Protein AF-A0A016VL57-F1 (afdb_monomer_lite)

pLDDT: mean 85.36, std 10.3, range [38.59, 98.12]

Radius of gyration: 39.43 Å; chains: 1; bounding box: 84×79×109 Å

InterPro domains:
  IPR001206 Diacylglycerol kinase, catalytic domain [PF00781] (276-377)
  IPR001206 Diacylglycerol kinase, catalytic domain [PS50146] (272-415)
  IPR012337 Ribonuclease H-like superfamily [SSF53098] (55-209)
  IPR013520 Ribonuclease H-like domain [SM00479] (54-213)
  IPR016064 NAD kinase/diacylglycerol kinase-like domain superfamily [SSF111331] (273-471)
  IPR017438 Inorganic polyphosphate/ATP-NAD kinase, N-terminal [G3DSA:3.40.50.10330] (258-406)
  IPR034922 RNA exonuclease 1-like, exonuclease domain [cd06145] (56-205)
  IPR036397 Ribonuclease H superfamily [G3DSA:3.30.420.10] (51-222)
  IPR047021 RNA exonuclease REXO1/REXO3/REXO4-like [PTHR12801] (33-219)

Secondary structure (DSSP, 8-state):
----PBPTTT--BTTSPPS---SS---S---TTGGGGPEEPPPPSSTT-GGGG-EEEEEEEEEEETTEEEEEEEEEE-TT--EEEEEE---SSPEEE--HHHH---HHHHHT----HHHHHHHHHHH--TTSEEEESSTHHHHHHTTEE-S-EEEHHHHS--TT-TT----HHHHIIIII-------TT---HHHHHHHHHHHHHHHHHHHHTTHHHHHHHHHHTHHHHHHHHHHHHHHHHHHHHHHHHHHHHHHHHHHHHHHHTS---TTPPPPEEEEEEE-STTTHHHHHHHHHHTHHHHHHTT-EEEEEEESSHHHHHHHHHH--TTT-SEEEEEE-HHHHHHHHHHHHHH-SS-SS-EEEEE-SSS-HHHHHH-HHHHTT--STHHHHHHHHHHHTT-EEEEEEEEEEEES-SS----EEESSEEEEEHHHHHHHHGGG-GGGGGGHHHHHHHHHHHH-----EEEEEEEEEP-S--TTTS------PPPPPTTHHHH-S--PPPPP-PPP-TT---TTTT-EEEEEEEESEEEEEEEEETTEEEEEEEEE-TT-HHHHHHHHHHHHHHTT--S--S-GGGEEEEEEEEEEEEEEEE--TT----EETTEEPSS--TT-EEEEEEEEEEEEEE---S----GGG-

Foldseek 3Di:
DPDQDADPPPRHTPVDDDPDDAPDDADQAADPVLLVVADEQAAAPDPPRPLLEWEKEKDFQWFTFPGHTATQWMWIAGLVLHTDDIFGAAEPGDTRGSPQQARLDDPCSNVPGPHHLVNVSVSVSVNHGLNYEYWAAPCVSVSSNSSYDHDRYDHPQVVVADPVGPPDTDDLQVLCCPQVVDGADPDSSHHDRSVRRSSRSVSVVSVVVVVVVCVVVVVVVCVVPVVVNVVVVVVVVVVVVVVVQVVLQVVVQVVLLVVLLVLLPDDDDPPDDAAEEEEEAECEPVQVVLVVLCVVQQVSSCVSNRHHYHYDYDPDLQVLLCVLLPDDPVRGQAYEYRAALSSQQSSQQSNVLNDLARRHFYFYQHRDDARQLQCVVAVQQPVVDPGSLSRSLSNVLVSVVVKDKAFWKWKAKPPFPDRDRIGIGRWKKKFFDQLLLVVCLVVQPVVPLCSQLVSLVVDLVVDKQDKWKKKKKFQAFDLAACVVDPPDPDDDDDDDPCCVVVPDPDDDDPDDDPDRDPPDDPSHPPIDIDMAIARIWMWGFDDDPRDTWIKIWGFHHPCISVNSSVQSVVCSVSVHGRDGPDPNGTPDTHIGQKMKMQIPDDPPSRQWMDDSSHTDPTGRHGMIMIMGGDPHIHIYSHRHHRDDDSVRD

Organism: NCBI:txid53326

Sequence (649 aa):
MRGESYFACCGADRTTPGCCVAEAHVSDTLNAEALREFTPTPASRGEDDPRNYKVYAMDCEMVYGVWGPELARVSVVDMDNKLVLDLIVKPHNTVIDYNTRFSGLTANQVETSDVDLFEAQSRLFELVNERSILIGHSLESDLKAMRLRHERVVDTAVVFEHRQGFPFKRALRNLASEYLQKIIQEDDSGHDSQEDSATCMSLMLLKMKNVLAKVPNIGKTLWEHKKKTAFAGFLICLGGNYAATWHRNSKIRTAYARQAQKFGEEPISAEDKPRRVLVLANVSSNERHSYDEFTKNALPLMHLAGLQVDILKADSESQMEALAAAVDTQEADAVYVVGGDGTLGRVVTGIFRNRENAVLPIGVFPGGYDNLSLKRLAPSVFESSADVRRMCESAMALIEEQRRDVTAFELTVEGAESDIKPIYSVGDVGAGWFRHIEERRRKLWYFGALKRRWAYIWEMLKHSPTDMEAKMLYEEACTGCRTCRPPVVFEPPAWRWWHILTGPPRYKEPEVKKDYSGVVNENCGRIHEVDLKGTDLIIENNLQEDLACLRVRMGGTEAGRSGVLADGWKRCSAKRVGTSDSDEFYTTDLLAKAVSLTFVKIPEFIHRLYVSSDHLGEKLDGKKIHIRSTDRKVEMYLPNAIRFDIDSL

Structure (mmCIF, N/CA/C/O backbone):
data_AF-A0A016VL57-F1
#
_entry.id   AF-A0A016VL57-F1
#
loop_
_atom_site.group_PDB
_atom_site.id
_atom_site.type_symbol
_atom_site.label_atom_id
_atom_site.label_alt_id
_atom_site.label_comp_id
_atom_site.label_asym_id
_atom_site.label_entity_id
_atom_site.label_seq_id
_atom_site.pdbx_PDB_ins_code
_atom_site.Cartn_x
_atom_site.Cartn_y
_atom_site.Cartn_z
_atom_site.occupancy
_atom_site.B_iso_or_equiv
_atom_site.auth_seq_id
_atom_site.auth_comp_id
_atom_site.auth_asym_id
_atom_site.auth_atom_id
_atom_site.pdbx_PDB_model_num
ATOM 1 N N . MET A 1 1 ? -8.375 25.402 -49.758 1.00 38.59 1 MET A N 1
ATOM 2 C CA . MET A 1 1 ? -7.097 25.448 -50.498 1.00 38.59 1 MET A CA 1
ATOM 3 C C . MET A 1 1 ? -7.109 24.270 -51.454 1.00 38.59 1 MET A C 1
ATOM 5 O O . MET A 1 1 ? -7.345 23.159 -50.996 1.00 38.59 1 MET A O 1
ATOM 9 N N . ARG A 1 2 ? -7.035 24.517 -52.769 1.00 38.84 2 ARG A N 1
ATOM 10 C CA . ARG A 1 2 ? -6.945 23.446 -53.773 1.00 38.84 2 ARG A CA 1
ATOM 11 C C . ARG A 1 2 ? -5.608 22.738 -53.555 1.00 38.84 2 ARG A C 1
ATOM 13 O O . ARG A 1 2 ? -4.607 23.417 -53.376 1.00 38.84 2 ARG A O 1
ATOM 20 N N . GLY A 1 3 ? -5.649 21.412 -53.461 1.00 51.09 3 GLY A N 1
ATOM 21 C CA . GLY A 1 3 ? -4.495 20.581 -53.146 1.00 51.09 3 GLY A CA 1
ATOM 22 C C . GLY A 1 3 ? -3.447 20.669 -54.244 1.00 51.09 3 GLY A C 1
ATOM 23 O O . GLY A 1 3 ? -3.640 20.117 -55.323 1.00 51.09 3 GLY A O 1
ATOM 24 N N . GLU A 1 4 ? -2.356 21.362 -53.951 1.00 53.00 4 GLU A N 1
ATOM 25 C CA . GLU A 1 4 ? -1.112 21.214 -54.692 1.00 53.00 4 GLU A CA 1
ATOM 26 C C . GLU A 1 4 ? -0.513 19.867 -54.284 1.00 53.00 4 GLU A C 1
ATOM 28 O O . GLU A 1 4 ? -0.256 19.593 -53.110 1.00 53.00 4 GLU A O 1
ATOM 33 N N . SER A 1 5 ? -0.417 18.965 -55.253 1.00 65.69 5 SER A N 1
ATOM 34 C CA . SER A 1 5 ? 0.135 17.631 -55.070 1.00 65.69 5 SER A CA 1
ATOM 35 C C . SER A 1 5 ? 1.574 17.637 -55.572 1.00 65.69 5 SER A C 1
ATOM 37 O O . SER A 1 5 ? 1.791 17.828 -56.766 1.00 65.69 5 SER A O 1
ATOM 39 N N . TYR A 1 6 ? 2.530 17.411 -54.677 1.00 75.56 6 TYR A N 1
ATOM 40 C CA . TYR A 1 6 ? 3.964 17.398 -54.976 1.00 75.56 6 TYR A CA 1
ATOM 41 C C . TYR A 1 6 ? 4.488 15.963 -55.135 1.00 75.56 6 TYR A C 1
ATOM 43 O O . TYR A 1 6 ? 3.881 15.010 -54.631 1.00 75.56 6 TYR A O 1
ATOM 51 N N . PHE A 1 7 ? 5.617 15.791 -55.824 1.00 65.88 7 PHE A N 1
ATOM 52 C CA . PHE A 1 7 ? 6.375 14.540 -55.811 1.00 65.88 7 PHE A CA 1
ATOM 53 C C . PHE A 1 7 ? 7.053 14.352 -54.448 1.00 65.88 7 PHE A C 1
ATOM 55 O O . PHE A 1 7 ? 7.786 15.226 -53.995 1.00 65.88 7 PHE A O 1
ATOM 62 N N . ALA A 1 8 ? 6.854 13.198 -53.804 1.00 60.94 8 ALA A N 1
ATOM 63 C CA . ALA A 1 8 ? 7.430 12.917 -52.484 1.00 60.94 8 ALA A CA 1
ATOM 64 C C . ALA A 1 8 ? 8.971 12.842 -52.485 1.00 60.94 8 ALA A C 1
ATOM 66 O O . ALA A 1 8 ? 9.588 13.083 -51.454 1.00 60.94 8 ALA A O 1
ATOM 67 N N . CYS A 1 9 ? 9.591 12.539 -53.630 1.00 60.88 9 CYS A N 1
ATOM 68 C CA . CYS A 1 9 ? 11.042 12.386 -53.751 1.00 60.88 9 CYS A CA 1
ATOM 69 C C . CYS A 1 9 ? 11.807 13.720 -53.804 1.00 60.88 9 CYS A C 1
ATOM 71 O O . CYS A 1 9 ? 12.884 13.824 -53.230 1.00 60.88 9 CYS A O 1
ATOM 73 N N . CYS A 1 10 ? 11.274 14.738 -54.487 1.00 66.00 10 CYS A N 1
ATOM 74 C CA . CYS A 1 10 ? 11.974 16.008 -54.724 1.00 66.00 10 CYS A CA 1
ATOM 75 C C . CYS A 1 10 ? 11.178 17.248 -54.296 1.00 66.00 10 CYS A C 1
ATOM 77 O O . CYS A 1 10 ? 11.668 18.366 -54.434 1.00 66.00 10 CYS A O 1
ATOM 79 N N . GLY A 1 11 ? 9.944 17.073 -53.813 1.00 67.25 11 GLY A N 1
ATOM 80 C CA . GLY A 1 11 ? 9.058 18.170 -53.421 1.00 67.25 11 GLY A CA 1
ATOM 81 C C . GLY A 1 11 ? 8.603 19.059 -54.582 1.00 67.25 11 GLY A C 1
ATOM 82 O O . GLY A 1 11 ? 7.932 20.059 -54.346 1.00 67.25 11 GLY A O 1
ATOM 83 N N . ALA A 1 12 ? 8.953 18.718 -55.827 1.00 74.50 12 ALA A N 1
ATOM 84 C CA . ALA A 1 12 ? 8.553 19.476 -57.002 1.00 74.50 12 ALA A CA 1
ATOM 85 C C . ALA A 1 12 ? 7.063 19.279 -57.306 1.00 74.50 12 ALA A C 1
ATOM 87 O O . ALA A 1 12 ? 6.477 18.235 -57.001 1.00 74.50 12 ALA A O 1
ATOM 88 N N . ASP A 1 13 ? 6.449 20.284 -57.928 1.00 79.12 13 ASP A N 1
ATOM 89 C CA . ASP A 1 13 ? 5.072 20.192 -58.407 1.00 79.12 13 ASP A CA 1
ATOM 90 C C . ASP A 1 13 ? 4.940 19.048 -59.429 1.00 79.12 13 ASP A C 1
ATOM 92 O O . ASP A 1 13 ? 5.823 18.842 -60.268 1.00 79.12 13 ASP A O 1
ATOM 96 N N . ARG A 1 14 ? 3.824 18.312 -59.388 1.00 72.31 14 ARG A N 1
ATOM 97 C CA . ARG A 1 14 ? 3.504 17.244 -60.349 1.00 72.31 14 ARG A CA 1
ATOM 98 C C . ARG A 1 14 ? 3.407 17.705 -61.805 1.00 72.31 14 ARG A C 1
ATOM 100 O O . ARG A 1 14 ? 3.382 16.853 -62.688 1.00 72.31 14 ARG A O 1
ATOM 107 N N . THR A 1 15 ? 3.367 19.008 -62.078 1.00 79.00 15 THR A N 1
ATOM 108 C CA . THR A 1 15 ? 3.478 19.556 -63.437 1.00 79.00 15 THR A CA 1
ATOM 109 C C . THR A 1 15 ? 4.901 19.519 -63.996 1.00 79.00 15 THR A C 1
ATOM 111 O O . THR A 1 15 ? 5.083 19.725 -65.195 1.00 79.00 15 THR A O 1
ATOM 114 N N . THR A 1 16 ? 5.920 19.300 -63.160 1.00 75.94 16 THR A N 1
ATOM 115 C CA . THR A 1 16 ? 7.306 19.163 -63.626 1.00 75.94 16 THR A CA 1
ATOM 116 C C . THR A 1 16 ? 7.558 17.755 -64.178 1.00 75.94 16 THR A C 1
ATOM 118 O O . THR A 1 16 ? 7.033 16.782 -63.630 1.00 75.94 16 THR A O 1
ATOM 121 N N . PRO A 1 17 ? 8.341 17.598 -65.263 1.00 68.25 17 PRO A N 1
ATOM 122 C CA . PRO A 1 17 ? 8.862 16.284 -65.619 1.00 68.25 17 PRO A CA 1
ATOM 123 C C . PRO A 1 17 ? 9.685 15.766 -64.430 1.00 68.25 17 PRO A C 1
ATOM 125 O O . PRO A 1 17 ? 10.482 16.516 -63.866 1.00 68.25 17 PRO A O 1
ATOM 128 N N . GLY A 1 18 ? 9.425 14.526 -64.001 1.00 67.25 18 GLY A N 1
ATOM 129 C CA . GLY A 1 18 ? 10.019 13.949 -62.791 1.00 67.25 18 GLY A CA 1
ATOM 130 C C . GLY A 1 18 ? 11.543 14.107 -62.748 1.00 67.25 18 GLY A C 1
ATOM 131 O O . GLY A 1 18 ? 12.208 14.078 -63.780 1.00 67.25 18 GLY A O 1
ATOM 132 N N . CYS A 1 19 ? 12.103 14.275 -61.547 1.00 71.31 19 CYS A N 1
ATOM 133 C CA . CYS A 1 19 ? 13.533 14.556 -61.358 1.00 71.31 19 CYS A CA 1
ATOM 134 C C . CYS A 1 19 ? 14.466 13.423 -61.822 1.00 71.31 19 CYS A C 1
ATOM 136 O O . CYS A 1 19 ? 15.659 13.651 -62.001 1.00 71.31 19 CYS A O 1
ATOM 138 N N . CYS A 1 20 ? 13.939 12.211 -61.998 1.00 70.38 20 CYS A N 1
ATOM 139 C CA . CYS A 1 20 ? 14.631 11.068 -62.580 1.00 70.38 20 CYS A CA 1
ATOM 140 C C . CYS A 1 20 ? 13.626 10.117 -63.249 1.00 70.38 20 CYS A C 1
ATOM 142 O O . CYS A 1 20 ? 12.436 10.122 -62.926 1.00 70.38 20 CYS A O 1
ATOM 144 N N . VAL A 1 21 ? 14.120 9.294 -64.176 1.00 71.19 21 VAL A N 1
ATOM 145 C CA . VAL A 1 21 ? 13.382 8.184 -64.793 1.00 71.19 21 VAL A CA 1
ATOM 146 C C . VAL A 1 21 ? 14.182 6.913 -64.530 1.00 71.19 21 VAL A C 1
ATOM 148 O O . VAL A 1 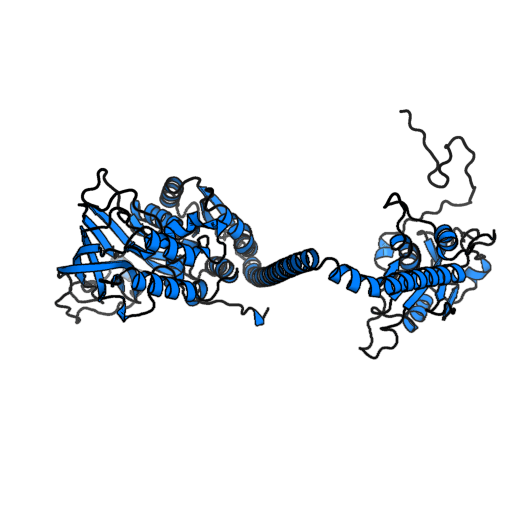21 ? 15.387 6.899 -64.768 1.00 71.19 21 VAL A O 1
ATOM 151 N N . ALA A 1 22 ? 13.523 5.875 -64.025 1.00 73.69 22 ALA A N 1
ATOM 152 C CA . ALA A 1 22 ? 14.106 4.561 -63.770 1.00 73.69 22 ALA A CA 1
ATOM 153 C C . ALA A 1 22 ? 13.197 3.475 -64.362 1.00 73.69 22 ALA A C 1
ATOM 155 O O . ALA A 1 22 ? 12.000 3.705 -64.547 1.00 73.69 22 ALA A O 1
ATOM 156 N N . GLU A 1 23 ? 13.758 2.302 -64.661 1.00 77.75 23 GLU A N 1
ATOM 157 C CA . GLU A 1 23 ? 13.003 1.178 -65.239 1.00 77.75 23 GLU A CA 1
ATOM 158 C C . GLU A 1 23 ? 11.976 0.587 -64.259 1.00 77.75 23 GLU A C 1
ATOM 160 O O . GLU A 1 23 ? 10.946 0.062 -64.682 1.00 77.75 23 GLU A O 1
ATOM 165 N N . ALA A 1 24 ? 12.218 0.720 -62.951 1.00 80.81 24 ALA A N 1
ATOM 166 C CA . ALA A 1 24 ? 11.339 0.244 -61.891 1.00 80.81 24 ALA A CA 1
ATOM 167 C C . ALA A 1 24 ? 11.232 1.262 -60.744 1.00 80.81 24 ALA A C 1
ATOM 169 O O . ALA A 1 24 ? 12.119 2.086 -60.528 1.00 80.81 24 ALA A O 1
ATOM 170 N N . HIS A 1 25 ? 10.126 1.201 -59.997 1.00 81.06 25 HIS A N 1
ATOM 171 C CA . HIS A 1 25 ? 9.939 1.984 -58.776 1.00 81.06 25 HIS A CA 1
ATOM 172 C C . HIS A 1 25 ? 10.489 1.219 -57.570 1.00 81.06 25 HIS A C 1
ATOM 174 O O . HIS A 1 25 ? 10.129 0.061 -57.359 1.00 81.06 25 HIS A O 1
ATOM 180 N N . VAL A 1 26 ? 11.304 1.886 -56.756 1.00 84.06 26 VAL A N 1
ATOM 181 C CA . VAL A 1 26 ? 11.877 1.339 -55.519 1.00 84.06 26 VAL A CA 1
ATOM 182 C C . VAL A 1 26 ? 11.174 1.927 -54.290 1.00 84.06 26 VAL A C 1
ATOM 184 O O . VAL A 1 26 ? 10.580 3.002 -54.362 1.00 84.06 26 VAL A O 1
ATOM 187 N N . SER A 1 27 ? 11.182 1.216 -53.160 1.00 82.31 27 SER A N 1
ATOM 188 C CA . SER A 1 27 ? 10.540 1.654 -51.911 1.00 82.31 27 SER A CA 1
ATOM 189 C C . SER A 1 27 ? 11.481 1.489 -50.725 1.00 82.31 27 SER A C 1
ATOM 191 O O . SER A 1 27 ? 12.204 0.505 -50.658 1.00 82.31 27 SER A O 1
ATOM 193 N N . ASP A 1 28 ? 11.398 2.392 -49.747 1.00 77.38 28 ASP A N 1
ATOM 194 C CA . ASP A 1 28 ? 12.113 2.280 -48.465 1.00 77.38 28 ASP A CA 1
ATOM 195 C C . ASP A 1 28 ? 11.381 1.384 -47.441 1.00 77.38 28 ASP A C 1
ATOM 197 O O . ASP A 1 28 ? 11.795 1.263 -46.285 1.00 77.38 28 ASP A O 1
ATOM 201 N N . THR A 1 29 ? 10.251 0.778 -47.826 1.00 76.19 29 THR A N 1
ATOM 202 C CA . THR A 1 29 ? 9.417 -0.019 -46.915 1.00 76.19 29 THR A CA 1
ATOM 203 C C . THR A 1 29 ? 9.866 -1.475 -46.910 1.00 76.19 29 THR A C 1
ATOM 205 O O . THR A 1 29 ? 9.680 -2.183 -47.895 1.00 76.19 29 THR A O 1
ATOM 208 N N . LEU A 1 30 ? 10.391 -1.938 -45.775 1.00 71.94 30 LEU A N 1
ATOM 209 C CA . LEU A 1 30 ? 10.686 -3.355 -45.552 1.00 71.94 30 LEU A CA 1
ATOM 210 C C . LEU A 1 30 ? 9.396 -4.178 -45.429 1.00 71.94 30 LEU A C 1
ATOM 212 O O . LEU A 1 30 ? 8.428 -3.752 -44.793 1.00 71.94 30 LEU A O 1
ATOM 216 N N . ASN A 1 31 ? 9.405 -5.394 -45.979 1.00 75.19 31 ASN A N 1
ATOM 217 C CA . ASN A 1 31 ? 8.335 -6.372 -45.771 1.00 75.19 31 ASN A CA 1
ATOM 218 C C . ASN A 1 31 ? 8.218 -6.737 -44.271 1.00 75.19 31 ASN A C 1
ATOM 220 O O . ASN A 1 31 ? 9.220 -6.929 -43.583 1.00 75.19 31 ASN A O 1
ATOM 224 N N . ALA A 1 32 ? 6.990 -6.877 -43.761 1.00 72.44 32 ALA A N 1
ATOM 225 C CA . ALA A 1 32 ? 6.713 -7.260 -42.377 1.00 72.44 32 ALA A CA 1
ATOM 226 C C . ALA A 1 32 ? 7.326 -8.617 -41.980 1.00 72.44 32 ALA A C 1
ATOM 228 O O . ALA A 1 32 ? 7.658 -8.819 -40.813 1.00 72.44 32 ALA A O 1
ATOM 229 N N . GLU A 1 33 ? 7.505 -9.540 -42.928 1.00 72.31 33 GLU A N 1
ATOM 230 C CA . GLU A 1 33 ? 8.174 -10.825 -42.680 1.00 72.31 33 GLU A CA 1
ATOM 231 C C . GLU A 1 33 ? 9.677 -10.661 -42.417 1.00 72.31 33 GLU A C 1
ATOM 233 O O . GLU A 1 33 ? 10.206 -11.318 -41.520 1.00 72.31 33 GLU A O 1
ATOM 238 N N . ALA A 1 34 ? 10.334 -9.701 -43.080 1.00 69.06 34 ALA A N 1
ATOM 239 C CA . ALA A 1 34 ? 11.754 -9.399 -42.878 1.00 69.06 34 ALA A CA 1
ATOM 240 C C . ALA A 1 34 ? 12.049 -8.858 -41.464 1.00 69.06 34 ALA A C 1
ATOM 242 O O . ALA A 1 34 ? 13.163 -8.986 -40.961 1.00 69.06 34 ALA A O 1
ATOM 243 N N . LEU A 1 35 ? 11.041 -8.318 -40.762 1.00 66.81 35 LEU A N 1
ATOM 244 C CA . LEU A 1 35 ? 11.174 -7.898 -39.360 1.00 66.81 35 LEU A CA 1
ATOM 245 C C . LEU A 1 35 ? 11.409 -9.078 -38.400 1.00 66.81 35 LEU A C 1
ATOM 247 O O . LEU A 1 35 ? 11.910 -8.870 -37.296 1.00 66.81 35 LEU A O 1
ATOM 251 N N . ARG A 1 36 ? 11.063 -10.313 -38.796 1.00 72.44 36 ARG A N 1
ATOM 252 C CA . ARG A 1 36 ? 11.316 -11.528 -37.996 1.00 72.44 36 ARG A CA 1
ATOM 253 C C . ARG A 1 36 ? 12.750 -12.042 -38.128 1.00 72.44 36 ARG A C 1
ATOM 255 O O . ARG A 1 36 ? 13.156 -12.882 -37.334 1.00 72.44 36 ARG A O 1
ATOM 262 N N . GLU A 1 37 ? 13.505 -11.531 -39.097 1.00 79.12 37 GLU A N 1
ATOM 263 C CA . GLU A 1 37 ? 14.846 -12.003 -39.463 1.00 79.12 37 GLU A CA 1
ATOM 264 C C . GLU A 1 37 ? 15.965 -11.200 -38.778 1.00 79.12 37 GLU A C 1
ATOM 266 O O . GLU A 1 37 ? 17.132 -11.315 -39.146 1.00 79.12 37 GLU A O 1
ATOM 271 N N . PHE A 1 38 ? 15.623 -10.372 -37.783 1.00 90.19 38 PHE A N 1
ATOM 272 C CA . PHE A 1 38 ? 16.593 -9.572 -37.042 1.00 90.19 38 PHE A CA 1
ATOM 273 C C . PHE A 1 38 ? 17.330 -10.415 -36.001 1.00 90.19 38 PHE A C 1
ATOM 275 O O . PHE A 1 38 ? 16.726 -10.956 -35.070 1.00 90.19 38 PHE A O 1
ATOM 282 N N . THR A 1 39 ? 18.654 -10.447 -36.107 1.00 91.31 39 THR A N 1
ATOM 283 C CA . THR A 1 39 ? 19.529 -11.184 -35.194 1.00 91.31 39 THR A CA 1
ATOM 284 C C . THR A 1 39 ? 20.044 -10.244 -34.100 1.00 91.31 39 THR A C 1
ATOM 286 O O . THR A 1 39 ? 20.520 -9.150 -34.406 1.00 91.31 39 THR A O 1
ATOM 289 N N . PRO A 1 40 ? 19.962 -10.598 -32.805 1.00 94.81 40 PRO A N 1
ATOM 290 C CA . PRO A 1 40 ? 20.637 -9.825 -31.769 1.00 94.81 40 PRO A CA 1
ATOM 291 C C . PRO A 1 40 ? 22.156 -9.990 -31.852 1.00 94.81 40 PRO A C 1
ATOM 293 O O . PRO A 1 40 ? 22.646 -11.079 -32.147 1.00 94.81 40 PRO A O 1
ATOM 296 N N . THR A 1 41 ? 22.910 -8.942 -31.511 1.00 96.00 41 THR A N 1
ATOM 297 C CA . THR A 1 41 ? 24.358 -9.086 -31.276 1.00 96.00 41 THR A CA 1
ATOM 298 C C . THR A 1 41 ? 24.631 -10.161 -30.216 1.00 96.00 41 THR A C 1
ATOM 300 O O . THR A 1 41 ? 23.853 -10.268 -29.263 1.00 96.00 41 THR A O 1
ATOM 303 N N . PRO A 1 42 ? 25.725 -10.935 -30.329 1.00 96.56 42 PRO A N 1
ATOM 304 C CA . PRO A 1 42 ? 25.997 -12.047 -29.424 1.00 96.56 42 PRO A CA 1
ATOM 305 C C . PRO A 1 42 ? 26.169 -11.571 -27.980 1.00 96.56 42 PRO A C 1
ATOM 307 O O . PRO A 1 42 ? 26.700 -10.486 -27.730 1.00 96.56 42 PRO A O 1
ATOM 310 N N . ALA A 1 43 ? 25.772 -12.415 -27.028 1.00 96.19 43 ALA A N 1
ATOM 311 C CA . ALA A 1 43 ? 25.994 -12.151 -25.613 1.00 96.19 43 ALA A CA 1
ATOM 312 C C . ALA A 1 43 ? 27.495 -12.053 -25.286 1.00 96.19 43 ALA A C 1
ATOM 314 O O . ALA A 1 43 ? 28.349 -12.649 -25.959 1.00 96.19 43 ALA A O 1
ATOM 315 N N . SER A 1 44 ? 27.817 -11.305 -24.233 1.00 94.50 44 SER A N 1
ATOM 316 C CA . SER A 1 44 ? 29.183 -11.237 -23.712 1.00 94.50 44 SER A CA 1
ATOM 317 C C . SER A 1 44 ? 29.652 -12.609 -23.211 1.00 94.50 44 SER A C 1
ATOM 319 O O . SER A 1 44 ? 28.899 -13.328 -22.554 1.00 94.50 44 SER A O 1
ATOM 321 N N . ARG A 1 45 ? 30.915 -12.977 -23.476 1.00 93.00 45 ARG A N 1
ATOM 322 C CA . ARG A 1 45 ? 31.507 -14.248 -22.999 1.00 93.00 45 ARG A CA 1
ATOM 323 C C . ARG A 1 45 ? 31.937 -14.220 -21.520 1.00 93.00 45 ARG A C 1
ATOM 325 O O . ARG A 1 45 ? 32.557 -15.171 -21.055 1.00 93.00 45 ARG A O 1
ATOM 332 N N . GLY A 1 46 ? 31.627 -13.149 -20.791 1.00 91.62 46 GLY A N 1
ATOM 333 C CA . GLY A 1 46 ? 32.056 -12.902 -19.413 1.00 91.62 46 GLY A CA 1
ATOM 334 C C . GLY A 1 46 ? 32.656 -11.504 -19.267 1.00 91.62 46 GLY A C 1
ATOM 335 O O . GLY A 1 46 ? 32.781 -10.777 -20.250 1.00 91.62 46 GLY A O 1
ATOM 336 N N . GLU A 1 47 ? 33.039 -11.106 -18.051 1.00 89.25 47 GLU A N 1
ATOM 337 C CA . GLU A 1 47 ? 33.600 -9.764 -17.808 1.00 89.25 47 GLU A CA 1
ATOM 338 C C . GLU A 1 47 ? 34.913 -9.522 -18.578 1.00 89.25 47 GLU A C 1
ATOM 340 O O . GLU A 1 47 ? 35.119 -8.425 -19.095 1.00 89.25 47 GLU A O 1
ATOM 345 N N . ASP A 1 48 ? 35.724 -10.567 -18.771 1.00 91.62 48 ASP A N 1
ATOM 346 C CA . ASP A 1 48 ? 37.012 -10.505 -19.478 1.00 91.62 48 ASP A CA 1
ATOM 347 C C . ASP A 1 48 ? 36.900 -10.528 -21.016 1.00 91.62 48 ASP A C 1
ATOM 349 O O . ASP A 1 48 ? 37.917 -10.536 -21.712 1.00 91.62 48 ASP A O 1
ATOM 353 N N . ASP A 1 49 ? 35.687 -10.555 -21.585 1.00 94.00 49 ASP A N 1
ATOM 354 C CA . ASP A 1 49 ? 35.508 -10.482 -23.040 1.00 94.00 49 ASP A CA 1
ATOM 355 C C . ASP A 1 49 ? 36.024 -9.122 -23.560 1.00 94.00 49 ASP A C 1
ATOM 357 O O . ASP A 1 49 ? 35.445 -8.078 -23.232 1.00 94.00 49 ASP A O 1
ATOM 361 N N . PRO A 1 50 ? 37.077 -9.088 -24.403 1.00 92.31 50 PRO A N 1
ATOM 362 C CA . PRO A 1 50 ? 37.717 -7.840 -24.819 1.00 92.31 50 PRO A CA 1
ATOM 363 C C . PRO A 1 50 ? 36.790 -6.917 -25.618 1.00 92.31 50 PRO A C 1
ATOM 365 O O . PRO A 1 50 ? 37.080 -5.725 -25.734 1.00 92.31 50 PRO A O 1
ATOM 368 N N . ARG A 1 51 ? 35.678 -7.440 -26.155 1.00 95.31 51 ARG A N 1
ATOM 369 C CA . ARG A 1 51 ? 34.664 -6.685 -26.910 1.00 95.31 51 ARG A CA 1
ATOM 370 C C . ARG A 1 51 ? 33.764 -5.833 -26.009 1.00 95.31 51 ARG A C 1
ATOM 372 O O . ARG A 1 51 ? 33.190 -4.854 -26.483 1.00 95.31 51 ARG A O 1
ATOM 379 N N . ASN A 1 52 ? 33.687 -6.142 -24.708 1.00 94.44 52 ASN A N 1
ATOM 380 C CA . ASN A 1 52 ? 32.801 -5.473 -23.742 1.00 94.44 52 ASN A CA 1
ATOM 381 C C . ASN A 1 52 ? 33.007 -3.958 -23.642 1.00 94.44 52 ASN A C 1
ATOM 383 O O . ASN A 1 52 ? 32.073 -3.234 -23.307 1.00 94.44 52 ASN A O 1
ATOM 387 N N . TYR A 1 53 ? 34.230 -3.498 -23.899 1.00 93.19 53 TYR A N 1
ATOM 388 C CA . TYR A 1 53 ? 34.635 -2.098 -23.758 1.00 93.19 53 TYR A CA 1
ATOM 389 C C . TYR A 1 53 ? 34.990 -1.459 -25.103 1.00 93.19 53 TYR A C 1
ATOM 391 O O . TYR A 1 53 ? 35.592 -0.386 -25.140 1.00 93.19 53 TYR A O 1
ATOM 399 N N . LYS A 1 54 ? 34.670 -2.131 -26.215 1.00 96.12 54 LYS A N 1
ATOM 400 C CA . LYS A 1 54 ? 34.949 -1.617 -27.553 1.00 96.12 54 LYS A CA 1
ATOM 401 C C . LYS A 1 54 ? 33.863 -0.654 -28.003 1.00 96.12 54 LYS A C 1
ATOM 403 O O . LYS A 1 54 ? 32.677 -0.856 -27.746 1.00 96.12 54 LYS A O 1
ATOM 408 N N . VAL A 1 55 ? 34.315 0.383 -28.696 1.00 97.56 55 VAL A N 1
ATOM 409 C CA . VAL A 1 55 ? 33.484 1.408 -29.312 1.00 97.56 55 VAL A CA 1
ATOM 410 C C . VAL A 1 55 ? 33.873 1.464 -30.778 1.00 97.56 55 VAL A C 1
ATOM 412 O O . VAL A 1 55 ? 35.055 1.624 -31.091 1.00 97.56 55 VAL A O 1
ATOM 415 N N . TYR A 1 56 ? 32.884 1.322 -31.648 1.00 98.12 56 TYR A N 1
ATOM 416 C CA . TYR A 1 56 ? 33.067 1.344 -33.091 1.00 98.12 56 TYR A CA 1
ATOM 417 C C . TYR A 1 56 ? 32.062 2.296 -33.721 1.00 98.12 56 TYR A C 1
ATOM 419 O O . TYR A 1 56 ? 30.930 2.395 -33.246 1.00 98.12 56 TYR A O 1
ATOM 427 N N . ALA A 1 57 ? 32.469 2.989 -34.780 1.00 97.94 57 ALA A N 1
ATOM 428 C CA . ALA A 1 57 ? 31.532 3.675 -35.657 1.00 97.94 57 ALA A CA 1
ATOM 429 C C . ALA A 1 57 ? 31.337 2.858 -36.928 1.00 97.94 57 ALA A C 1
ATOM 431 O O . ALA A 1 57 ? 32.302 2.285 -37.431 1.00 97.94 57 ALA A O 1
ATOM 432 N N . MET A 1 58 ? 30.102 2.788 -37.406 1.00 96.94 58 MET A N 1
ATOM 433 C CA . MET A 1 58 ? 29.751 2.045 -38.606 1.00 96.94 58 MET A CA 1
ATOM 434 C C . MET A 1 58 ? 28.801 2.839 -39.487 1.00 96.94 58 MET A C 1
ATOM 436 O O . MET A 1 58 ? 28.028 3.660 -38.990 1.00 96.94 58 MET A O 1
ATOM 440 N N . ASP A 1 59 ? 28.857 2.517 -40.767 1.00 96.81 59 ASP A N 1
ATOM 441 C CA . ASP A 1 59 ? 28.014 3.070 -41.811 1.00 96.81 59 ASP A CA 1
ATOM 442 C C . ASP A 1 59 ? 27.862 2.018 -42.916 1.00 96.81 59 ASP A C 1
ATOM 444 O O . ASP A 1 59 ? 28.774 1.209 -43.161 1.00 96.81 59 ASP A O 1
ATOM 448 N N . CYS A 1 60 ? 26.677 1.971 -43.511 1.00 95.44 60 CYS A N 1
ATOM 449 C CA . CYS A 1 60 ? 26.313 1.017 -44.540 1.00 95.44 60 CYS A CA 1
ATOM 450 C C . CYS A 1 60 ? 25.927 1.733 -45.830 1.00 95.44 60 CYS A C 1
ATOM 452 O O . CYS A 1 60 ? 25.151 2.683 -45.820 1.00 95.44 60 CYS A O 1
ATOM 454 N N . GLU A 1 61 ? 26.346 1.157 -46.955 1.00 94.75 61 GLU A N 1
ATOM 455 C CA . GLU A 1 61 ? 25.774 1.497 -48.252 1.00 94.75 61 GLU A CA 1
ATOM 456 C C . GLU A 1 61 ? 24.713 0.472 -48.637 1.00 94.75 61 GLU A C 1
ATOM 458 O O . GLU A 1 61 ? 24.920 -0.748 -48.538 1.00 94.75 61 GLU A O 1
ATOM 463 N N . MET A 1 62 ? 23.570 0.976 -49.101 1.00 92.94 62 MET A N 1
ATOM 464 C CA . MET A 1 62 ? 22.404 0.169 -49.447 1.00 92.94 62 MET A CA 1
ATOM 465 C C . MET A 1 62 ? 22.085 0.223 -50.939 1.00 92.94 62 MET A C 1
ATOM 467 O O . MET A 1 62 ? 22.157 1.272 -51.585 1.00 92.94 62 MET A O 1
ATOM 471 N N . VAL A 1 63 ? 21.640 -0.919 -51.456 1.00 93.69 63 VAL A N 1
ATOM 472 C CA . VAL A 1 63 ? 21.018 -1.067 -52.778 1.00 93.69 63 VAL A CA 1
ATOM 473 C C . VAL A 1 63 ? 19.538 -1.389 -52.605 1.00 93.69 63 VAL A C 1
ATOM 475 O O . VAL A 1 63 ? 19.117 -1.855 -51.550 1.00 93.69 63 VAL A O 1
ATOM 478 N N . TYR A 1 64 ? 18.727 -1.172 -53.631 1.00 91.62 64 TYR A N 1
ATOM 479 C CA . TYR A 1 64 ? 17.313 -1.527 -53.602 1.00 91.62 64 TYR A CA 1
ATOM 480 C C . TYR A 1 64 ? 17.088 -2.896 -54.234 1.00 91.62 64 TYR A C 1
ATOM 482 O O . TYR A 1 64 ? 17.287 -3.075 -55.436 1.00 91.62 64 TYR A O 1
ATOM 490 N N . GLY A 1 65 ? 16.644 -3.853 -53.424 1.00 89.06 65 GLY A N 1
ATOM 491 C CA . GLY A 1 65 ? 16.125 -5.141 -53.871 1.00 89.06 65 GLY A CA 1
ATOM 492 C C . GLY A 1 65 ? 14.605 -5.129 -54.045 1.00 89.06 65 GLY A C 1
ATOM 493 O O . GLY A 1 65 ? 13.935 -4.105 -53.890 1.00 89.06 65 GLY A O 1
ATOM 494 N N . VAL A 1 66 ? 14.038 -6.305 -54.320 1.00 86.06 66 VAL A N 1
ATOM 495 C CA . VAL A 1 66 ? 12.582 -6.506 -54.490 1.00 86.06 66 VAL A CA 1
ATOM 496 C C . VAL A 1 66 ? 11.769 -6.075 -53.262 1.00 86.06 66 VAL A C 1
ATOM 498 O O . VAL A 1 66 ? 10.621 -5.654 -53.398 1.00 86.06 66 VAL A O 1
ATOM 501 N N . TRP A 1 67 ? 12.363 -6.141 -52.068 1.00 82.50 67 TRP A N 1
ATOM 502 C CA . TRP A 1 67 ? 11.690 -5.873 -50.792 1.00 82.50 67 TRP A CA 1
ATOM 503 C C . TRP A 1 67 ? 12.174 -4.603 -50.083 1.00 82.50 67 TRP A C 1
ATOM 505 O O . TRP A 1 67 ? 11.923 -4.438 -48.888 1.00 82.50 67 TRP A O 1
ATOM 515 N N . GLY A 1 68 ? 12.842 -3.711 -50.818 1.00 87.31 68 GLY A N 1
ATOM 516 C CA . GLY A 1 68 ? 13.338 -2.432 -50.319 1.00 87.31 68 GLY A CA 1
ATOM 517 C C . GLY A 1 68 ? 14.860 -2.389 -50.147 1.00 87.31 68 GLY A C 1
ATOM 518 O O . GLY A 1 68 ? 15.562 -3.096 -50.872 1.00 87.31 68 GLY A O 1
ATOM 519 N N . PRO A 1 69 ? 15.386 -1.540 -49.244 1.00 89.25 69 PRO A N 1
ATOM 520 C CA . PRO A 1 69 ? 16.823 -1.374 -49.058 1.00 89.25 69 PRO A CA 1
ATOM 521 C C . PRO A 1 69 ? 17.472 -2.640 -48.489 1.00 89.25 69 PRO A C 1
ATOM 523 O O . PRO A 1 69 ? 17.036 -3.171 -47.465 1.00 89.25 69 PRO A O 1
ATOM 526 N N . GLU A 1 70 ? 18.543 -3.091 -49.130 1.00 91.31 70 GLU A N 1
ATOM 527 C CA . GLU A 1 70 ? 19.370 -4.224 -48.728 1.00 91.31 70 GLU A CA 1
ATOM 528 C C . GLU A 1 70 ? 20.834 -3.793 -48.619 1.00 91.31 70 GLU A C 1
ATOM 530 O O . GLU A 1 70 ? 21.303 -2.915 -49.344 1.00 91.31 70 GLU A O 1
ATOM 535 N N . LEU A 1 71 ? 21.553 -4.407 -47.682 1.00 94.25 71 LEU A N 1
ATOM 536 C CA . LEU A 1 71 ? 22.961 -4.123 -47.435 1.00 94.25 71 LEU A CA 1
ATOM 537 C C . LEU A 1 71 ? 23.824 -4.493 -48.645 1.00 94.25 71 LEU A C 1
ATOM 539 O O . LEU A 1 71 ? 23.752 -5.626 -49.120 1.00 94.25 71 LEU A O 1
ATOM 543 N N . ALA A 1 72 ? 24.692 -3.576 -49.072 1.00 95.25 72 ALA A N 1
ATOM 544 C CA . ALA A 1 72 ? 25.660 -3.823 -50.138 1.00 95.25 72 ALA A CA 1
ATOM 545 C C . ALA A 1 72 ? 27.104 -3.463 -49.771 1.00 95.25 72 ALA A C 1
ATOM 547 O O . ALA A 1 72 ? 28.033 -4.015 -50.358 1.00 95.25 72 ALA A O 1
ATOM 548 N N . ARG A 1 73 ? 27.327 -2.603 -48.774 1.00 96.06 73 ARG A N 1
ATOM 549 C CA . ARG A 1 73 ? 28.634 -2.436 -48.129 1.00 96.06 73 ARG A CA 1
ATOM 550 C C . ARG A 1 73 ? 28.450 -2.110 -46.657 1.00 96.06 73 ARG A C 1
ATOM 552 O O . ARG A 1 73 ? 27.505 -1.417 -46.305 1.00 96.06 73 ARG A O 1
ATOM 559 N N . VAL A 1 74 ? 29.354 -2.587 -45.812 1.00 96.69 74 VAL A N 1
ATOM 560 C CA . VAL A 1 74 ? 29.470 -2.152 -44.416 1.00 96.69 74 VAL A CA 1
ATOM 561 C C . VAL A 1 74 ? 30.916 -1.788 -44.129 1.00 96.69 74 VAL A C 1
ATOM 563 O O . VAL A 1 74 ? 31.818 -2.593 -44.373 1.00 96.69 74 VAL A O 1
ATOM 566 N N . SER A 1 75 ? 31.128 -0.595 -43.580 1.00 97.50 75 SER A N 1
ATOM 567 C CA . SER A 1 75 ? 32.430 -0.148 -43.094 1.00 97.50 75 SER A CA 1
ATOM 568 C C . SER A 1 75 ? 32.356 0.124 -41.596 1.00 97.50 75 SER A C 1
ATOM 570 O O . SER A 1 75 ? 31.366 0.647 -41.090 1.00 97.50 75 SER A O 1
ATOM 572 N N . VAL A 1 76 ? 33.403 -0.256 -40.867 1.00 97.88 76 VAL A N 1
ATOM 573 C CA . VAL A 1 76 ? 33.504 -0.070 -39.417 1.00 97.88 76 VAL A CA 1
ATOM 574 C C . VAL A 1 76 ? 34.881 0.470 -39.071 1.00 97.88 76 VAL A C 1
ATOM 576 O O . VAL A 1 76 ? 35.901 -0.075 -39.502 1.00 97.88 76 VAL A O 1
ATOM 579 N N . VAL A 1 77 ? 34.917 1.510 -38.243 1.00 97.88 77 VAL A N 1
ATOM 580 C CA . VAL A 1 77 ? 36.145 2.139 -37.747 1.00 97.88 77 VAL A CA 1
ATOM 581 C C . VAL A 1 77 ? 36.208 2.109 -36.222 1.00 97.88 77 VAL A C 1
ATOM 583 O O . VAL A 1 77 ? 35.182 2.169 -35.538 1.00 97.88 77 VAL A O 1
ATOM 586 N N . ASP A 1 78 ? 37.416 2.010 -35.672 1.00 96.56 78 ASP A N 1
ATOM 587 C CA . ASP A 1 78 ? 37.655 2.114 -34.230 1.00 96.56 78 ASP A CA 1
ATOM 588 C C . ASP A 1 78 ? 37.739 3.574 -33.739 1.00 96.56 78 ASP A C 1
ATOM 590 O O . ASP A 1 78 ? 37.547 4.528 -34.496 1.00 96.56 78 ASP A O 1
ATOM 594 N N . MET A 1 79 ? 38.011 3.762 -32.442 1.00 94.88 79 MET A N 1
ATOM 595 C CA . MET A 1 79 ? 38.137 5.096 -31.835 1.00 94.88 79 MET A CA 1
ATOM 596 C C . MET A 1 79 ? 39.313 5.924 -32.366 1.00 94.88 79 MET A C 1
ATOM 598 O O . MET A 1 79 ? 39.298 7.143 -32.217 1.00 94.88 79 MET A O 1
ATOM 602 N N . ASP A 1 80 ? 40.308 5.297 -32.993 1.00 94.25 80 ASP A N 1
ATOM 603 C CA . ASP A 1 80 ? 41.430 5.990 -33.628 1.00 94.25 80 ASP A CA 1
ATOM 604 C C . ASP A 1 80 ? 41.127 6.313 -35.106 1.00 94.25 80 ASP A C 1
ATOM 606 O O . ASP A 1 80 ? 42.016 6.724 -35.854 1.00 94.25 80 ASP A O 1
ATOM 610 N N . ASN A 1 81 ? 39.863 6.155 -35.530 1.00 93.25 81 ASN A N 1
ATOM 611 C CA . ASN A 1 81 ? 39.387 6.254 -36.911 1.00 93.25 81 ASN A CA 1
ATOM 612 C C . ASN A 1 81 ? 40.062 5.255 -37.866 1.00 93.25 81 ASN A C 1
ATOM 614 O O . ASN A 1 81 ? 40.091 5.472 -39.080 1.00 93.25 81 ASN A O 1
ATOM 618 N N . LYS A 1 82 ? 40.616 4.153 -37.348 1.00 96.06 82 LYS A N 1
ATOM 619 C CA . LYS A 1 82 ? 41.211 3.113 -38.183 1.00 96.06 82 LYS A CA 1
ATOM 620 C C . LYS A 1 82 ? 40.120 2.174 -38.683 1.00 96.06 82 LYS A C 1
ATOM 622 O O . LYS A 1 82 ? 39.320 1.674 -37.897 1.00 96.06 82 LYS A O 1
ATOM 627 N N . LEU A 1 83 ? 40.130 1.893 -39.984 1.00 96.69 83 LEU A N 1
ATOM 628 C CA . LEU A 1 83 ? 39.248 0.906 -40.602 1.00 96.69 83 LEU A CA 1
ATOM 629 C C . LEU A 1 83 ? 39.559 -0.497 -40.065 1.00 96.69 83 LEU A C 1
ATOM 631 O O . LEU A 1 83 ? 40.691 -0.977 -40.180 1.00 96.69 83 LEU A O 1
ATOM 635 N N . VAL A 1 84 ? 38.558 -1.135 -39.460 1.00 96.94 84 VAL A N 1
ATOM 636 C CA . VAL A 1 84 ? 38.660 -2.474 -38.855 1.00 96.94 84 VAL A CA 1
ATOM 637 C C . VAL A 1 84 ? 37.813 -3.521 -39.572 1.00 96.94 84 VAL A C 1
ATOM 639 O O . VAL A 1 84 ? 38.121 -4.706 -39.474 1.00 96.94 84 VAL A O 1
ATOM 642 N N . LEU A 1 85 ? 36.783 -3.097 -40.306 1.00 97.38 85 LEU A N 1
ATOM 643 C CA . LEU A 1 85 ? 35.967 -3.954 -41.160 1.00 97.38 85 LEU A CA 1
ATOM 644 C C . LEU A 1 85 ? 35.538 -3.154 -42.389 1.00 97.38 85 LEU A C 1
ATOM 646 O O . LEU A 1 85 ? 35.082 -2.025 -42.244 1.00 97.38 85 LEU A O 1
ATOM 650 N N . ASP A 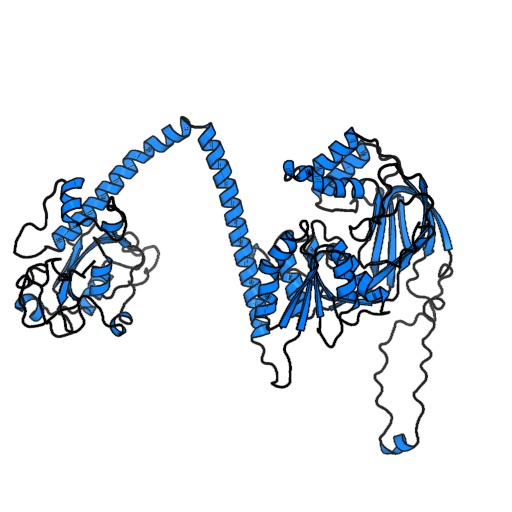1 86 ? 35.678 -3.738 -43.572 1.00 96.62 86 ASP A N 1
ATOM 651 C CA . ASP A 1 86 ? 35.110 -3.206 -44.809 1.00 96.62 86 ASP A CA 1
ATOM 652 C C . ASP A 1 86 ? 34.736 -4.379 -45.704 1.00 96.62 86 ASP A C 1
ATOM 654 O O . ASP A 1 86 ? 35.602 -5.166 -46.095 1.00 96.62 86 ASP A O 1
ATOM 658 N N . LEU A 1 87 ? 33.441 -4.551 -45.948 1.00 96.62 87 LEU A N 1
ATOM 659 C CA . LEU A 1 87 ? 32.906 -5.686 -46.692 1.00 96.62 87 LEU A CA 1
ATOM 660 C C . LEU A 1 87 ? 31.904 -5.187 -47.722 1.00 96.62 87 LEU A C 1
ATOM 662 O O . LEU A 1 87 ? 30.966 -4.481 -47.363 1.00 96.62 87 LEU A O 1
ATOM 666 N N . ILE A 1 88 ? 32.068 -5.609 -48.976 1.00 96.69 88 ILE A N 1
ATOM 667 C CA . ILE A 1 88 ? 31.017 -5.519 -49.994 1.00 96.69 88 ILE A CA 1
ATOM 668 C C . ILE A 1 88 ? 30.156 -6.768 -49.852 1.00 96.69 88 ILE A C 1
ATOM 670 O O . ILE A 1 88 ? 30.685 -7.876 -49.850 1.00 96.69 88 ILE A O 1
ATOM 674 N N . VAL A 1 89 ? 28.848 -6.600 -49.727 1.00 96.38 89 VAL A N 1
ATOM 675 C CA . VAL A 1 89 ? 27.891 -7.674 -49.464 1.00 96.38 89 VAL A CA 1
ATOM 676 C C . VAL A 1 89 ? 27.028 -7.898 -50.693 1.00 96.38 89 VAL A C 1
ATOM 678 O O . VAL A 1 89 ? 26.540 -6.947 -51.297 1.00 96.38 89 VAL A O 1
ATOM 681 N N . LYS A 1 90 ? 26.829 -9.162 -51.057 1.00 95.62 90 LYS A N 1
ATOM 682 C CA . LYS A 1 90 ? 25.898 -9.573 -52.099 1.00 95.62 90 LYS A CA 1
ATOM 683 C C . LYS A 1 90 ? 24.507 -9.796 -51.492 1.00 95.62 90 LYS A C 1
ATOM 685 O O . LYS A 1 90 ? 24.346 -10.720 -50.687 1.00 95.62 90 LYS A O 1
ATOM 690 N N . PRO A 1 91 ? 23.494 -8.993 -51.865 1.00 91.94 91 PRO A N 1
ATOM 691 C CA . PRO A 1 91 ? 22.124 -9.195 -51.408 1.00 91.94 91 PRO A CA 1
ATOM 692 C C . PRO A 1 91 ? 21.571 -10.552 -51.851 1.00 91.94 91 PRO A C 1
ATOM 694 O O . PRO A 1 91 ? 21.929 -11.069 -52.912 1.00 91.94 91 PRO A O 1
ATOM 697 N N . HIS A 1 92 ? 20.682 -11.131 -51.041 1.00 86.69 92 HIS A N 1
ATOM 698 C CA . HIS A 1 92 ? 20.068 -12.422 -51.363 1.00 86.69 92 HIS A CA 1
ATOM 699 C C . HIS A 1 92 ? 19.016 -12.289 -52.469 1.00 86.69 92 HIS A C 1
ATOM 701 O O . HIS A 1 92 ? 18.902 -13.160 -53.332 1.00 86.69 92 HIS A O 1
ATOM 707 N N . ASN A 1 93 ? 18.241 -11.203 -52.440 1.00 87.31 93 ASN A N 1
ATOM 708 C CA . ASN A 1 93 ? 17.234 -10.949 -53.458 1.00 87.31 93 ASN A CA 1
ATOM 709 C C . ASN A 1 93 ? 17.855 -10.278 -54.683 1.00 87.31 93 ASN A C 1
ATOM 711 O O . ASN A 1 93 ? 18.921 -9.667 -54.627 1.00 87.31 93 ASN A O 1
ATOM 715 N N . THR A 1 94 ? 17.139 -10.350 -55.802 1.00 89.56 94 THR A N 1
ATOM 716 C CA . THR A 1 94 ? 17.513 -9.630 -57.018 1.00 89.56 94 THR A CA 1
ATOM 717 C C . THR A 1 94 ? 17.545 -8.124 -56.758 1.00 89.56 94 THR A C 1
ATOM 719 O O . THR A 1 94 ? 16.556 -7.545 -56.300 1.00 89.56 94 THR A O 1
ATOM 722 N N . VAL A 1 95 ? 18.679 -7.496 -57.075 1.00 92.19 95 VAL A N 1
ATOM 723 C CA . VAL A 1 95 ? 18.849 -6.043 -57.004 1.00 92.19 95 VAL A CA 1
ATOM 724 C C . VAL A 1 95 ? 18.103 -5.398 -58.171 1.00 92.19 95 VAL A C 1
ATOM 726 O O . VAL A 1 95 ? 18.262 -5.803 -59.320 1.00 92.19 95 VAL A O 1
ATOM 729 N N . ILE A 1 96 ? 17.266 -4.413 -57.860 1.00 91.38 96 ILE A N 1
ATOM 730 C CA . ILE A 1 96 ? 16.494 -3.616 -58.819 1.00 91.38 96 ILE A CA 1
ATOM 731 C C . ILE A 1 96 ? 17.246 -2.326 -59.164 1.00 91.38 96 ILE A C 1
ATOM 733 O O . ILE A 1 96 ? 17.284 -1.930 -60.325 1.00 91.38 96 ILE A O 1
ATOM 737 N N . ASP A 1 97 ? 17.843 -1.674 -58.164 1.00 90.88 97 ASP A N 1
ATOM 738 C CA . ASP A 1 97 ? 18.629 -0.451 -58.341 1.00 90.88 97 ASP A CA 1
ATOM 739 C C . ASP A 1 97 ? 19.833 -0.463 -57.390 1.00 90.88 97 ASP A C 1
ATOM 741 O O . ASP A 1 97 ? 19.679 -0.540 -56.172 1.00 90.88 97 ASP A O 1
ATOM 745 N N . TYR A 1 98 ? 21.045 -0.367 -57.940 1.00 90.31 98 TYR A N 1
ATOM 746 C CA . TYR A 1 98 ? 22.285 -0.310 -57.156 1.00 90.31 98 TYR A CA 1
ATOM 747 C C . TYR A 1 98 ? 22.482 1.030 -56.447 1.00 90.31 98 TYR A C 1
ATOM 749 O O . TYR A 1 98 ? 23.397 1.171 -55.638 1.00 90.31 98 TYR A O 1
ATOM 757 N N . ASN A 1 99 ? 21.646 2.025 -56.749 1.00 88.56 99 ASN A N 1
ATOM 758 C CA . ASN A 1 99 ? 21.677 3.342 -56.137 1.00 88.56 99 ASN A CA 1
ATOM 759 C C . ASN A 1 99 ? 23.075 3.989 -56.203 1.00 88.56 99 ASN A C 1
ATOM 761 O O . ASN A 1 99 ? 23.463 4.717 -55.294 1.00 88.56 99 ASN A O 1
ATOM 765 N N . THR A 1 100 ? 23.837 3.723 -57.275 1.00 87.50 100 THR A N 1
ATOM 766 C CA . THR A 1 100 ? 25.277 4.033 -57.407 1.00 87.50 100 THR A CA 1
ATOM 767 C C . THR A 1 100 ? 25.613 5.500 -57.138 1.00 87.50 100 THR A C 1
ATOM 769 O O . THR A 1 100 ? 26.681 5.798 -56.624 1.00 87.50 100 THR A O 1
ATOM 772 N N . ARG A 1 101 ? 24.682 6.422 -57.413 1.00 83.38 101 ARG A N 1
ATOM 773 C CA . ARG A 1 101 ? 24.826 7.855 -57.094 1.00 83.38 101 ARG A CA 1
ATOM 774 C C . ARG A 1 101 ? 25.011 8.156 -55.600 1.00 83.38 101 ARG A C 1
ATOM 776 O O . ARG A 1 101 ? 25.478 9.234 -55.266 1.00 83.38 101 ARG A O 1
ATOM 783 N N . PHE A 1 102 ? 24.568 7.255 -54.726 1.00 83.94 102 PHE A N 1
ATOM 784 C CA . PHE A 1 102 ? 24.697 7.370 -53.276 1.00 83.94 102 PHE A CA 1
ATOM 785 C C . PHE A 1 102 ? 25.560 6.243 -52.721 1.00 83.94 102 PHE A C 1
ATOM 787 O O . PHE A 1 102 ? 26.456 6.535 -51.955 1.00 83.94 102 PHE A O 1
ATOM 794 N N . SER A 1 103 ? 25.371 4.998 -53.167 1.00 85.62 103 SER A N 1
ATOM 795 C CA . SER A 1 103 ? 26.148 3.857 -52.666 1.00 85.62 103 SER A CA 1
ATOM 796 C C . SER A 1 103 ? 27.600 3.826 -53.146 1.00 85.62 103 SER A C 1
ATOM 798 O O . SER A 1 103 ? 28.429 3.132 -52.567 1.00 85.62 103 SER A O 1
ATOM 800 N N . GLY A 1 104 ? 27.897 4.471 -54.280 1.00 87.25 104 GLY A N 1
ATOM 801 C CA . GLY A 1 104 ? 29.184 4.371 -54.972 1.00 87.25 104 GLY A CA 1
ATOM 802 C C . GLY A 1 104 ? 29.528 2.974 -55.503 1.00 87.25 104 GLY A C 1
ATOM 803 O O . GLY A 1 104 ? 30.622 2.758 -56.026 1.00 87.25 104 GLY A O 1
ATOM 804 N N . LEU A 1 105 ? 28.601 2.014 -55.411 1.00 90.31 105 LEU A N 1
ATOM 805 C CA . LEU A 1 105 ? 28.816 0.626 -55.811 1.00 90.31 105 LEU A CA 1
ATOM 806 C C . LEU A 1 105 ? 28.343 0.374 -57.243 1.00 90.31 105 LEU A C 1
ATOM 808 O O . LEU A 1 105 ? 27.233 0.737 -57.643 1.00 90.31 105 LEU A O 1
ATOM 812 N N . THR A 1 106 ? 29.182 -0.313 -58.015 1.00 90.88 106 THR A N 1
ATOM 813 C CA . THR A 1 106 ? 28.825 -0.820 -59.345 1.00 90.88 106 THR A CA 1
ATOM 814 C C . THR A 1 106 ? 28.149 -2.186 -59.252 1.00 90.88 106 THR A C 1
ATOM 816 O O . THR A 1 106 ? 28.439 -2.975 -58.351 1.00 90.88 106 THR A O 1
ATOM 819 N N . ALA A 1 107 ? 27.304 -2.507 -60.238 1.00 91.38 107 ALA A N 1
ATOM 820 C CA . ALA A 1 107 ? 26.638 -3.808 -60.320 1.00 91.38 107 ALA A CA 1
ATOM 821 C C . ALA A 1 107 ? 27.627 -4.978 -60.233 1.00 91.38 107 ALA A C 1
ATOM 823 O O . ALA A 1 107 ? 27.434 -5.904 -59.450 1.00 91.38 107 ALA A O 1
ATOM 824 N N . ASN A 1 108 ? 28.746 -4.871 -60.957 1.00 92.69 108 ASN A N 1
ATOM 825 C CA . ASN A 1 108 ? 29.795 -5.882 -60.955 1.00 92.69 108 ASN A CA 1
ATOM 826 C C . ASN A 1 108 ? 30.382 -6.099 -59.550 1.00 92.69 108 ASN A C 1
ATOM 828 O O . ASN A 1 108 ? 30.494 -7.239 -59.126 1.00 92.69 108 ASN A O 1
ATOM 832 N N . GLN A 1 109 ? 30.693 -5.034 -58.798 1.00 91.56 109 GLN A N 1
ATOM 833 C CA . GLN A 1 109 ? 31.252 -5.160 -57.442 1.00 91.56 109 GLN A CA 1
ATOM 834 C C . GLN A 1 109 ? 30.325 -5.926 -56.491 1.00 91.56 109 GLN A C 1
ATOM 836 O O . GLN A 1 109 ? 30.795 -6.770 -55.730 1.00 91.56 109 GLN A O 1
ATOM 841 N N . VAL A 1 110 ? 29.021 -5.644 -56.547 1.00 93.69 110 VAL A N 1
ATOM 842 C CA . VAL A 1 110 ? 28.020 -6.284 -55.682 1.00 93.69 110 VAL A CA 1
ATOM 843 C C . VAL A 1 110 ? 27.764 -7.731 -56.116 1.00 93.69 110 VAL A C 1
ATOM 845 O O . VAL A 1 110 ? 27.704 -8.631 -55.282 1.00 93.69 110 VAL A O 1
ATOM 848 N N . GLU A 1 111 ? 27.656 -7.992 -57.421 1.00 91.81 111 GLU A N 1
ATOM 849 C CA . GLU A 1 111 ? 27.353 -9.327 -57.953 1.00 91.81 111 GLU A CA 1
ATOM 850 C C . GLU A 1 111 ? 28.506 -10.324 -57.820 1.00 91.81 111 GLU A C 1
ATOM 852 O O . GLU A 1 111 ? 28.251 -11.520 -57.622 1.00 91.81 111 GLU A O 1
ATOM 857 N N . THR A 1 112 ? 29.753 -9.849 -57.924 1.00 92.75 112 THR A N 1
ATOM 858 C CA . THR A 1 112 ? 30.960 -10.676 -57.778 1.00 92.75 112 THR A CA 1
ATOM 859 C C . THR A 1 112 ? 31.396 -10.864 -56.328 1.00 92.75 112 THR A C 1
ATOM 861 O O . THR A 1 112 ? 32.385 -11.553 -56.099 1.00 92.75 112 THR A O 1
ATOM 864 N N . SER A 1 113 ? 30.722 -10.242 -55.354 1.00 93.69 113 SER A N 1
ATOM 865 C CA . SER A 1 113 ? 31.062 -10.455 -53.947 1.00 93.69 113 SER A CA 1
ATOM 866 C C . SER A 1 113 ? 30.676 -11.865 -53.491 1.00 93.69 113 SER A C 1
ATOM 868 O O . SER A 1 113 ? 29.563 -12.333 -53.742 1.00 93.69 113 SER A O 1
ATOM 870 N N . ASP A 1 114 ? 31.598 -12.515 -52.780 1.00 92.75 114 ASP A N 1
ATOM 871 C CA . ASP A 1 114 ? 31.398 -13.821 -52.143 1.00 92.75 114 ASP A CA 1
ATOM 872 C C . ASP A 1 114 ? 30.807 -13.706 -50.724 1.00 92.75 114 ASP A C 1
ATOM 874 O O . ASP A 1 114 ? 30.512 -14.717 -50.089 1.00 92.75 114 ASP A O 1
ATOM 878 N N . VAL A 1 115 ? 30.660 -12.484 -50.199 1.00 96.38 115 VAL A N 1
ATOM 879 C CA . VAL A 1 115 ? 30.172 -12.231 -48.837 1.00 96.38 115 VAL A CA 1
ATOM 880 C C . VAL A 1 115 ? 28.671 -11.990 -48.879 1.00 96.38 115 VAL A C 1
ATOM 882 O O . VAL A 1 115 ? 28.213 -11.037 -49.505 1.00 96.38 115 VAL A O 1
ATOM 885 N N . ASP A 1 116 ? 27.902 -12.820 -48.183 1.00 95.25 116 ASP A N 1
ATOM 886 C CA . ASP A 1 116 ? 26.476 -12.591 -47.959 1.00 95.25 116 ASP A CA 1
ATOM 887 C C . ASP A 1 116 ? 26.220 -11.861 -46.625 1.00 95.25 116 ASP A C 1
ATOM 889 O O . ASP A 1 116 ? 27.137 -11.553 -45.855 1.00 95.25 116 ASP A O 1
ATOM 893 N N . LEU A 1 117 ? 24.951 -11.555 -46.343 1.00 93.88 117 LEU A N 1
ATOM 894 C CA . LEU A 1 117 ? 24.561 -10.869 -45.110 1.00 93.88 117 LEU A CA 1
ATOM 895 C C . LEU A 1 117 ? 24.959 -11.652 -43.846 1.00 93.88 117 LEU A C 1
ATOM 897 O O . LEU A 1 117 ? 25.317 -11.044 -42.837 1.00 93.88 117 LEU A O 1
ATOM 901 N N . PHE A 1 118 ? 24.894 -12.984 -43.880 1.00 93.94 118 PHE A N 1
ATOM 902 C CA . PHE A 1 118 ? 25.198 -13.819 -42.720 1.00 93.94 118 PHE A CA 1
ATOM 903 C C . PHE A 1 118 ? 26.698 -13.817 -42.408 1.00 93.94 118 PHE A C 1
ATOM 905 O O . PHE A 1 118 ? 27.093 -13.697 -41.244 1.00 93.94 118 PHE A O 1
ATOM 912 N N . GLU A 1 119 ? 27.540 -13.890 -43.437 1.00 96.12 119 GLU A N 1
ATOM 913 C CA . GLU A 1 119 ? 28.987 -13.751 -43.298 1.00 96.12 119 GLU A CA 1
ATOM 914 C C . GLU A 1 119 ? 29.345 -12.337 -42.822 1.00 96.12 119 GLU A C 1
ATOM 916 O O . GLU A 1 119 ? 30.122 -12.187 -41.880 1.00 96.12 119 GLU A O 1
ATOM 921 N N . ALA A 1 120 ? 28.714 -11.290 -43.367 1.00 96.38 120 ALA A N 1
ATOM 922 C CA . ALA A 1 120 ? 28.922 -9.916 -42.904 1.00 96.38 120 ALA A CA 1
ATOM 923 C C . ALA A 1 120 ? 28.574 -9.736 -41.412 1.00 96.38 120 ALA A C 1
ATOM 925 O O . ALA A 1 120 ? 29.354 -9.151 -40.655 1.00 96.38 120 ALA A O 1
ATOM 926 N N . GLN A 1 121 ? 27.443 -10.292 -40.960 1.00 96.44 121 GLN A N 1
ATOM 927 C CA . GLN A 1 121 ? 27.067 -10.325 -39.542 1.00 96.44 121 GLN A CA 1
ATOM 928 C C . GLN A 1 121 ? 28.091 -11.092 -38.699 1.00 96.44 121 GLN A C 1
ATOM 930 O O . GLN A 1 121 ? 28.516 -10.603 -37.653 1.00 96.44 121 GLN A O 1
ATOM 935 N N . SER A 1 122 ? 28.518 -12.270 -39.157 1.00 96.56 122 SER A N 1
ATOM 936 C CA . SER A 1 122 ? 29.493 -13.107 -38.451 1.00 96.56 122 SER A CA 1
ATOM 937 C C . SER A 1 122 ? 30.823 -12.377 -38.259 1.00 96.56 122 SER A C 1
ATOM 939 O O . SER A 1 122 ? 31.354 -12.356 -37.148 1.00 96.56 122 SER A O 1
ATOM 941 N N . ARG A 1 123 ? 31.311 -11.684 -39.294 1.00 97.38 123 ARG A N 1
ATOM 942 C CA . ARG A 1 123 ? 32.540 -10.877 -39.238 1.00 97.38 123 ARG A CA 1
ATOM 943 C C . ARG A 1 123 ? 32.393 -9.657 -38.337 1.00 97.38 123 ARG A C 1
ATOM 945 O O . ARG A 1 123 ? 33.311 -9.338 -37.585 1.00 97.38 123 ARG A O 1
ATOM 952 N N . LEU A 1 124 ? 31.225 -9.015 -38.329 1.00 97.25 124 LEU A N 1
ATOM 953 C CA . LEU A 1 124 ? 30.932 -7.953 -37.367 1.00 97.25 124 LEU A CA 1
ATOM 954 C C . LEU A 1 124 ? 30.946 -8.486 -35.920 1.00 97.25 124 LEU A C 1
ATOM 956 O O . LEU A 1 124 ? 31.502 -7.846 -35.029 1.00 97.25 124 LEU A O 1
ATOM 960 N N . PHE A 1 125 ? 30.392 -9.675 -35.672 1.00 97.19 125 PHE A N 1
ATOM 961 C CA . PHE A 1 125 ? 30.319 -10.302 -34.343 1.00 97.19 125 PHE A CA 1
ATOM 962 C C . PHE A 1 125 ? 31.670 -10.740 -33.769 1.00 97.19 125 PHE A C 1
ATOM 964 O O . PHE A 1 125 ? 31.798 -10.909 -32.551 1.00 97.19 125 PHE A O 1
ATOM 971 N N . GLU A 1 126 ? 32.703 -10.874 -34.597 1.00 96.19 126 GLU A N 1
ATOM 972 C CA . GLU A 1 126 ? 34.080 -11.019 -34.115 1.00 96.19 126 GLU A CA 1
ATOM 973 C C . GLU A 1 126 ? 34.568 -9.754 -33.392 1.00 96.19 126 GLU A C 1
ATOM 975 O O . GLU A 1 126 ? 35.358 -9.847 -32.451 1.00 96.19 126 GLU A O 1
ATOM 980 N N . LEU A 1 127 ? 34.050 -8.584 -33.777 1.00 96.25 127 LEU A N 1
ATOM 981 C CA . LEU A 1 127 ? 34.414 -7.283 -33.213 1.00 96.25 127 LEU A CA 1
ATOM 982 C C . LEU A 1 127 ? 33.457 -6.833 -32.103 1.00 96.25 127 LEU A C 1
ATOM 984 O O . LEU A 1 127 ? 33.898 -6.214 -31.132 1.00 96.25 127 LEU A O 1
ATOM 988 N N . VAL A 1 128 ? 32.161 -7.147 -32.221 1.00 96.75 128 VAL A N 1
ATOM 989 C CA . VAL A 1 128 ? 31.108 -6.587 -31.356 1.00 96.75 128 VAL A CA 1
ATOM 990 C C . VAL A 1 128 ? 30.308 -7.651 -30.607 1.00 96.75 128 VAL A C 1
ATOM 992 O O . VAL A 1 128 ? 30.092 -8.764 -31.085 1.00 96.75 128 VAL A O 1
ATOM 995 N N . ASN A 1 129 ? 29.834 -7.296 -29.416 1.00 97.00 129 ASN A N 1
ATOM 996 C CA . ASN A 1 129 ? 28.874 -8.072 -28.631 1.00 97.00 129 ASN A CA 1
ATOM 997 C C . ASN A 1 129 ? 27.769 -7.149 -28.080 1.00 97.00 129 ASN A C 1
ATOM 999 O O . ASN A 1 129 ? 27.779 -5.949 -28.336 1.00 97.00 129 ASN A O 1
ATOM 1003 N N . GLU A 1 130 ? 26.824 -7.682 -27.302 1.00 96.38 130 GLU A N 1
ATOM 1004 C CA . GLU A 1 130 ? 25.723 -6.909 -26.695 1.00 96.38 130 GLU A CA 1
ATOM 1005 C C . GLU A 1 130 ? 26.182 -5.724 -25.820 1.00 96.38 130 GLU A C 1
ATOM 1007 O O . GLU A 1 130 ? 25.402 -4.809 -25.551 1.00 96.38 130 GLU A O 1
ATOM 1012 N N . ARG A 1 131 ? 27.435 -5.753 -25.338 1.00 96.75 131 ARG A N 1
ATOM 1013 C CA . ARG A 1 131 ? 28.015 -4.753 -24.440 1.00 96.75 131 ARG A CA 1
ATOM 1014 C C . ARG A 1 131 ? 28.844 -3.684 -25.158 1.00 96.75 131 ARG A C 1
ATOM 1016 O O . ARG A 1 131 ? 29.015 -2.611 -24.573 1.00 96.75 131 ARG A O 1
ATOM 1023 N N . SER A 1 132 ? 29.328 -3.953 -26.370 1.00 97.12 132 SER A N 1
ATOM 1024 C CA . SER A 1 132 ? 30.026 -2.976 -27.216 1.00 97.12 132 SER A CA 1
ATOM 1025 C C . SER A 1 132 ? 29.138 -1.761 -27.508 1.00 97.12 132 SER A C 1
ATOM 1027 O O . SER A 1 132 ? 27.925 -1.845 -27.361 1.00 97.12 132 SER A O 1
ATOM 1029 N N . ILE A 1 133 ? 29.732 -0.630 -27.896 1.00 97.88 133 ILE A N 1
ATOM 1030 C CA . ILE A 1 133 ? 28.983 0.571 -28.296 1.00 97.88 133 ILE A CA 1
ATOM 1031 C C . ILE A 1 133 ? 29.132 0.779 -29.801 1.00 97.88 133 ILE A C 1
ATOM 1033 O O . ILE A 1 133 ? 30.258 0.867 -30.297 1.00 97.88 133 ILE A O 1
ATOM 1037 N N . LEU A 1 134 ? 28.005 0.907 -30.501 1.00 98.12 134 LEU A N 1
ATOM 1038 C CA . LEU A 1 134 ? 27.959 1.260 -31.921 1.00 98.12 134 LEU A CA 1
ATOM 1039 C C . LEU A 1 134 ? 27.583 2.730 -32.106 1.00 98.12 134 LEU A C 1
ATOM 1041 O O . LEU A 1 134 ? 26.615 3.212 -31.521 1.00 98.12 134 LEU A O 1
ATOM 1045 N N . ILE A 1 135 ? 28.345 3.439 -32.931 1.00 98.06 135 ILE A N 1
ATOM 1046 C CA . ILE A 1 135 ? 28.138 4.847 -33.272 1.00 98.06 135 ILE A CA 1
ATOM 1047 C C . ILE A 1 135 ? 27.796 4.954 -34.762 1.00 98.06 135 ILE A C 1
ATOM 1049 O O . ILE A 1 135 ? 28.403 4.271 -35.577 1.00 98.06 135 ILE A O 1
ATOM 1053 N N . GLY A 1 136 ? 26.870 5.835 -35.131 1.00 96.94 136 GLY A N 1
ATOM 1054 C CA . GLY A 1 136 ? 26.603 6.152 -36.539 1.00 96.94 136 GLY A CA 1
ATOM 1055 C C . GLY A 1 136 ? 25.740 7.394 -36.704 1.00 96.94 136 GLY A C 1
ATOM 1056 O O . GLY A 1 136 ? 25.552 8.159 -35.749 1.00 96.94 136 GLY A O 1
ATOM 1057 N N . HIS A 1 137 ? 25.218 7.615 -37.907 1.00 95.62 137 HIS A N 1
ATOM 1058 C CA . HIS A 1 137 ? 24.353 8.749 -38.219 1.00 95.62 137 HIS A CA 1
ATOM 1059 C C . HIS A 1 137 ? 23.033 8.281 -38.826 1.00 95.62 137 HIS A C 1
ATOM 1061 O O . HIS A 1 137 ? 23.004 7.828 -39.958 1.00 95.62 137 HIS A O 1
ATOM 1067 N N . SER A 1 138 ? 21.920 8.448 -38.105 1.00 93.25 138 SER A N 1
ATOM 1068 C CA . SER A 1 138 ? 20.652 7.782 -38.456 1.00 93.25 138 SER A CA 1
ATOM 1069 C C . SER A 1 138 ? 20.810 6.262 -38.541 1.00 93.25 138 SER A C 1
ATOM 1071 O O . SER A 1 138 ? 20.342 5.616 -39.481 1.00 93.25 138 SER A O 1
ATOM 1073 N N . LEU A 1 139 ? 21.446 5.712 -37.499 1.00 93.31 139 LEU A N 1
ATOM 1074 C CA . LEU A 1 139 ? 21.898 4.322 -37.410 1.00 93.31 139 LEU A CA 1
ATOM 1075 C C . LEU A 1 139 ? 20.734 3.316 -37.519 1.00 93.31 139 LEU A C 1
ATOM 1077 O O . LEU A 1 139 ? 20.935 2.117 -37.708 1.00 93.31 139 LEU A O 1
ATOM 1081 N N . GLU A 1 140 ? 19.485 3.786 -37.413 1.00 91.31 140 GLU A N 1
ATOM 1082 C CA . GLU A 1 140 ? 18.315 2.954 -37.661 1.00 91.31 140 GLU A CA 1
ATOM 1083 C C . GLU A 1 140 ? 18.292 2.335 -39.064 1.00 91.31 140 GLU A C 1
ATOM 1085 O O . GLU A 1 140 ? 17.751 1.240 -39.219 1.00 91.31 140 GLU A O 1
ATOM 1090 N N . SER A 1 141 ? 18.839 3.017 -40.073 1.00 89.62 141 SER A N 1
ATOM 1091 C CA . SER A 1 141 ? 18.868 2.530 -41.455 1.00 89.62 141 SER A CA 1
ATOM 1092 C C . SER A 1 141 ? 19.933 1.449 -41.625 1.00 89.62 141 SER A C 1
ATOM 1094 O O . SER A 1 141 ? 19.636 0.384 -42.164 1.00 89.62 141 SER A O 1
ATOM 1096 N N . ASP A 1 142 ? 21.118 1.667 -41.058 1.00 94.31 142 ASP A N 1
ATOM 1097 C CA . ASP A 1 142 ? 22.233 0.715 -41.057 1.00 94.31 142 ASP A CA 1
ATOM 1098 C C . ASP A 1 142 ? 21.867 -0.587 -40.343 1.00 94.31 142 ASP A C 1
ATOM 1100 O O . ASP A 1 142 ? 22.038 -1.684 -40.874 1.00 94.31 142 ASP A O 1
ATOM 1104 N N . LEU A 1 143 ? 21.283 -0.484 -39.144 1.00 94.12 143 LEU A N 1
ATOM 1105 C CA . LEU A 1 143 ? 20.871 -1.655 -38.364 1.00 94.12 143 LEU A CA 1
ATOM 1106 C C . LEU A 1 143 ? 19.739 -2.429 -39.042 1.00 94.12 143 LEU A C 1
ATOM 1108 O O . LEU A 1 143 ? 19.677 -3.653 -38.919 1.00 94.12 143 LEU A O 1
ATOM 1112 N N . LYS A 1 144 ? 18.857 -1.743 -39.779 1.00 90.94 144 LYS A N 1
ATOM 1113 C CA . LYS A 1 144 ? 17.837 -2.398 -40.604 1.00 90.94 144 LYS A CA 1
ATOM 1114 C C . LYS A 1 144 ? 18.458 -3.147 -41.778 1.00 90.94 144 LYS A C 1
ATOM 1116 O O . LYS A 1 144 ? 18.099 -4.304 -41.982 1.00 90.94 144 LYS A O 1
ATOM 1121 N N . ALA A 1 145 ? 19.394 -2.529 -42.499 1.00 90.94 145 ALA A N 1
ATOM 1122 C CA . ALA A 1 145 ? 20.097 -3.161 -43.614 1.00 90.94 145 ALA A CA 1
ATOM 1123 C C . ALA A 1 145 ? 20.892 -4.395 -43.151 1.00 90.94 145 ALA A C 1
ATOM 1125 O O . ALA A 1 145 ? 20.799 -5.462 -43.755 1.00 90.94 145 ALA A O 1
ATOM 1126 N N . MET A 1 146 ? 21.577 -4.285 -42.009 1.00 93.00 146 MET A N 1
ATOM 1127 C CA . MET A 1 146 ? 22.290 -5.386 -41.353 1.00 93.00 146 MET A CA 1
ATOM 1128 C C . MET A 1 146 ? 21.370 -6.421 -40.691 1.00 93.00 146 MET A C 1
ATOM 1130 O O . MET A 1 146 ? 21.874 -7.423 -40.188 1.00 93.00 146 MET A O 1
ATOM 1134 N N . ARG A 1 147 ? 20.050 -6.191 -40.626 1.00 92.06 147 ARG A N 1
ATOM 1135 C CA . ARG A 1 147 ? 19.077 -7.004 -39.866 1.00 92.06 147 ARG A CA 1
ATOM 1136 C C . ARG A 1 147 ? 19.547 -7.293 -38.438 1.00 92.06 147 ARG A C 1
ATOM 1138 O O . ARG A 1 147 ? 19.523 -8.432 -37.972 1.00 92.06 147 ARG A O 1
ATOM 1145 N N . LEU A 1 148 ? 20.014 -6.256 -37.746 1.00 93.44 148 LEU A N 1
ATOM 1146 C CA . LEU A 1 148 ? 20.676 -6.371 -36.453 1.00 93.44 148 LEU A CA 1
ATOM 1147 C C . LEU A 1 148 ? 19.880 -5.690 -35.337 1.00 93.44 148 LEU A C 1
ATOM 1149 O O . LEU A 1 148 ? 19.442 -4.549 -35.468 1.00 93.44 148 LEU A O 1
ATOM 1153 N N . ARG A 1 149 ? 19.748 -6.368 -34.189 1.00 93.75 149 ARG A N 1
ATOM 1154 C CA . ARG A 1 149 ? 19.257 -5.766 -32.941 1.00 93.75 149 ARG A CA 1
ATOM 1155 C C . ARG A 1 149 ? 20.417 -5.530 -31.979 1.00 93.75 149 ARG A C 1
ATOM 1157 O O . ARG A 1 149 ? 20.981 -6.479 -31.434 1.00 93.75 149 ARG A O 1
ATOM 1164 N N . HIS A 1 150 ? 20.717 -4.261 -31.723 1.00 95.62 150 HIS A N 1
ATOM 1165 C CA . HIS A 1 150 ? 21.740 -3.843 -30.773 1.00 95.62 150 HIS A CA 1
ATOM 1166 C C . HIS A 1 150 ? 21.226 -2.682 -29.914 1.00 95.62 150 HIS A C 1
ATOM 1168 O O . HIS A 1 150 ? 20.662 -1.726 -30.438 1.00 95.62 150 HIS A O 1
ATOM 1174 N N . GLU A 1 151 ? 21.386 -2.773 -28.594 1.00 94.75 151 GLU A N 1
ATOM 1175 C CA . GLU A 1 151 ? 20.785 -1.809 -27.657 1.00 94.75 151 GLU A CA 1
ATOM 1176 C C . GLU A 1 151 ? 21.709 -0.629 -27.328 1.00 94.75 151 GLU A C 1
ATOM 1178 O O . GLU A 1 151 ? 21.239 0.463 -27.008 1.00 94.75 151 GLU A O 1
ATOM 1183 N N . ARG A 1 152 ? 23.030 -0.824 -27.403 1.00 96.62 152 ARG A N 1
ATOM 1184 C CA . ARG A 1 152 ? 24.033 0.167 -26.986 1.00 96.62 152 ARG A CA 1
ATOM 1185 C C . ARG A 1 152 ? 24.499 1.012 -28.165 1.00 96.62 152 ARG A C 1
ATOM 1187 O O . ARG A 1 152 ? 25.634 0.923 -28.623 1.00 96.62 152 ARG A O 1
ATOM 1194 N N . VAL A 1 153 ? 23.594 1.854 -28.644 1.00 97.06 153 VAL A N 1
ATOM 1195 C CA . VAL A 1 153 ? 23.826 2.714 -29.807 1.00 97.06 153 VAL A CA 1
ATOM 1196 C C . VAL A 1 153 ? 23.995 4.181 -29.422 1.00 97.06 153 VAL A C 1
ATOM 1198 O O . VAL A 1 153 ? 23.369 4.675 -28.482 1.00 97.06 153 VAL A O 1
ATOM 1201 N N . VAL A 1 154 ? 24.820 4.896 -30.182 1.00 96.88 154 VAL A N 1
ATOM 1202 C CA . VAL A 1 154 ? 24.963 6.351 -30.122 1.00 96.88 154 VAL A CA 1
ATOM 1203 C C . VAL A 1 154 ? 24.751 6.914 -31.519 1.00 96.88 154 VAL A C 1
ATOM 1205 O O . VAL A 1 154 ? 25.613 6.816 -32.388 1.00 96.88 154 VAL A O 1
ATOM 1208 N N . ASP A 1 155 ? 23.598 7.538 -31.724 1.00 95.94 155 ASP A N 1
ATOM 1209 C CA . ASP A 1 155 ? 23.260 8.150 -33.003 1.00 95.94 155 ASP A CA 1
ATOM 1210 C C . ASP A 1 155 ? 23.617 9.641 -33.005 1.00 95.94 155 ASP A C 1
ATOM 1212 O O . ASP A 1 155 ? 23.064 10.444 -32.244 1.00 95.94 155 ASP A O 1
ATOM 1216 N N . THR A 1 156 ? 24.538 10.031 -33.882 1.00 95.56 156 THR A N 1
ATOM 1217 C CA . THR A 1 156 ? 24.976 11.421 -34.021 1.00 95.56 156 THR A CA 1
ATOM 1218 C C . THR A 1 156 ? 23.856 12.352 -34.494 1.00 95.56 156 THR A C 1
ATOM 1220 O O . THR A 1 156 ? 23.848 13.518 -34.099 1.00 95.56 156 THR A O 1
ATOM 1223 N N . ALA A 1 157 ? 22.861 11.868 -35.245 1.00 93.12 157 ALA A N 1
ATOM 1224 C CA . ALA A 1 157 ? 21.695 12.665 -35.635 1.00 93.12 157 ALA A CA 1
ATOM 1225 C C . ALA A 1 157 ? 20.812 13.037 -34.429 1.00 93.12 157 ALA A C 1
ATOM 1227 O O . ALA A 1 157 ? 20.139 14.069 -34.449 1.00 93.12 157 ALA A O 1
ATOM 1228 N N . VAL A 1 158 ? 20.839 12.220 -33.369 1.00 92.25 158 VAL A N 1
ATOM 1229 C CA . VAL A 1 158 ? 20.133 12.475 -32.104 1.00 92.25 158 VAL A CA 1
ATOM 1230 C C . VAL A 1 158 ? 20.990 13.320 -31.161 1.00 92.25 158 VAL A C 1
ATOM 1232 O O . VAL A 1 158 ? 20.498 14.274 -30.567 1.00 92.25 158 VAL A O 1
ATOM 1235 N N . VAL A 1 159 ? 22.287 13.013 -31.038 1.00 92.75 159 VAL A N 1
ATOM 1236 C CA . VAL A 1 159 ? 23.214 13.753 -30.157 1.00 92.75 159 VAL A CA 1
ATOM 1237 C C . VAL A 1 159 ? 23.384 15.215 -30.593 1.00 92.75 159 VAL A C 1
ATOM 1239 O O . VAL A 1 159 ? 23.599 16.103 -29.756 1.00 92.75 159 VAL A O 1
ATOM 1242 N N . PHE A 1 160 ? 23.310 15.476 -31.898 1.00 91.38 160 PHE A N 1
ATOM 1243 C CA . PHE A 1 160 ? 23.390 16.809 -32.484 1.00 91.38 160 PHE A CA 1
ATOM 1244 C C . PHE A 1 160 ? 22.026 17.245 -33.024 1.00 91.38 160 PHE A C 1
ATOM 1246 O O . PHE A 1 160 ? 21.783 17.277 -34.230 1.00 91.38 160 PHE A O 1
ATOM 1253 N N . GLU A 1 161 ? 21.147 17.614 -32.092 1.00 87.62 161 GLU A N 1
ATOM 1254 C CA . GLU A 1 161 ? 19.760 17.988 -32.363 1.00 87.62 161 GLU A CA 1
ATOM 1255 C C . GLU A 1 161 ? 19.617 19.101 -33.418 1.00 87.62 161 GLU A C 1
ATOM 1257 O O . GLU A 1 161 ? 20.368 20.086 -33.463 1.00 87.62 161 GLU A O 1
ATOM 1262 N N . HIS A 1 162 ? 18.589 18.970 -34.258 1.00 87.81 162 HIS A N 1
ATOM 1263 C CA . HIS A 1 162 ? 18.155 20.038 -35.149 1.00 87.81 162 HIS A CA 1
ATOM 1264 C C . HIS A 1 162 ? 17.438 21.138 -34.350 1.00 87.81 162 HIS A C 1
ATOM 1266 O O . HIS A 1 162 ? 16.657 20.850 -33.446 1.00 87.81 162 HIS A O 1
ATOM 1272 N N . ARG A 1 163 ? 17.622 22.416 -34.715 1.00 85.94 163 ARG A N 1
ATOM 1273 C CA . ARG A 1 163 ? 17.021 23.559 -33.985 1.00 85.94 163 ARG A CA 1
ATOM 1274 C C . ARG A 1 163 ? 15.489 23.519 -33.905 1.00 85.94 163 ARG A C 1
ATOM 1276 O O . ARG A 1 163 ? 14.918 24.117 -33.003 1.00 85.94 163 ARG A O 1
ATOM 1283 N N . GLN A 1 164 ? 14.839 22.862 -34.862 1.00 83.81 164 GLN A N 1
ATOM 1284 C CA . GLN A 1 164 ? 13.378 22.711 -34.924 1.00 83.81 164 GLN A CA 1
ATOM 1285 C C . GLN A 1 164 ? 12.866 21.431 -34.236 1.00 83.81 164 GLN A C 1
ATOM 1287 O O . GLN A 1 164 ? 11.659 21.219 -34.195 1.00 83.81 164 GLN A O 1
ATOM 1292 N N . GLY A 1 165 ? 13.757 20.597 -33.690 1.00 83.00 165 GLY A N 1
ATOM 1293 C CA . GLY A 1 165 ? 13.408 19.306 -33.098 1.00 83.00 165 GLY A CA 1
ATOM 1294 C C . GLY A 1 165 ? 12.962 18.255 -34.121 1.00 83.00 165 GLY A C 1
ATOM 1295 O O . GLY A 1 165 ? 12.996 18.474 -35.335 1.00 83.00 165 GLY A O 1
ATOM 1296 N N . PHE A 1 166 ? 12.545 17.091 -33.617 1.00 73.25 166 PHE A N 1
ATOM 1297 C CA . PHE A 1 166 ? 12.007 16.002 -34.435 1.00 73.25 166 PHE A CA 1
ATOM 1298 C C . PHE A 1 166 ? 10.734 16.433 -35.192 1.00 73.25 166 PHE A C 1
ATOM 1300 O O . PHE A 1 166 ? 9.939 17.200 -34.645 1.00 73.25 166 PHE A O 1
ATOM 1307 N N . PRO A 1 167 ? 10.501 15.935 -36.424 1.00 80.38 167 PRO A N 1
ATOM 1308 C CA . PRO A 1 167 ? 11.220 14.855 -37.117 1.00 80.38 167 PRO A CA 1
ATOM 1309 C C . PRO A 1 167 ? 12.461 15.300 -37.916 1.00 80.38 167 PRO A C 1
ATOM 1311 O O . PRO A 1 167 ? 13.083 14.472 -38.575 1.00 80.38 167 PRO A O 1
ATOM 1314 N N . PHE A 1 168 ? 12.833 16.582 -37.887 1.00 84.94 168 PHE A N 1
ATOM 1315 C CA . PHE A 1 168 ? 13.952 17.094 -38.679 1.00 84.94 168 PHE A CA 1
ATOM 1316 C C . PHE A 1 168 ? 15.298 16.657 -38.089 1.00 84.94 168 PHE A C 1
ATOM 1318 O O . PHE A 1 168 ? 15.579 16.893 -36.914 1.00 84.94 168 PHE A O 1
ATOM 1325 N N . LYS A 1 169 ? 16.153 16.058 -38.923 1.00 88.56 169 LYS A N 1
ATOM 1326 C CA . LYS A 1 169 ? 17.523 15.656 -38.578 1.00 88.56 169 LYS A CA 1
ATOM 1327 C C . LYS A 1 169 ? 18.533 16.549 -39.302 1.00 88.56 169 LYS A C 1
ATOM 1329 O O . LYS A 1 169 ? 18.273 17.036 -40.402 1.00 88.56 169 LYS A O 1
ATOM 1334 N N . ARG A 1 170 ? 19.694 16.787 -38.688 1.00 91.62 170 ARG A N 1
ATOM 1335 C CA . ARG A 1 170 ? 20.815 17.476 -39.348 1.00 91.62 170 ARG A CA 1
ATOM 1336 C C . ARG A 1 170 ? 21.599 16.459 -40.170 1.00 91.62 170 ARG A C 1
ATOM 1338 O O . ARG A 1 170 ? 21.980 15.449 -39.607 1.00 91.62 170 ARG A O 1
ATOM 1345 N N . ALA A 1 171 ? 21.886 16.747 -41.438 1.00 91.50 171 ALA A N 1
ATOM 1346 C CA . ALA A 1 171 ? 22.735 15.883 -42.262 1.00 91.50 171 ALA A CA 1
ATOM 1347 C C . ALA A 1 171 ? 24.178 15.811 -41.728 1.00 91.50 171 ALA A C 1
ATOM 1349 O O . ALA A 1 171 ? 24.706 16.827 -41.255 1.00 91.50 171 ALA A O 1
ATOM 1350 N N . LEU A 1 172 ? 24.830 14.652 -41.874 1.00 93.88 172 LEU A N 1
ATOM 1351 C CA . LEU A 1 172 ? 26.204 14.417 -41.416 1.00 93.88 172 LEU A CA 1
ATOM 1352 C C . LEU A 1 172 ? 27.195 15.436 -41.992 1.00 93.88 172 LEU A C 1
ATOM 1354 O O . LEU A 1 172 ? 27.945 16.041 -41.227 1.00 93.88 172 LEU A O 1
ATOM 1358 N N . ARG A 1 173 ? 27.116 15.748 -43.293 1.00 92.06 173 ARG A N 1
ATOM 1359 C CA . ARG A 1 173 ? 27.943 16.788 -43.938 1.00 92.06 173 ARG A CA 1
ATOM 1360 C C . ARG A 1 173 ? 27.858 18.160 -43.262 1.00 92.06 173 ARG A C 1
ATOM 1362 O O . ARG A 1 173 ? 28.863 18.847 -43.089 1.00 92.06 173 ARG A O 1
ATOM 1369 N N . ASN A 1 174 ? 26.668 18.540 -42.790 1.00 92.56 174 ASN A N 1
ATOM 1370 C CA . ASN A 1 174 ? 26.468 19.813 -42.097 1.00 92.56 174 ASN A CA 1
ATOM 1371 C C . ASN A 1 174 ? 27.083 19.777 -40.691 1.00 92.56 174 ASN A C 1
ATOM 1373 O O . ASN A 1 174 ? 27.539 20.804 -40.192 1.00 92.56 174 ASN A O 1
ATOM 1377 N N . LEU A 1 175 ? 27.065 18.614 -40.031 1.00 94.38 175 LEU A N 1
ATOM 1378 C CA . LEU A 1 175 ? 27.710 18.418 -38.732 1.00 94.38 175 LEU A CA 1
ATOM 1379 C C . LEU A 1 175 ? 29.235 18.416 -38.864 1.00 94.38 175 LEU A C 1
ATOM 1381 O O . LEU A 1 175 ? 29.906 19.079 -38.074 1.00 94.38 175 LEU A O 1
ATOM 1385 N N . ALA A 1 176 ? 29.771 17.725 -39.870 1.00 94.06 176 ALA A N 1
ATOM 1386 C CA . ALA A 1 176 ? 31.197 17.692 -40.176 1.00 94.06 176 ALA A CA 1
ATOM 1387 C C . ALA A 1 176 ? 31.740 19.103 -40.443 1.00 94.06 176 ALA A C 1
ATOM 1389 O O . ALA A 1 176 ? 32.718 19.519 -39.819 1.00 94.06 176 ALA A O 1
ATOM 1390 N N . SER A 1 177 ? 31.046 19.876 -41.282 1.00 93.56 177 SER A N 1
ATOM 1391 C CA . SER A 1 177 ? 31.434 21.250 -41.599 1.00 93.56 177 SER A CA 1
ATOM 1392 C C . SER A 1 177 ? 31.382 22.161 -40.367 1.00 93.56 177 SER A C 1
ATOM 1394 O O . SER A 1 177 ? 32.348 22.863 -40.078 1.00 93.56 177 SER A O 1
ATOM 1396 N N . GLU A 1 178 ? 30.305 22.111 -39.574 1.00 92.88 178 GLU A N 1
ATOM 1397 C CA . GLU A 1 178 ? 30.159 22.986 -38.401 1.00 92.88 178 GLU A CA 1
ATOM 1398 C C . GLU A 1 178 ? 31.145 22.642 -37.277 1.00 92.88 178 GLU A C 1
ATOM 1400 O O . GLU A 1 178 ? 31.795 23.532 -36.725 1.00 92.88 178 GLU A O 1
ATOM 1405 N N . TYR A 1 179 ? 31.255 21.364 -36.910 1.00 92.94 179 TYR A N 1
ATOM 1406 C CA . TYR A 1 179 ? 31.975 20.955 -35.702 1.00 92.94 179 TYR A CA 1
ATOM 1407 C C . TYR A 1 179 ? 33.414 20.523 -35.962 1.00 92.94 179 TYR A C 1
ATOM 1409 O O . TYR A 1 179 ? 34.277 20.787 -35.125 1.00 92.94 179 TYR A O 1
ATOM 1417 N N . LEU A 1 180 ? 33.675 19.861 -37.090 1.00 92.31 180 LEU A N 1
ATOM 1418 C CA . LEU A 1 180 ? 35.006 19.362 -37.441 1.00 92.31 180 LEU A CA 1
ATOM 1419 C C . LEU A 1 180 ? 35.729 20.268 -38.441 1.00 92.31 180 LEU A C 1
ATOM 1421 O O . LEU A 1 180 ? 36.918 20.063 -38.663 1.00 92.31 180 LEU A O 1
ATOM 1425 N N . GLN A 1 181 ? 35.040 21.262 -39.022 1.00 92.25 181 GLN A N 1
ATOM 1426 C CA . GLN A 1 181 ? 35.565 22.089 -40.118 1.00 92.25 181 GLN A CA 1
ATOM 1427 C C . GLN A 1 181 ? 36.046 21.224 -41.297 1.00 92.25 181 GLN A C 1
ATOM 1429 O O . GLN A 1 181 ? 37.020 21.553 -41.972 1.00 92.25 181 GLN A O 1
ATOM 1434 N N . LYS A 1 182 ? 35.360 20.093 -41.516 1.00 90.31 182 LYS A N 1
ATOM 1435 C CA . LYS A 1 182 ? 35.647 19.110 -42.562 1.00 90.31 182 LYS A CA 1
ATOM 1436 C C . LYS A 1 182 ? 34.506 19.101 -43.577 1.00 90.31 182 LYS A C 1
ATOM 1438 O O . LYS A 1 182 ? 33.338 19.115 -43.194 1.00 90.31 182 LYS A O 1
ATOM 1443 N N . ILE A 1 183 ? 34.857 19.067 -44.854 1.00 88.62 183 ILE A N 1
ATOM 1444 C CA . ILE A 1 183 ? 33.926 18.878 -45.966 1.00 88.62 183 ILE A CA 1
ATOM 1445 C C . ILE A 1 183 ? 33.965 17.391 -46.344 1.00 88.62 183 ILE A C 1
ATOM 1447 O O . ILE A 1 183 ? 35.052 16.823 -46.411 1.00 88.62 183 ILE A O 1
ATOM 1451 N N . ILE A 1 184 ? 32.793 16.776 -46.505 1.00 88.56 184 ILE A N 1
ATOM 1452 C CA . ILE A 1 184 ? 32.598 15.353 -46.832 1.00 88.56 184 ILE A CA 1
ATOM 1453 C C . ILE A 1 184 ? 31.464 15.231 -47.859 1.00 88.56 184 ILE A C 1
ATOM 1455 O O . ILE A 1 184 ? 30.630 16.142 -47.928 1.00 88.56 184 ILE A O 1
ATOM 1459 N N . GLN A 1 185 ? 31.394 14.112 -48.588 1.00 82.19 185 GLN A N 1
ATOM 1460 C CA . GLN A 1 185 ? 30.323 13.815 -49.562 1.00 82.19 185 GLN A CA 1
ATOM 1461 C C . GLN A 1 185 ? 30.203 14.844 -50.720 1.00 82.19 185 GLN A C 1
ATOM 1463 O O . GLN A 1 185 ? 29.092 15.233 -51.088 1.00 82.19 185 GLN A O 1
ATOM 1468 N N . GLU A 1 186 ? 31.323 15.339 -51.268 1.00 75.94 186 GLU A N 1
ATOM 1469 C CA . GLU A 1 186 ? 31.320 16.278 -52.416 1.00 75.94 186 GLU A CA 1
ATOM 1470 C C . GLU A 1 186 ? 31.435 15.608 -53.790 1.00 75.94 186 GLU A C 1
ATOM 1472 O O . GLU A 1 186 ? 31.112 16.243 -54.794 1.00 75.94 186 GLU A O 1
ATOM 1477 N N . ASP A 1 187 ? 31.867 14.348 -53.849 1.00 71.88 187 ASP A N 1
ATOM 1478 C CA . ASP A 1 187 ? 32.084 13.657 -55.117 1.00 71.88 187 ASP A CA 1
ATOM 1479 C C . ASP A 1 187 ? 30.779 13.082 -55.695 1.00 71.88 187 ASP A C 1
ATOM 1481 O O . ASP A 1 187 ? 29.968 12.474 -54.995 1.00 71.88 187 ASP A O 1
ATOM 1485 N N . ASP A 1 188 ? 30.616 13.191 -57.018 1.00 66.19 188 ASP A N 1
ATOM 1486 C CA . ASP A 1 188 ? 29.492 12.596 -57.764 1.00 66.19 188 ASP A CA 1
ATOM 1487 C C . ASP A 1 188 ? 29.562 11.051 -57.832 1.00 66.19 188 ASP A C 1
ATOM 1489 O O . ASP A 1 188 ? 28.690 10.405 -58.418 1.00 66.19 188 ASP A O 1
ATOM 1493 N N . SER A 1 189 ? 30.609 10.440 -57.263 1.00 70.25 189 SER A N 1
ATOM 1494 C CA . SER A 1 189 ? 30.851 8.992 -57.276 1.00 70.25 189 SER A CA 1
ATOM 1495 C C . SER A 1 189 ? 30.139 8.216 -56.165 1.00 70.25 189 SER A C 1
ATOM 1497 O O . SER A 1 189 ? 30.394 7.023 -56.035 1.00 70.25 189 SER A O 1
ATOM 1499 N N . GLY A 1 190 ? 29.263 8.857 -55.388 1.00 76.94 190 GLY A N 1
ATOM 1500 C CA . GLY A 1 190 ? 28.604 8.258 -54.226 1.00 76.94 190 GLY A CA 1
ATOM 1501 C C . GLY A 1 190 ? 29.314 8.574 -52.911 1.00 76.94 190 GLY A C 1
ATOM 1502 O O . GLY A 1 190 ? 30.359 9.223 -52.887 1.00 76.94 190 GLY A O 1
ATOM 1503 N N . HIS A 1 191 ? 28.704 8.157 -51.809 1.00 83.38 191 HIS A N 1
ATOM 1504 C CA . HIS A 1 191 ? 29.241 8.325 -50.469 1.00 83.38 191 HIS A CA 1
ATOM 1505 C C . HIS A 1 191 ? 30.335 7.290 -50.183 1.00 83.38 191 HIS A C 1
ATOM 1507 O O . HIS A 1 191 ? 30.423 6.238 -50.820 1.00 83.38 191 HIS A O 1
ATOM 1513 N N . ASP A 1 192 ? 31.198 7.625 -49.227 1.00 87.00 192 ASP A N 1
ATOM 1514 C CA . ASP A 1 192 ? 32.195 6.705 -48.699 1.00 87.00 192 ASP A CA 1
ATOM 1515 C C . ASP A 1 192 ? 31.856 6.375 -47.245 1.00 87.00 192 ASP A C 1
ATOM 1517 O O . ASP A 1 192 ? 32.155 7.142 -46.324 1.00 87.00 192 ASP A O 1
ATOM 1521 N N . SER A 1 193 ? 31.281 5.192 -47.043 1.00 86.25 193 SER A N 1
ATOM 1522 C CA . SER A 1 193 ? 30.927 4.654 -45.729 1.00 86.25 193 SER A CA 1
ATOM 1523 C C . SER A 1 193 ? 32.089 4.661 -44.725 1.00 86.25 193 SER A C 1
ATOM 1525 O O . SER A 1 193 ? 31.882 4.801 -43.514 1.00 86.25 193 SER A O 1
ATOM 1527 N N . GLN A 1 194 ? 33.344 4.566 -45.185 1.00 90.25 194 GLN A N 1
ATOM 1528 C CA . GLN A 1 194 ? 34.506 4.719 -44.307 1.00 90.25 194 GLN A CA 1
ATOM 1529 C C . GLN A 1 194 ? 34.651 6.163 -43.797 1.00 90.25 194 GLN A C 1
ATOM 1531 O O . GLN A 1 194 ? 34.881 6.376 -42.598 1.00 90.25 194 GLN A O 1
ATOM 1536 N N . GLU A 1 195 ? 34.551 7.151 -44.688 1.00 92.94 195 GLU A N 1
ATOM 1537 C CA . GLU A 1 195 ? 34.609 8.572 -44.338 1.00 92.94 195 GLU A CA 1
ATOM 1538 C C . GLU A 1 195 ? 33.472 8.957 -43.383 1.00 92.94 195 GLU A C 1
ATOM 1540 O O . GLU A 1 195 ? 33.709 9.665 -42.393 1.00 92.94 195 GLU A O 1
ATOM 1545 N N . ASP A 1 196 ? 32.266 8.458 -43.637 1.00 92.81 196 ASP A N 1
ATOM 1546 C CA . ASP A 1 196 ? 31.080 8.759 -42.840 1.00 92.81 196 ASP A CA 1
ATOM 1547 C C . ASP A 1 196 ? 31.175 8.143 -41.435 1.00 92.81 196 ASP A C 1
ATOM 1549 O O . ASP A 1 196 ? 30.995 8.847 -40.427 1.00 92.81 196 ASP A O 1
ATOM 1553 N N . SER A 1 197 ? 31.617 6.884 -41.334 1.00 92.94 197 SER A N 1
ATOM 1554 C CA . SER A 1 197 ? 31.912 6.222 -40.053 1.00 92.94 197 SER A CA 1
ATOM 1555 C C . SER A 1 197 ? 32.959 6.991 -39.231 1.00 92.94 197 SER A C 1
ATOM 1557 O O . SER A 1 197 ? 32.754 7.285 -38.046 1.00 92.94 197 SER A O 1
ATOM 1559 N N . ALA A 1 198 ? 34.081 7.376 -39.850 1.00 95.62 198 ALA A N 1
ATOM 1560 C CA . ALA A 1 198 ? 35.153 8.125 -39.183 1.00 95.62 198 ALA A CA 1
ATOM 1561 C C . ALA A 1 198 ? 34.708 9.529 -38.748 1.00 95.62 198 ALA A C 1
ATOM 1563 O O . ALA A 1 198 ? 35.104 10.039 -37.690 1.00 95.62 198 ALA A O 1
ATOM 1564 N N . THR A 1 199 ? 33.842 10.164 -39.535 1.00 95.94 199 THR A N 1
ATOM 1565 C CA . THR A 1 199 ? 33.251 11.458 -39.190 1.00 95.94 199 THR A CA 1
ATOM 1566 C C . THR A 1 199 ? 32.359 11.332 -37.955 1.00 95.94 199 THR A C 1
ATOM 1568 O O . THR A 1 199 ? 32.487 12.135 -37.024 1.00 95.94 199 THR A O 1
ATOM 1571 N N . CYS A 1 200 ? 31.511 10.300 -37.892 1.00 96.38 200 CYS A N 1
ATOM 1572 C CA . CYS A 1 200 ? 30.660 10.025 -36.733 1.00 96.38 200 CYS A CA 1
ATOM 1573 C C . CYS A 1 200 ? 31.478 9.822 -35.452 1.00 96.38 200 CYS A C 1
ATOM 1575 O O . CYS A 1 200 ? 31.189 10.444 -34.423 1.00 96.38 200 CYS A O 1
ATOM 1577 N N . MET A 1 201 ? 32.536 9.008 -35.526 1.00 96.69 201 MET A N 1
ATOM 1578 C CA . MET A 1 201 ? 33.453 8.787 -34.406 1.00 96.69 201 MET A CA 1
ATOM 1579 C C . MET A 1 201 ? 34.096 10.103 -33.945 1.00 96.69 201 MET A C 1
ATOM 1581 O O . MET A 1 201 ? 34.037 10.465 -32.766 1.00 96.69 201 MET A O 1
ATOM 1585 N N . SER A 1 202 ? 34.641 10.878 -34.882 1.00 96.00 202 SER A N 1
ATOM 1586 C CA . SER A 1 202 ? 35.315 12.149 -34.596 1.00 96.00 202 SER A CA 1
ATOM 1587 C C . SER A 1 202 ? 34.386 13.188 -33.955 1.00 96.00 202 SER A C 1
ATOM 1589 O O . SER A 1 202 ? 34.779 13.873 -33.003 1.00 96.00 202 SER A O 1
ATOM 1591 N N . LEU A 1 203 ? 33.131 13.280 -34.414 1.00 96.12 203 LEU A N 1
ATOM 1592 C CA . LEU A 1 203 ? 32.106 14.139 -33.811 1.00 96.12 203 LEU A CA 1
ATOM 1593 C C . LEU A 1 203 ? 31.852 13.772 -32.344 1.00 96.12 203 LEU A C 1
ATOM 1595 O O . LEU A 1 203 ? 31.791 14.654 -31.477 1.00 96.12 203 LEU A O 1
ATOM 1599 N N . MET A 1 204 ? 31.736 12.477 -32.046 1.00 95.50 204 MET A N 1
ATOM 1600 C CA . MET A 1 204 ? 31.483 12.003 -30.687 1.00 95.50 204 MET A CA 1
ATOM 1601 C C . MET A 1 204 ? 32.676 12.222 -29.756 1.00 95.50 204 MET A C 1
ATOM 1603 O O . MET A 1 204 ? 32.490 12.698 -28.630 1.00 95.50 204 MET A O 1
ATOM 1607 N N . LEU A 1 205 ? 33.901 11.981 -30.230 1.00 93.50 205 LEU A N 1
ATOM 1608 C CA . LEU A 1 205 ? 35.122 12.261 -29.468 1.00 93.50 205 LEU A CA 1
ATOM 1609 C C . LEU A 1 205 ? 35.259 13.756 -29.143 1.00 93.50 205 LEU A C 1
ATOM 1611 O O . LEU A 1 205 ? 35.552 14.122 -27.998 1.00 93.50 205 LEU A O 1
ATOM 1615 N N . LEU A 1 206 ? 34.970 14.640 -30.107 1.00 92.94 206 LEU A N 1
ATOM 1616 C CA . LEU A 1 206 ? 34.953 16.088 -29.883 1.00 92.94 206 LEU A CA 1
ATOM 1617 C C . LEU A 1 206 ? 33.907 16.480 -28.828 1.00 92.94 206 LEU A C 1
ATOM 1619 O O . LEU A 1 206 ? 34.191 17.270 -27.920 1.00 92.94 206 LEU A O 1
ATOM 1623 N N . LYS A 1 207 ? 32.696 15.918 -28.918 1.00 91.69 207 LYS A N 1
ATOM 1624 C CA . LYS A 1 207 ? 31.620 16.168 -27.951 1.00 91.69 207 LYS A CA 1
ATOM 1625 C C . LYS A 1 207 ? 32.033 15.747 -26.541 1.00 91.69 207 LYS A C 1
ATOM 1627 O O . LYS A 1 207 ? 31.874 16.540 -25.611 1.00 91.69 207 LYS A O 1
ATOM 1632 N N . MET A 1 208 ? 32.602 14.551 -26.382 1.00 88.81 208 MET A N 1
ATOM 1633 C CA . MET A 1 208 ? 33.101 14.056 -25.096 1.00 88.81 208 MET A CA 1
ATOM 1634 C C . MET A 1 208 ? 34.180 14.968 -24.515 1.00 88.81 208 MET A C 1
ATOM 1636 O O . MET A 1 208 ? 34.081 15.362 -23.352 1.00 88.81 208 MET A O 1
ATOM 1640 N N . LYS A 1 209 ? 35.165 15.375 -25.323 1.00 89.19 209 LYS A N 1
ATOM 1641 C CA . LYS A 1 209 ? 36.222 16.303 -24.896 1.00 89.19 209 LYS A CA 1
ATOM 1642 C C . LYS A 1 209 ? 35.643 17.620 -24.370 1.00 89.19 209 LYS A C 1
ATOM 1644 O O . LYS A 1 209 ? 36.047 18.096 -23.309 1.00 89.19 209 LYS A O 1
ATOM 1649 N N . ASN A 1 210 ? 34.648 18.173 -25.062 1.00 86.62 210 ASN A N 1
ATOM 1650 C CA . ASN A 1 210 ? 33.974 19.407 -24.656 1.00 86.62 210 ASN A CA 1
ATOM 1651 C C . ASN A 1 210 ? 33.156 19.253 -23.364 1.00 86.62 210 ASN A C 1
ATOM 1653 O O . ASN A 1 210 ? 33.091 20.189 -22.567 1.00 86.62 210 ASN A O 1
ATOM 1657 N N . VAL A 1 211 ? 32.526 18.096 -23.138 1.00 82.81 211 VAL A N 1
ATOM 1658 C CA . VAL A 1 211 ? 31.811 17.811 -21.881 1.00 82.81 211 VAL A CA 1
ATOM 1659 C C . VAL A 1 211 ? 32.799 17.663 -20.726 1.00 82.81 211 VAL A C 1
ATOM 1661 O O . VAL A 1 211 ? 32.618 18.304 -19.692 1.00 82.81 211 VAL A O 1
ATOM 1664 N N . LEU A 1 212 ? 33.877 16.896 -20.911 1.00 80.25 212 LEU A N 1
ATOM 1665 C CA . LEU A 1 212 ? 34.919 16.703 -19.898 1.00 80.25 212 LEU A CA 1
ATOM 1666 C C . LEU A 1 212 ? 35.592 18.025 -19.507 1.00 80.25 212 LEU A C 1
ATOM 1668 O O . LEU A 1 212 ? 35.820 18.268 -18.325 1.00 80.25 212 LEU A O 1
ATOM 1672 N N . ALA A 1 213 ? 35.804 18.934 -20.461 1.00 81.75 213 ALA A N 1
ATOM 1673 C CA . ALA A 1 213 ? 36.327 20.274 -20.190 1.00 81.75 213 ALA A CA 1
ATOM 1674 C C . ALA A 1 213 ? 35.404 21.137 -19.302 1.00 81.75 213 ALA A C 1
ATOM 1676 O O . ALA A 1 213 ? 35.868 22.085 -18.668 1.00 81.75 213 ALA A O 1
ATOM 1677 N N . LYS A 1 214 ? 34.103 20.822 -19.221 1.00 76.19 214 LYS A N 1
ATOM 1678 C CA . LYS A 1 214 ? 33.144 21.523 -18.349 1.00 76.19 214 LYS A CA 1
ATOM 1679 C C . LYS A 1 214 ? 33.095 20.957 -16.928 1.00 76.19 214 LYS A C 1
ATOM 1681 O O . LYS A 1 214 ? 32.668 21.675 -16.026 1.00 76.19 214 LYS A O 1
ATOM 1686 N N . VAL A 1 215 ? 33.553 19.723 -16.703 1.00 74.12 215 VAL A N 1
ATOM 1687 C CA . VAL A 1 215 ? 33.529 19.047 -15.390 1.00 74.12 215 VAL A CA 1
ATOM 1688 C C . VAL A 1 215 ? 34.233 19.842 -14.275 1.00 74.12 215 VAL A C 1
ATOM 1690 O O . VAL A 1 215 ? 33.640 19.977 -13.203 1.00 74.12 215 VAL A O 1
ATOM 1693 N N . PRO A 1 216 ? 35.416 20.460 -14.486 1.00 73.00 216 PRO A N 1
ATOM 1694 C CA . PRO A 1 216 ? 36.082 21.256 -13.449 1.00 73.00 216 PRO A CA 1
ATOM 1695 C C . PRO A 1 216 ? 35.249 22.460 -12.985 1.00 73.00 216 PRO A C 1
ATOM 1697 O O . PRO A 1 216 ? 35.311 22.863 -11.823 1.00 73.00 216 PRO A O 1
ATOM 1700 N N . ASN A 1 217 ? 34.426 23.020 -13.877 1.00 71.81 217 ASN A N 1
ATOM 1701 C CA . ASN A 1 217 ? 33.610 24.196 -13.583 1.00 71.81 217 ASN A CA 1
ATOM 1702 C C . ASN A 1 217 ? 32.380 23.858 -12.732 1.00 71.81 217 ASN A C 1
ATOM 1704 O O . ASN A 1 217 ? 31.893 24.726 -12.011 1.00 71.81 217 ASN A O 1
ATOM 1708 N N . ILE A 1 218 ? 31.923 22.599 -12.741 1.00 70.56 218 ILE A N 1
ATOM 1709 C CA . ILE A 1 218 ? 30.780 22.141 -11.937 1.00 70.56 218 ILE A CA 1
ATOM 1710 C C . ILE A 1 218 ? 31.064 22.343 -10.444 1.00 70.56 218 ILE A C 1
ATOM 1712 O O . ILE A 1 218 ? 30.222 22.877 -9.725 1.00 70.56 218 ILE A O 1
ATOM 1716 N N . GLY A 1 219 ? 32.269 21.992 -9.979 1.00 69.19 219 GLY A N 1
ATOM 1717 C CA . GLY A 1 219 ? 32.663 22.178 -8.578 1.00 69.19 219 GLY A CA 1
ATOM 1718 C C . GLY A 1 219 ? 32.636 23.647 -8.147 1.00 69.19 219 GLY A C 1
ATOM 1719 O O . GLY A 1 219 ? 32.121 23.977 -7.076 1.00 69.19 219 GLY A O 1
ATOM 1720 N N . LYS A 1 220 ? 33.111 24.547 -9.016 1.00 74.69 220 LYS A N 1
ATOM 1721 C CA . LYS A 1 220 ? 33.106 25.993 -8.766 1.00 74.69 220 LYS A CA 1
ATOM 1722 C C . LYS A 1 220 ? 31.680 26.553 -8.707 1.00 74.69 220 LYS A C 1
ATOM 1724 O O . LYS A 1 220 ? 31.344 27.257 -7.758 1.00 74.69 220 LYS A O 1
ATOM 1729 N N . THR A 1 221 ? 30.813 26.159 -9.641 1.00 71.62 221 THR A N 1
ATOM 1730 C CA . THR A 1 221 ? 29.394 26.554 -9.653 1.00 71.62 221 THR A CA 1
ATOM 1731 C C . THR A 1 221 ? 28.633 26.041 -8.423 1.00 71.62 221 THR A C 1
ATOM 1733 O O . THR A 1 221 ? 27.827 26.773 -7.843 1.00 71.62 221 THR A O 1
ATOM 1736 N N . LEU A 1 222 ? 28.907 24.808 -7.973 1.00 71.06 222 LEU A N 1
ATOM 1737 C CA . LEU A 1 222 ? 28.301 24.238 -6.762 1.00 71.06 222 LEU A CA 1
ATOM 1738 C C . LEU A 1 222 ? 28.702 25.011 -5.496 1.00 71.06 222 LEU A C 1
ATOM 1740 O O . LEU A 1 222 ? 27.860 25.203 -4.611 1.00 71.06 222 LEU A O 1
ATOM 1744 N N . TRP A 1 223 ? 29.955 25.474 -5.424 1.00 72.94 223 TRP A N 1
ATOM 1745 C CA . TRP A 1 223 ? 30.485 26.267 -4.312 1.00 72.94 223 TRP A CA 1
ATOM 1746 C C . TRP A 1 223 ? 29.921 27.694 -4.281 1.00 72.94 223 TRP A C 1
ATOM 1748 O O . TRP A 1 223 ? 29.443 28.158 -3.242 1.00 72.94 223 TRP A O 1
ATOM 1758 N N . GLU A 1 224 ? 29.897 28.374 -5.430 1.00 82.06 224 GLU A N 1
ATOM 1759 C CA . GLU A 1 224 ? 29.361 29.736 -5.580 1.00 82.06 224 GLU A CA 1
ATOM 1760 C C . GLU A 1 224 ? 27.861 29.820 -5.234 1.00 82.06 224 GLU A C 1
ATOM 1762 O O . GLU A 1 224 ? 27.377 30.840 -4.736 1.00 82.06 224 GLU A O 1
ATOM 1767 N N . HIS A 1 225 ? 27.118 28.721 -5.401 1.00 81.69 225 HIS A N 1
ATOM 1768 C CA . HIS A 1 225 ? 25.689 28.637 -5.100 1.00 81.69 225 HIS A CA 1
ATOM 1769 C C . HIS A 1 225 ? 25.332 27.693 -3.940 1.00 81.69 225 HIS A C 1
ATOM 1771 O O . HIS A 1 225 ? 24.258 27.090 -3.943 1.00 81.69 225 HIS A O 1
ATOM 1777 N N . LYS A 1 226 ? 26.154 27.643 -2.880 1.00 82.75 226 LYS A N 1
ATOM 1778 C CA . LYS A 1 226 ? 25.984 26.742 -1.715 1.00 82.75 226 LYS A CA 1
ATOM 1779 C C . LYS A 1 226 ? 24.557 26.595 -1.156 1.00 82.75 226 LYS A C 1
ATOM 1781 O O . LYS A 1 226 ? 24.143 25.487 -0.833 1.00 82.75 226 LYS A O 1
ATOM 1786 N N . LYS A 1 227 ? 23.769 27.680 -1.072 1.00 83.19 227 LYS A N 1
ATOM 1787 C CA . LYS A 1 227 ? 22.371 27.629 -0.584 1.00 83.19 227 LYS A CA 1
ATOM 1788 C C . LYS A 1 227 ? 21.435 26.906 -1.563 1.00 83.19 227 LYS A C 1
ATOM 1790 O O . LYS A 1 227 ? 20.589 26.131 -1.130 1.00 83.19 227 LYS A O 1
ATOM 1795 N N . LYS A 1 228 ? 21.598 27.142 -2.871 1.00 83.50 228 LYS A N 1
ATOM 1796 C CA . LYS A 1 228 ? 20.807 26.479 -3.922 1.00 83.50 228 LYS A CA 1
ATOM 1797 C C . LYS A 1 228 ? 21.211 25.010 -4.047 1.00 83.50 228 LYS A C 1
ATOM 1799 O O . LYS A 1 228 ? 20.338 24.159 -4.144 1.00 83.50 228 LYS A O 1
ATOM 1804 N N . THR A 1 229 ? 22.509 24.717 -3.951 1.00 82.75 229 THR A N 1
ATOM 1805 C CA . THR A 1 229 ? 23.052 23.351 -3.951 1.00 82.75 229 THR A CA 1
ATOM 1806 C C . THR A 1 229 ? 22.530 22.534 -2.771 1.00 82.75 229 THR A C 1
ATOM 1808 O O . THR A 1 229 ? 22.071 21.415 -2.967 1.00 82.75 229 THR A O 1
ATOM 1811 N N . ALA A 1 230 ? 22.527 23.097 -1.557 1.00 81.44 230 ALA A N 1
ATOM 1812 C CA . ALA A 1 230 ? 21.988 22.416 -0.379 1.00 81.44 230 ALA A CA 1
ATOM 1813 C C . ALA A 1 230 ? 20.485 22.118 -0.519 1.00 81.44 230 ALA A C 1
ATOM 1815 O O . ALA A 1 230 ? 20.042 21.015 -0.208 1.00 81.44 230 ALA A O 1
ATOM 1816 N N . PHE A 1 231 ? 19.707 23.073 -1.038 1.00 84.50 231 PHE A N 1
ATOM 1817 C CA . PHE A 1 231 ? 18.279 22.876 -1.292 1.00 84.50 231 PHE A CA 1
ATOM 1818 C C . PHE A 1 231 ? 18.018 21.823 -2.381 1.00 84.50 231 PHE A C 1
ATOM 1820 O O . PHE A 1 231 ? 17.185 20.941 -2.193 1.00 84.50 231 PHE A O 1
ATOM 1827 N N . ALA A 1 232 ? 18.764 21.863 -3.487 1.00 84.81 232 ALA A N 1
ATOM 1828 C CA . ALA A 1 232 ? 18.675 20.858 -4.542 1.00 84.81 232 ALA A CA 1
ATOM 1829 C C . ALA A 1 232 ? 19.075 19.464 -4.035 1.00 84.81 232 ALA A C 1
ATOM 1831 O O . ALA A 1 232 ? 18.368 18.498 -4.297 1.00 84.81 232 ALA A O 1
ATOM 1832 N N . GLY A 1 233 ? 20.149 19.358 -3.245 1.00 85.19 233 GLY A N 1
ATOM 1833 C CA . GLY A 1 233 ? 20.564 18.105 -2.609 1.00 85.19 233 GLY A CA 1
ATOM 1834 C C . GLY A 1 233 ? 19.500 17.546 -1.663 1.00 85.19 233 GLY A C 1
ATOM 1835 O O . GLY A 1 233 ? 19.224 16.348 -1.685 1.00 85.19 233 GLY A O 1
ATOM 1836 N N . PHE A 1 234 ? 18.834 18.410 -0.892 1.00 86.50 234 PHE A N 1
ATOM 1837 C CA . PHE A 1 234 ? 17.693 18.017 -0.064 1.00 86.50 234 PHE A CA 1
ATOM 1838 C C . PHE A 1 234 ? 16.522 17.492 -0.907 1.00 86.50 234 PHE A C 1
ATOM 1840 O O . PHE A 1 234 ? 15.987 16.427 -0.603 1.00 86.50 234 PHE A O 1
ATOM 1847 N N . LEU A 1 235 ? 16.157 18.182 -1.994 1.00 87.50 235 LEU A N 1
ATOM 1848 C CA . LEU A 1 235 ? 15.108 17.724 -2.911 1.00 87.50 235 LEU A CA 1
ATOM 1849 C C . LEU A 1 235 ? 15.463 16.401 -3.599 1.00 87.50 235 LEU A C 1
ATOM 1851 O O . LEU A 1 235 ? 14.593 15.548 -3.730 1.00 87.50 235 LEU A O 1
ATOM 1855 N N . ILE A 1 236 ? 16.724 16.199 -3.989 1.00 86.94 236 ILE A N 1
ATOM 1856 C CA . ILE A 1 236 ? 17.206 14.933 -4.560 1.00 86.94 236 ILE A CA 1
ATOM 1857 C C . ILE A 1 236 ? 17.115 13.814 -3.524 1.00 86.94 236 ILE A C 1
ATOM 1859 O O . ILE A 1 236 ? 16.660 12.727 -3.855 1.00 86.94 236 ILE A O 1
ATOM 1863 N N . CYS A 1 237 ? 17.488 14.065 -2.268 1.00 87.25 237 CYS A N 1
ATOM 1864 C CA . CYS A 1 237 ? 17.365 13.074 -1.198 1.00 87.25 237 CYS A CA 1
ATOM 1865 C C . CYS A 1 237 ? 15.894 12.710 -0.927 1.00 87.25 237 CYS A C 1
ATOM 1867 O O . CYS A 1 237 ? 15.552 11.532 -0.826 1.00 87.25 237 CYS A O 1
ATOM 1869 N N . LEU A 1 238 ? 14.998 13.704 -0.882 1.00 86.62 238 LEU A N 1
ATOM 1870 C CA . LEU A 1 238 ? 13.557 13.460 -0.773 1.00 86.62 238 LEU A CA 1
ATOM 1871 C C . LEU A 1 238 ? 13.013 12.686 -1.980 1.00 86.62 238 LEU A C 1
ATOM 1873 O O . LEU A 1 238 ? 12.284 11.713 -1.797 1.00 86.62 238 LEU A O 1
ATOM 1877 N N . GLY A 1 239 ? 13.385 13.086 -3.198 1.00 87.38 239 GLY A N 1
ATOM 1878 C CA . GLY A 1 239 ? 12.978 12.434 -4.441 1.00 87.38 239 GLY A CA 1
ATOM 1879 C C . GLY A 1 239 ? 13.510 11.006 -4.555 1.00 87.38 239 GLY A C 1
ATOM 1880 O O . GLY A 1 239 ? 12.766 10.109 -4.935 1.00 87.38 239 GLY A O 1
ATOM 1881 N N . GLY A 1 240 ? 14.757 10.772 -4.146 1.00 89.12 240 GLY A N 1
ATOM 1882 C CA . GLY A 1 240 ? 15.384 9.454 -4.086 1.00 89.12 240 GLY A CA 1
ATOM 1883 C C . GLY A 1 240 ? 14.698 8.537 -3.078 1.00 89.12 240 GLY A C 1
ATOM 1884 O O . GLY A 1 240 ? 14.337 7.417 -3.423 1.00 89.12 240 GLY A O 1
ATOM 1885 N N . ASN A 1 241 ? 14.418 9.026 -1.865 1.00 85.94 241 ASN A N 1
ATOM 1886 C CA . ASN A 1 241 ? 13.660 8.267 -0.863 1.00 85.94 241 ASN A CA 1
ATOM 1887 C C . ASN A 1 241 ? 12.226 7.966 -1.323 1.00 85.94 241 ASN A C 1
ATOM 1889 O O . ASN A 1 241 ? 11.723 6.860 -1.106 1.00 85.94 241 ASN A O 1
ATOM 1893 N N . TYR A 1 242 ? 11.569 8.924 -1.981 1.00 85.69 242 TYR A N 1
ATOM 1894 C CA . TYR A 1 242 ? 10.246 8.724 -2.568 1.00 85.69 242 TYR A CA 1
ATOM 1895 C C . TYR A 1 242 ? 10.280 7.666 -3.677 1.00 85.69 242 TYR A C 1
ATOM 1897 O O . TYR A 1 242 ? 9.484 6.730 -3.643 1.00 85.69 242 TYR A O 1
ATOM 1905 N N . ALA A 1 243 ? 11.229 7.761 -4.613 1.00 87.88 243 ALA A N 1
ATOM 1906 C CA . ALA A 1 243 ? 11.399 6.807 -5.706 1.00 87.88 243 ALA A CA 1
ATOM 1907 C C . ALA A 1 243 ? 11.737 5.398 -5.193 1.00 87.88 243 ALA A C 1
ATOM 1909 O O . ALA A 1 243 ? 11.142 4.424 -5.651 1.00 87.88 243 ALA A O 1
ATOM 1910 N N . ALA A 1 244 ? 12.617 5.284 -4.193 1.00 88.25 244 ALA A N 1
ATOM 1911 C CA . ALA A 1 244 ? 12.940 4.016 -3.544 1.00 88.25 244 ALA A CA 1
ATOM 1912 C C . ALA A 1 244 ? 11.706 3.397 -2.865 1.00 88.25 244 ALA A C 1
ATOM 1914 O O . ALA A 1 244 ? 11.425 2.212 -3.046 1.00 88.25 244 ALA A O 1
ATOM 1915 N N . THR A 1 245 ? 10.920 4.205 -2.145 1.00 86.31 245 THR A N 1
ATOM 1916 C CA . THR A 1 245 ? 9.668 3.756 -1.510 1.00 86.31 245 THR A CA 1
ATOM 1917 C C . THR A 1 245 ? 8.635 3.333 -2.553 1.00 86.31 245 THR A C 1
ATOM 1919 O O . THR A 1 245 ? 7.985 2.300 -2.401 1.00 86.31 245 THR A O 1
ATOM 1922 N N . TRP A 1 246 ? 8.494 4.098 -3.637 1.00 88.38 246 TRP A N 1
ATOM 1923 C CA . TRP A 1 246 ? 7.597 3.777 -4.743 1.00 88.38 246 TRP A CA 1
ATOM 1924 C C . TRP A 1 246 ? 7.988 2.460 -5.420 1.00 88.38 246 TRP A C 1
ATOM 1926 O O . TRP A 1 246 ? 7.127 1.597 -5.600 1.00 88.38 246 TRP A O 1
ATOM 1936 N N . HIS A 1 247 ? 9.277 2.271 -5.720 1.00 89.38 247 HIS A N 1
ATOM 1937 C CA . HIS A 1 247 ? 9.797 1.046 -6.321 1.00 89.38 247 HIS A CA 1
ATOM 1938 C C . HIS A 1 247 ? 9.581 -0.162 -5.399 1.00 89.38 247 HIS A C 1
ATOM 1940 O O . HIS A 1 247 ? 9.037 -1.176 -5.837 1.00 89.38 247 HIS A O 1
ATOM 1946 N N . ARG A 1 248 ? 9.896 -0.026 -4.102 1.00 89.25 248 ARG A N 1
ATOM 1947 C CA . ARG A 1 248 ? 9.635 -1.054 -3.082 1.00 89.25 248 ARG A CA 1
ATOM 1948 C C . ARG A 1 248 ? 8.154 -1.426 -3.015 1.00 89.25 248 ARG A C 1
ATOM 1950 O O . ARG A 1 248 ? 7.807 -2.601 -3.075 1.00 89.25 248 ARG A O 1
ATOM 1957 N N . ASN A 1 249 ? 7.267 -0.436 -2.941 1.00 91.00 249 ASN A N 1
ATOM 1958 C CA . ASN A 1 249 ? 5.823 -0.671 -2.903 1.00 91.00 249 ASN A CA 1
ATOM 1959 C C . ASN A 1 249 ? 5.315 -1.323 -4.197 1.00 91.00 249 ASN A C 1
ATOM 1961 O O . ASN A 1 249 ? 4.389 -2.129 -4.150 1.00 91.00 249 ASN A O 1
ATOM 1965 N N . SER A 1 250 ? 5.923 -1.002 -5.343 1.00 90.75 250 SER A N 1
ATOM 1966 C CA . SER A 1 250 ? 5.610 -1.636 -6.624 1.00 90.75 250 SER A CA 1
ATOM 1967 C C . SER A 1 250 ? 5.987 -3.117 -6.623 1.00 90.75 250 SER A C 1
ATOM 1969 O O . SER A 1 250 ? 5.140 -3.950 -6.928 1.00 90.75 250 SER A O 1
ATOM 1971 N N . LYS A 1 251 ? 7.204 -3.463 -6.177 1.00 91.81 251 LYS A N 1
ATOM 1972 C CA . LYS A 1 251 ? 7.636 -4.861 -6.015 1.00 91.81 251 LYS A CA 1
ATOM 1973 C C . LYS A 1 251 ? 6.694 -5.658 -5.115 1.00 91.81 251 LYS A C 1
ATOM 1975 O O . LYS A 1 251 ? 6.274 -6.749 -5.489 1.00 91.81 251 LYS A O 1
ATOM 1980 N N . ILE A 1 252 ? 6.332 -5.086 -3.962 1.00 92.44 252 ILE A N 1
ATOM 1981 C CA . ILE A 1 252 ? 5.383 -5.695 -3.024 1.00 92.44 252 ILE A CA 1
ATOM 1982 C C . ILE A 1 252 ? 4.061 -5.978 -3.744 1.00 92.44 252 ILE A C 1
ATOM 1984 O O . ILE A 1 252 ? 3.623 -7.123 -3.772 1.00 92.44 252 ILE A O 1
ATOM 1988 N N . ARG A 1 253 ? 3.448 -4.974 -4.388 1.00 94.12 253 ARG A N 1
ATOM 1989 C CA . ARG A 1 253 ? 2.190 -5.165 -5.131 1.00 94.12 253 ARG A CA 1
ATOM 1990 C C . ARG A 1 253 ? 2.302 -6.246 -6.202 1.00 94.12 253 ARG A C 1
ATOM 1992 O O . ARG A 1 253 ? 1.403 -7.071 -6.297 1.00 94.12 253 ARG A O 1
ATOM 1999 N N . THR A 1 254 ? 3.399 -6.288 -6.956 1.00 94.00 254 THR A N 1
ATOM 2000 C CA . THR A 1 254 ? 3.635 -7.324 -7.971 1.00 94.00 254 THR A CA 1
ATOM 2001 C C . THR A 1 254 ? 3.692 -8.725 -7.360 1.00 94.00 254 THR A C 1
ATOM 2003 O O . THR A 1 254 ? 3.135 -9.659 -7.932 1.00 94.00 254 THR A O 1
ATOM 2006 N N . ALA A 1 255 ? 4.322 -8.889 -6.193 1.00 94.25 255 ALA A N 1
ATOM 2007 C CA . ALA A 1 255 ? 4.376 -10.176 -5.501 1.00 94.25 255 ALA A CA 1
ATOM 2008 C C . ALA A 1 255 ? 2.983 -10.655 -5.058 1.00 94.25 255 ALA A C 1
ATOM 2010 O O . ALA A 1 255 ? 2.615 -11.798 -5.327 1.00 94.25 255 ALA A O 1
ATOM 2011 N N . TYR A 1 256 ? 2.176 -9.769 -4.461 1.00 95.56 256 TYR A N 1
ATOM 2012 C CA . TYR A 1 256 ? 0.791 -10.091 -4.095 1.00 95.56 256 TYR A CA 1
ATOM 2013 C C . TYR A 1 256 ? -0.094 -10.336 -5.320 1.00 95.56 256 TYR A C 1
ATOM 2015 O O . TYR A 1 256 ? -0.896 -11.263 -5.305 1.00 95.56 256 TYR A O 1
ATOM 2023 N N . ALA A 1 257 ? 0.076 -9.566 -6.397 1.00 96.31 257 ALA A N 1
ATOM 2024 C CA . ALA A 1 257 ? -0.673 -9.747 -7.639 1.00 96.31 257 ALA A CA 1
ATOM 2025 C C . ALA A 1 257 ? -0.434 -11.134 -8.248 1.00 96.31 257 ALA A C 1
ATOM 2027 O O . ALA A 1 257 ? -1.391 -11.807 -8.612 1.00 96.31 257 ALA A O 1
ATOM 2028 N N . ARG A 1 258 ? 0.822 -11.604 -8.273 1.00 95.12 258 ARG A N 1
ATOM 2029 C CA . ARG A 1 258 ? 1.156 -12.971 -8.710 1.00 95.12 258 ARG A CA 1
ATOM 2030 C C . ARG A 1 258 ? 0.513 -14.042 -7.835 1.00 95.12 258 ARG A C 1
ATOM 2032 O O . ARG A 1 258 ? 0.189 -15.110 -8.334 1.00 95.12 258 ARG A O 1
ATOM 2039 N N . GLN A 1 259 ? 0.361 -13.787 -6.537 1.00 94.81 259 GLN A N 1
ATOM 2040 C CA . GLN A 1 259 ? -0.297 -14.733 -5.640 1.00 94.81 259 GLN A CA 1
ATOM 2041 C C . GLN A 1 259 ? -1.816 -14.739 -5.844 1.00 94.81 259 GLN A C 1
ATOM 2043 O O . GLN A 1 259 ? -2.396 -15.813 -5.920 1.00 94.81 259 GLN A O 1
ATOM 2048 N N . ALA A 1 260 ? -2.441 -13.569 -5.982 1.00 96.38 260 ALA A N 1
ATOM 2049 C CA . ALA A 1 260 ? -3.870 -13.444 -6.263 1.00 96.38 260 ALA A CA 1
ATOM 2050 C C . ALA A 1 260 ? -4.244 -14.058 -7.620 1.00 96.38 260 ALA A C 1
ATOM 2052 O O . ALA A 1 260 ? -5.257 -14.739 -7.724 1.00 96.38 260 ALA A O 1
ATOM 2053 N N . GLN A 1 261 ? -3.389 -13.883 -8.632 1.00 96.56 261 GLN A N 1
ATOM 2054 C CA . GLN A 1 261 ? -3.575 -14.465 -9.961 1.00 96.56 261 GLN A CA 1
ATOM 2055 C C . GLN A 1 261 ? -3.727 -15.991 -9.918 1.00 96.56 261 GLN A C 1
ATOM 2057 O O . GLN A 1 261 ? -4.544 -16.528 -10.655 1.00 96.56 261 GLN A O 1
ATOM 2062 N N . LYS A 1 262 ? -3.004 -16.687 -9.029 1.00 95.06 262 LYS A N 1
ATOM 2063 C CA . LYS A 1 262 ? -3.129 -18.148 -8.897 1.00 95.06 262 LYS A CA 1
ATOM 2064 C C . LYS A 1 262 ? -4.554 -18.578 -8.557 1.00 95.06 262 LYS A C 1
ATOM 2066 O O . LYS A 1 262 ? -4.998 -19.576 -9.096 1.00 95.06 262 LYS A O 1
ATOM 2071 N N . PHE A 1 263 ? -5.257 -17.813 -7.719 1.00 93.38 263 PHE A N 1
ATOM 2072 C CA . PHE A 1 263 ? -6.655 -18.085 -7.370 1.00 93.38 263 PHE A CA 1
ATOM 2073 C C . PHE A 1 263 ? -7.601 -17.815 -8.542 1.00 93.38 263 PHE A C 1
ATOM 2075 O O . PHE A 1 263 ? -8.561 -18.548 -8.734 1.00 93.38 263 PHE A O 1
ATOM 2082 N N . GLY A 1 264 ? -7.320 -16.797 -9.360 1.00 92.12 264 GLY A N 1
ATOM 2083 C CA . GLY A 1 264 ? -8.115 -16.529 -10.563 1.00 92.12 264 GLY A CA 1
ATOM 2084 C C . GLY A 1 264 ? -7.898 -17.538 -11.694 1.00 92.12 264 GLY A C 1
ATOM 2085 O O . GLY A 1 264 ? -8.736 -17.642 -12.584 1.00 92.12 264 GLY A O 1
ATOM 2086 N N . GLU A 1 265 ? -6.784 -18.273 -11.673 1.00 92.88 265 GLU A N 1
ATOM 2087 C CA . GLU A 1 265 ? -6.478 -19.351 -12.622 1.00 92.88 265 GLU A CA 1
ATOM 2088 C C . GLU A 1 265 ? -7.069 -20.709 -12.193 1.00 92.88 265 GLU A C 1
ATOM 2090 O O . GLU A 1 265 ? -6.999 -21.673 -12.961 1.00 92.88 265 GLU A O 1
ATOM 2095 N N . GLU A 1 266 ? -7.665 -20.808 -10.998 1.00 90.50 266 GLU A N 1
ATOM 2096 C CA . GLU A 1 266 ? -8.322 -22.034 -10.539 1.00 90.50 266 GLU A CA 1
ATOM 2097 C C . GLU A 1 266 ? -9.601 -22.304 -11.356 1.00 90.50 266 GLU A C 1
ATOM 2099 O O . GLU A 1 266 ? -10.450 -21.421 -11.510 1.00 90.50 266 GLU A O 1
ATOM 2104 N N . PRO A 1 267 ? -9.773 -23.520 -11.908 1.00 89.62 267 PRO A N 1
ATOM 2105 C CA . PRO A 1 267 ? -10.954 -23.846 -12.692 1.00 89.62 267 PRO A CA 1
ATOM 2106 C C . PRO A 1 267 ? -12.186 -23.978 -11.789 1.00 89.62 267 PRO A C 1
ATOM 2108 O O . PRO A 1 267 ? -12.161 -24.707 -10.798 1.00 89.62 267 PRO A O 1
ATOM 2111 N N . ILE A 1 268 ? -13.287 -23.334 -12.178 1.00 88.44 268 ILE A N 1
ATOM 2112 C CA . ILE A 1 268 ? -14.596 -23.460 -11.521 1.00 88.44 268 ILE A CA 1
ATOM 2113 C C . ILE A 1 268 ? -15.558 -24.298 -12.373 1.00 88.44 268 ILE A C 1
ATOM 2115 O O . ILE A 1 268 ? -15.408 -24.377 -13.597 1.00 88.44 268 ILE A O 1
ATOM 2119 N N . SER A 1 269 ? -16.551 -24.934 -11.742 1.00 90.00 269 SER A N 1
ATOM 2120 C CA . SER A 1 269 ? -17.619 -25.621 -12.477 1.00 90.00 269 SER A CA 1
ATOM 2121 C C . SER A 1 269 ? -18.452 -24.611 -13.269 1.00 90.00 269 SER A C 1
ATOM 2123 O O . SER A 1 269 ? -18.646 -23.482 -12.831 1.00 90.00 269 SER A O 1
ATOM 2125 N N . ALA A 1 270 ? -19.017 -25.019 -14.408 1.00 85.00 270 ALA A N 1
ATOM 2126 C CA . ALA A 1 270 ? -19.918 -24.163 -15.188 1.00 85.00 270 ALA A CA 1
ATOM 2127 C C . ALA A 1 270 ? -21.208 -23.785 -14.426 1.00 85.00 270 ALA A C 1
ATOM 2129 O O . ALA A 1 270 ? -21.896 -22.838 -14.805 1.00 85.00 270 ALA A O 1
ATOM 2130 N N . GLU A 1 271 ? -21.543 -24.538 -13.376 1.00 87.06 271 GLU A N 1
ATOM 2131 C CA . GLU A 1 271 ? -22.677 -24.270 -12.485 1.00 87.06 271 GLU A CA 1
ATOM 2132 C C . GLU A 1 271 ? -22.325 -23.275 -11.369 1.00 87.06 271 GLU A C 1
ATOM 2134 O O . GLU A 1 271 ? -23.213 -22.588 -10.853 1.00 87.06 271 GLU A O 1
ATOM 2139 N N . ASP A 1 272 ? -21.040 -23.169 -11.024 1.00 85.00 272 ASP A N 1
ATOM 2140 C CA . ASP A 1 272 ? -20.563 -22.291 -9.964 1.00 85.00 272 ASP A CA 1
ATOM 2141 C C . ASP A 1 272 ? -20.459 -20.857 -10.485 1.00 85.00 272 ASP A C 1
ATOM 2143 O O . ASP A 1 272 ? -19.943 -20.583 -11.571 1.00 85.00 272 ASP A O 1
ATOM 2147 N N . LYS A 1 273 ? -20.956 -19.907 -9.693 1.00 85.31 273 LYS A N 1
ATOM 2148 C CA . LYS A 1 273 ? -20.812 -18.481 -9.990 1.00 85.31 273 LYS A CA 1
ATOM 2149 C C . LYS A 1 273 ? -19.582 -17.923 -9.278 1.00 85.31 273 LYS A C 1
ATOM 2151 O O . LYS A 1 273 ? -19.298 -18.345 -8.156 1.00 85.31 273 LYS A O 1
ATOM 2156 N N . PRO A 1 274 ? -18.897 -16.931 -9.872 1.00 87.81 274 PRO A N 1
ATOM 2157 C CA . PRO A 1 274 ? -17.872 -16.178 -9.166 1.00 87.81 274 PRO A CA 1
ATOM 2158 C C . PRO A 1 274 ? -18.423 -15.594 -7.864 1.00 87.81 274 PRO A C 1
ATOM 2160 O O . PRO A 1 274 ? -19.549 -15.087 -7.829 1.00 87.81 274 PRO A O 1
ATOM 2163 N N . ARG A 1 275 ? -17.616 -15.643 -6.802 1.00 92.00 275 ARG A N 1
ATOM 2164 C CA . ARG A 1 275 ? -17.967 -15.053 -5.506 1.00 92.00 275 ARG A CA 1
ATOM 2165 C C . ARG A 1 275 ? -18.161 -13.546 -5.647 1.00 92.00 275 ARG A C 1
ATOM 2167 O O . ARG A 1 275 ? -17.327 -12.858 -6.243 1.00 92.00 275 ARG A O 1
ATOM 2174 N N . ARG A 1 276 ? -19.239 -13.037 -5.057 1.00 95.19 276 ARG A N 1
ATOM 2175 C CA . ARG A 1 276 ? -19.627 -11.624 -5.096 1.00 95.19 276 ARG A CA 1
ATOM 2176 C C . ARG A 1 276 ? -19.242 -10.927 -3.803 1.00 95.19 276 ARG A C 1
ATOM 2178 O O . ARG A 1 276 ? -19.635 -11.344 -2.713 1.00 95.19 276 ARG A O 1
ATOM 2185 N N . VAL A 1 277 ? -18.499 -9.838 -3.925 1.00 96.81 277 VAL A N 1
ATOM 2186 C CA . VAL A 1 277 ? -18.022 -9.024 -2.809 1.00 96.81 277 VAL A CA 1
ATOM 2187 C C . VAL A 1 277 ? -18.608 -7.627 -2.933 1.00 96.81 277 VAL A C 1
ATOM 2189 O O . VAL A 1 277 ? -18.325 -6.911 -3.893 1.00 96.81 277 VAL A O 1
ATOM 2192 N N . LEU A 1 278 ? -19.373 -7.216 -1.924 1.00 96.62 278 LEU A N 1
ATOM 2193 C CA . LEU A 1 278 ? -19.893 -5.860 -1.822 1.00 96.62 278 LEU A CA 1
ATOM 2194 C C . LEU A 1 278 ? -18.916 -4.981 -1.043 1.00 96.62 278 LEU A C 1
ATOM 2196 O O . LEU A 1 278 ? -18.736 -5.143 0.163 1.00 96.62 278 LEU A O 1
ATOM 2200 N N . VAL A 1 279 ? -18.301 -4.020 -1.720 1.00 96.00 279 VAL A N 1
ATOM 2201 C CA . VAL A 1 279 ? -17.390 -3.051 -1.115 1.00 96.00 279 VAL A CA 1
ATOM 2202 C C . VAL A 1 279 ? -18.171 -1.824 -0.657 1.00 96.00 279 VAL A C 1
ATOM 2204 O O . VAL A 1 279 ? -18.746 -1.108 -1.475 1.00 96.00 279 VAL A O 1
ATOM 2207 N N . LEU A 1 280 ? -18.138 -1.535 0.642 1.00 94.00 280 LEU A N 1
ATOM 2208 C CA . LEU A 1 280 ? -18.702 -0.319 1.227 1.00 94.00 280 LEU A CA 1
ATOM 2209 C C . LEU A 1 280 ? -17.575 0.678 1.497 1.00 94.00 280 LEU A C 1
ATOM 2211 O O . LEU A 1 280 ? -16.738 0.450 2.370 1.00 94.00 280 LEU A O 1
ATOM 2215 N N . ALA A 1 281 ? -17.550 1.792 0.765 1.00 92.38 281 ALA A N 1
ATOM 2216 C CA . ALA A 1 281 ? -16.522 2.821 0.904 1.00 92.38 281 ALA A CA 1
ATOM 2217 C C . ALA A 1 281 ? -17.132 4.186 1.229 1.00 92.38 281 ALA A C 1
ATOM 2219 O O . ALA A 1 281 ? -18.037 4.652 0.541 1.00 92.38 281 ALA A O 1
ATOM 2220 N N . ASN A 1 282 ? -16.617 4.851 2.260 1.00 85.75 282 ASN A N 1
ATOM 2221 C CA . ASN A 1 282 ? -16.991 6.226 2.574 1.00 85.75 282 ASN A CA 1
ATOM 2222 C C . ASN A 1 282 ? -16.055 7.176 1.814 1.00 85.75 282 ASN A C 1
ATOM 2224 O O . ASN A 1 282 ? -14.838 7.137 1.987 1.00 85.75 282 ASN A O 1
ATOM 2228 N N . VAL A 1 283 ? -16.617 8.007 0.933 1.00 80.12 283 VAL A N 1
ATOM 2229 C CA . VAL A 1 283 ? -15.843 8.865 0.009 1.00 80.12 283 VAL A CA 1
ATOM 2230 C C . VAL A 1 283 ? -15.880 10.339 0.430 1.00 80.12 283 VAL A C 1
ATOM 2232 O O . VAL A 1 283 ? -15.514 11.237 -0.330 1.00 80.12 283 VAL A O 1
ATOM 2235 N N . SER A 1 284 ? -16.271 10.606 1.677 1.00 72.81 284 SER A N 1
ATOM 2236 C CA . SER A 1 284 ? -16.178 11.940 2.272 1.00 72.81 284 SER A CA 1
ATOM 2237 C C . SER A 1 284 ? -14.736 12.487 2.249 1.00 72.81 284 SER A C 1
ATOM 2239 O O . SER A 1 284 ? -13.750 11.752 2.145 1.00 72.81 284 SER A O 1
ATOM 2241 N N . SER A 1 285 ? -14.586 13.814 2.344 1.00 53.69 285 SER A N 1
ATOM 2242 C CA . SER A 1 285 ? -13.308 14.529 2.154 1.00 53.69 285 SER A CA 1
ATOM 2243 C C . SER A 1 285 ? -12.147 14.035 3.030 1.00 53.69 285 SER A C 1
ATOM 2245 O O . SER A 1 285 ? -10.992 14.163 2.623 1.00 53.69 285 SER A O 1
ATOM 2247 N N . ASN A 1 286 ? -12.433 13.440 4.192 1.00 60.03 286 ASN A N 1
ATOM 2248 C CA . ASN A 1 286 ? -11.426 12.885 5.099 1.00 60.03 286 ASN A CA 1
ATOM 2249 C C . ASN A 1 286 ? -11.024 11.431 4.778 1.00 60.03 286 ASN A C 1
ATOM 2251 O O . ASN A 1 286 ? -9.923 11.032 5.155 1.00 60.03 286 ASN A O 1
ATOM 2255 N N . GLU A 1 287 ? -11.868 10.661 4.081 1.00 66.81 287 GLU A N 1
ATOM 2256 C CA . GLU A 1 287 ? -11.658 9.228 3.782 1.00 66.81 287 GLU A CA 1
ATOM 2257 C C . GLU A 1 287 ? -11.419 8.947 2.286 1.00 66.81 287 GLU A C 1
ATOM 2259 O O . GLU A 1 287 ? -11.078 7.833 1.892 1.00 66.81 287 GLU A O 1
ATOM 2264 N N . ARG A 1 288 ? -11.467 9.979 1.432 1.00 78.00 288 ARG A N 1
ATOM 2265 C CA . ARG A 1 288 ? -11.160 9.870 -0.005 1.00 78.00 288 ARG A CA 1
ATOM 2266 C C . ARG A 1 288 ? -9.785 9.254 -0.293 1.00 78.00 288 ARG A C 1
ATOM 2268 O O . ARG A 1 288 ? -9.658 8.424 -1.187 1.00 78.00 288 ARG A O 1
ATOM 2275 N N . HIS A 1 289 ? -8.767 9.617 0.488 1.00 82.75 289 HIS A N 1
ATOM 2276 C CA . HIS A 1 289 ? -7.428 9.029 0.366 1.00 82.75 289 HIS A CA 1
ATOM 2277 C C . HIS A 1 289 ? -7.446 7.509 0.602 1.00 82.75 289 HIS A C 1
ATOM 2279 O O . HIS A 1 289 ? -6.707 6.763 -0.033 1.00 82.75 289 HIS A O 1
ATOM 2285 N N . SER A 1 290 ? -8.297 7.037 1.510 1.00 86.56 290 SER A N 1
ATOM 2286 C CA . SER A 1 290 ? -8.437 5.624 1.864 1.00 86.56 290 SER A CA 1
ATOM 2287 C C . SER A 1 290 ? -9.011 4.816 0.705 1.00 86.56 290 SER A C 1
ATOM 2289 O O . SER A 1 290 ? -8.521 3.726 0.416 1.00 86.56 290 SER A O 1
ATOM 2291 N N . TYR A 1 291 ? -9.987 5.386 -0.005 1.00 91.25 291 TYR A N 1
ATOM 2292 C CA . TYR A 1 291 ? -10.526 4.813 -1.236 1.00 91.25 291 TYR A CA 1
ATOM 2293 C C . TYR A 1 291 ? -9.480 4.757 -2.364 1.00 91.25 291 TYR A C 1
ATOM 2295 O O . TYR A 1 291 ? -9.367 3.744 -3.061 1.00 91.25 291 TYR A O 1
ATOM 2303 N N . ASP A 1 292 ? -8.675 5.812 -2.525 1.00 90.62 292 ASP A N 1
ATOM 2304 C CA . ASP A 1 292 ? -7.600 5.836 -3.525 1.00 90.62 292 ASP A CA 1
ATOM 2305 C C . ASP A 1 292 ? -6.529 4.769 -3.229 1.00 90.62 292 ASP A C 1
ATOM 2307 O O . ASP A 1 292 ? -6.052 4.091 -4.141 1.00 90.62 292 ASP A O 1
ATOM 2311 N N . GLU A 1 293 ? -6.169 4.573 -1.957 1.00 91.25 293 GLU A N 1
ATOM 2312 C CA . GLU A 1 293 ? -5.254 3.506 -1.536 1.00 91.25 293 GLU A CA 1
ATOM 2313 C C . GLU A 1 293 ? -5.867 2.109 -1.706 1.00 91.25 293 GLU A C 1
ATOM 2315 O O . GLU A 1 293 ? -5.168 1.186 -2.127 1.00 91.25 293 GLU A O 1
ATOM 2320 N N . PHE A 1 294 ? -7.164 1.934 -1.442 1.00 94.31 294 PHE A N 1
ATOM 2321 C CA . PHE A 1 294 ? -7.873 0.680 -1.718 1.00 94.31 294 PHE A CA 1
ATOM 2322 C C . PHE A 1 294 ? -7.819 0.323 -3.208 1.00 94.31 294 PHE A C 1
ATOM 2324 O O . PHE A 1 294 ? -7.424 -0.789 -3.569 1.00 94.31 294 PHE A O 1
ATOM 2331 N N . THR A 1 295 ? -8.120 1.298 -4.069 1.00 94.81 295 THR A N 1
ATOM 2332 C CA . THR A 1 295 ? -8.122 1.142 -5.531 1.00 94.81 295 THR A CA 1
ATOM 2333 C C . THR A 1 295 ? -6.740 0.750 -6.065 1.00 94.81 295 THR A C 1
ATOM 2335 O O . THR A 1 295 ? -6.639 0.001 -7.032 1.00 94.81 295 THR A O 1
ATOM 2338 N N . LYS A 1 296 ? -5.661 1.228 -5.433 1.00 93.75 296 LYS A N 1
ATOM 2339 C CA . LYS A 1 296 ? -4.279 0.928 -5.845 1.00 93.75 296 LYS A CA 1
ATOM 2340 C C . LYS A 1 296 ? -3.745 -0.396 -5.306 1.00 93.75 296 LYS A C 1
ATOM 2342 O O . LYS A 1 296 ? -2.952 -1.04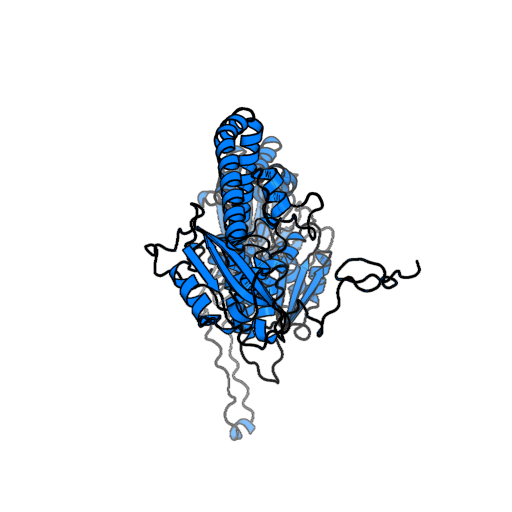0 -5.988 1.00 93.75 296 LYS A O 1
ATOM 2347 N N . ASN A 1 297 ? -4.089 -0.756 -4.069 1.00 94.94 297 ASN A N 1
ATOM 2348 C CA . ASN A 1 297 ? -3.368 -1.799 -3.334 1.00 94.94 297 ASN A CA 1
ATOM 2349 C C . ASN A 1 297 ? -4.182 -3.084 -3.107 1.00 94.94 297 ASN A C 1
ATOM 2351 O O . ASN A 1 297 ? -3.577 -4.143 -2.993 1.00 94.94 297 ASN A O 1
ATOM 2355 N N . ALA A 1 298 ? -5.516 -3.010 -3.042 1.00 96.19 298 ALA A N 1
ATOM 2356 C CA . ALA A 1 298 ? -6.377 -4.155 -2.718 1.00 96.19 298 ALA A CA 1
ATOM 2357 C C . ALA A 1 298 ? -7.305 -4.551 -3.873 1.00 96.19 298 ALA A C 1
ATOM 2359 O O . ALA A 1 298 ? -7.364 -5.727 -4.225 1.00 96.19 298 ALA A O 1
ATOM 2360 N N . LEU A 1 299 ? -7.979 -3.583 -4.503 1.00 97.25 299 LEU A N 1
ATOM 2361 C CA . LEU A 1 299 ? -8.935 -3.848 -5.584 1.00 97.25 299 LEU A CA 1
ATOM 2362 C C . LEU A 1 299 ? -8.345 -4.674 -6.749 1.00 97.25 299 LEU A C 1
ATOM 2364 O O . LEU A 1 299 ? -9.006 -5.618 -7.182 1.00 97.25 299 LEU A O 1
ATOM 2368 N N . PRO A 1 300 ? -7.106 -4.419 -7.230 1.00 97.62 300 PRO A N 1
ATOM 2369 C CA . PRO A 1 300 ? -6.528 -5.224 -8.303 1.00 97.62 300 PRO A CA 1
ATOM 2370 C C . PRO A 1 300 ? -6.361 -6.697 -7.919 1.00 97.62 300 PRO A C 1
ATOM 2372 O O . PRO A 1 300 ? -6.515 -7.563 -8.771 1.00 97.62 300 PRO A O 1
ATOM 2375 N N . LEU A 1 301 ? -6.083 -6.991 -6.644 1.00 97.75 301 LEU A N 1
ATOM 2376 C CA . LEU A 1 301 ? -5.925 -8.365 -6.161 1.00 97.75 301 LEU A CA 1
ATOM 2377 C C . LEU A 1 301 ? -7.252 -9.124 -6.222 1.00 97.75 301 LEU A C 1
ATOM 2379 O O . LEU A 1 301 ? -7.273 -10.275 -6.637 1.00 97.75 301 LEU A O 1
ATOM 2383 N N . MET A 1 302 ? -8.361 -8.469 -5.871 1.00 97.25 302 MET A N 1
ATOM 2384 C CA . MET A 1 302 ? -9.692 -9.081 -5.921 1.00 97.25 302 MET A CA 1
ATOM 2385 C C . MET A 1 302 ? -10.105 -9.426 -7.356 1.00 97.25 302 MET A C 1
ATOM 2387 O O . MET A 1 302 ? -10.598 -10.522 -7.602 1.00 97.25 302 MET A O 1
ATOM 2391 N N . HIS A 1 303 ? -9.847 -8.525 -8.310 1.00 96.44 303 HIS A N 1
ATOM 2392 C CA . HIS A 1 303 ? -10.115 -8.791 -9.725 1.00 96.44 303 HIS A CA 1
ATOM 2393 C C . HIS A 1 303 ? -9.225 -9.909 -10.283 1.00 96.44 303 HIS A C 1
ATOM 2395 O O . HIS A 1 303 ? -9.710 -10.761 -11.020 1.00 96.44 303 HIS A O 1
ATOM 2401 N N . LEU A 1 304 ? -7.935 -9.929 -9.921 1.00 96.69 304 LEU A N 1
ATOM 2402 C CA . LEU A 1 304 ? -7.013 -10.993 -10.334 1.00 96.69 304 LEU A CA 1
ATOM 2403 C C . LEU A 1 304 ? -7.392 -12.358 -9.758 1.00 96.69 304 LEU A C 1
ATOM 2405 O O . LEU A 1 304 ? -7.141 -13.361 -10.408 1.00 96.69 304 LEU A O 1
ATOM 2409 N N . ALA A 1 305 ? -7.999 -12.390 -8.572 1.00 96.00 305 ALA A N 1
ATOM 2410 C CA . ALA A 1 305 ? -8.511 -13.606 -7.951 1.00 96.00 305 ALA A CA 1
ATOM 2411 C C . ALA A 1 305 ? -9.869 -14.069 -8.517 1.00 96.00 305 ALA A C 1
ATOM 2413 O O . ALA A 1 305 ? -10.429 -15.038 -8.018 1.00 96.00 305 ALA A O 1
ATOM 2414 N N . GLY A 1 306 ? -10.427 -13.380 -9.521 1.00 94.19 306 GLY A N 1
ATOM 2415 C CA . GLY A 1 306 ? -11.698 -13.762 -10.142 1.00 94.19 306 GLY A CA 1
ATOM 2416 C C . GLY A 1 306 ? -12.948 -13.426 -9.317 1.00 94.19 306 GLY A C 1
ATOM 2417 O O . GLY A 1 306 ? -14.006 -13.999 -9.562 1.00 94.19 306 GLY A O 1
ATOM 2418 N N . LEU A 1 307 ? -12.859 -12.505 -8.349 1.00 95.31 307 LEU A N 1
ATOM 2419 C CA . LEU A 1 307 ? -14.013 -12.069 -7.554 1.00 95.31 307 LEU A CA 1
ATOM 2420 C C . LEU A 1 307 ? -14.843 -11.023 -8.315 1.00 95.31 307 LEU A C 1
ATOM 2422 O O . LEU A 1 307 ? -14.293 -10.082 -8.894 1.00 95.31 307 LEU A O 1
ATOM 2426 N N . GLN A 1 308 ? -16.172 -11.135 -8.255 1.00 95.06 308 GLN A N 1
ATOM 2427 C CA . GLN A 1 308 ? -17.075 -10.082 -8.720 1.00 95.06 308 GLN A CA 1
ATOM 2428 C C . GLN A 1 308 ? -17.185 -9.012 -7.628 1.00 95.06 308 GLN A C 1
ATOM 2430 O O . GLN A 1 308 ? -17.716 -9.277 -6.553 1.00 95.06 308 GLN A O 1
ATOM 2435 N N . VAL A 1 309 ? -16.675 -7.808 -7.890 1.00 96.75 309 VAL A N 1
ATOM 2436 C CA . VAL A 1 309 ? -16.610 -6.730 -6.895 1.00 96.75 309 VAL A CA 1
ATOM 2437 C C . VAL A 1 309 ? -17.575 -5.604 -7.253 1.00 96.75 309 VAL A C 1
ATOM 2439 O O . VAL A 1 309 ? -17.372 -4.905 -8.244 1.00 96.75 309 VAL A O 1
ATOM 2442 N N . ASP A 1 310 ? -18.569 -5.377 -6.397 1.00 95.56 310 ASP A N 1
ATOM 2443 C CA . ASP A 1 310 ? -19.521 -4.272 -6.519 1.00 95.56 310 ASP A CA 1
ATOM 2444 C C . ASP A 1 310 ? -19.196 -3.195 -5.481 1.00 95.56 310 ASP A C 1
ATOM 2446 O O . ASP A 1 310 ? -19.129 -3.468 -4.286 1.00 95.56 310 ASP A O 1
ATOM 2450 N N . ILE A 1 311 ? -18.957 -1.955 -5.917 1.00 95.31 311 ILE A N 1
ATOM 2451 C CA . ILE A 1 311 ? -18.502 -0.868 -5.035 1.00 95.31 311 ILE A CA 1
ATOM 2452 C C . ILE A 1 311 ? -19.632 0.133 -4.794 1.00 95.31 311 ILE A C 1
ATOM 2454 O O . ILE A 1 311 ? -20.013 0.877 -5.700 1.00 95.31 311 ILE A O 1
ATOM 2458 N N . LEU A 1 312 ? -20.091 0.232 -3.546 1.00 93.38 312 LEU A N 1
ATOM 2459 C CA . LEU A 1 312 ? -21.022 1.260 -3.091 1.00 93.38 312 LEU A CA 1
ATOM 2460 C C . LEU A 1 312 ? -20.284 2.367 -2.344 1.00 93.38 312 LEU A C 1
ATOM 2462 O O . LEU A 1 312 ? -19.606 2.151 -1.336 1.00 93.38 312 LEU A O 1
ATOM 2466 N N . LYS A 1 313 ? -20.445 3.583 -2.858 1.00 92.38 313 LYS A N 1
ATOM 2467 C CA . LYS A 1 313 ? -19.867 4.798 -2.292 1.00 92.38 313 LYS A CA 1
ATOM 2468 C C . LYS A 1 313 ? -20.914 5.481 -1.427 1.00 92.38 313 LYS A C 1
ATOM 2470 O O . LYS A 1 313 ? -21.975 5.841 -1.928 1.00 92.38 313 LYS A O 1
ATOM 2475 N N . ALA A 1 314 ? -20.610 5.649 -0.147 1.00 89.44 314 ALA A N 1
ATOM 2476 C CA . ALA A 1 314 ? -21.424 6.432 0.768 1.00 89.44 314 ALA A CA 1
ATOM 2477 C C . ALA A 1 314 ? -20.830 7.836 0.931 1.00 89.44 314 ALA A C 1
ATOM 2479 O O . ALA A 1 314 ? -19.617 7.997 1.097 1.00 89.44 314 ALA A O 1
ATOM 2480 N N . ASP A 1 315 ? -21.707 8.835 0.931 1.00 85.81 315 ASP A N 1
ATOM 2481 C CA . ASP A 1 315 ? -21.372 10.241 1.164 1.00 85.81 315 ASP A CA 1
ATOM 2482 C C . ASP A 1 315 ? -21.441 10.609 2.656 1.00 85.81 315 ASP A C 1
ATOM 2484 O O . ASP A 1 315 ? -20.959 11.665 3.069 1.00 85.81 315 ASP A O 1
ATOM 2488 N N . SER A 1 316 ? -22.040 9.743 3.483 1.00 85.19 316 SER A N 1
ATOM 2489 C CA . SER A 1 316 ? -22.171 9.942 4.928 1.00 85.19 316 SER A CA 1
ATOM 2490 C C . SER A 1 316 ? -22.101 8.632 5.717 1.00 85.19 316 SER A C 1
ATOM 2492 O O . SER A 1 316 ? -22.431 7.559 5.211 1.00 85.19 316 SER A O 1
ATOM 2494 N N . GLU A 1 317 ? -21.733 8.736 6.996 1.00 83.12 317 GLU A N 1
ATOM 2495 C CA . GLU A 1 317 ? -21.744 7.613 7.944 1.00 83.12 317 GLU A CA 1
ATOM 2496 C C . GLU A 1 317 ? -23.141 6.996 8.099 1.00 83.12 317 GLU A C 1
ATOM 2498 O O . GLU A 1 317 ? -23.279 5.776 8.123 1.00 83.12 317 GLU A O 1
ATOM 2503 N N . SER A 1 318 ? -24.190 7.823 8.145 1.00 85.44 318 SER A N 1
ATOM 2504 C CA . SER A 1 318 ? -25.577 7.354 8.265 1.00 85.44 318 SER A CA 1
ATOM 2505 C C . SER A 1 318 ? -26.025 6.560 7.039 1.00 85.44 318 SER A C 1
ATOM 2507 O O . SER A 1 318 ? -26.727 5.559 7.170 1.00 85.44 318 SER A O 1
ATOM 2509 N N . GLN A 1 319 ? -25.604 6.979 5.841 1.00 89.88 319 GLN A N 1
ATOM 2510 C CA . GLN A 1 319 ? -25.858 6.223 4.616 1.00 89.88 319 GLN A CA 1
ATOM 2511 C C . GLN A 1 319 ? -25.119 4.884 4.643 1.00 89.88 319 GLN A C 1
ATOM 2513 O O . GLN A 1 319 ? -25.688 3.873 4.252 1.00 89.88 319 GLN A O 1
ATOM 2518 N N . MET A 1 320 ? -23.881 4.857 5.140 1.00 88.62 320 MET A N 1
ATOM 2519 C CA . MET A 1 320 ? -23.127 3.613 5.274 1.00 88.62 320 MET A CA 1
ATOM 2520 C C . MET A 1 320 ? -23.794 2.627 6.238 1.00 88.62 320 MET A C 1
ATOM 2522 O O . MET A 1 320 ? -23.885 1.441 5.931 1.00 88.62 320 MET A O 1
ATOM 2526 N N . GLU A 1 321 ? -24.308 3.119 7.364 1.00 89.94 321 GLU A N 1
ATOM 2527 C CA . GLU A 1 321 ? -25.084 2.308 8.302 1.00 89.94 321 GLU A CA 1
ATOM 2528 C C . GLU A 1 321 ? -26.358 1.745 7.645 1.00 89.94 321 GLU A C 1
ATOM 2530 O O . GLU A 1 321 ? -26.641 0.553 7.763 1.00 89.94 321 GLU A O 1
ATOM 2535 N N . ALA A 1 322 ? -27.101 2.578 6.907 1.00 90.44 322 ALA A N 1
ATOM 2536 C CA . ALA A 1 322 ? -28.318 2.164 6.208 1.00 90.44 322 ALA A CA 1
ATOM 2537 C C . ALA A 1 322 ? -28.047 1.126 5.105 1.00 90.44 322 ALA A C 1
ATOM 2539 O O . ALA A 1 322 ? -28.820 0.183 4.947 1.00 90.44 322 ALA A O 1
ATOM 2540 N N . LEU A 1 323 ? -26.938 1.270 4.373 1.00 91.12 323 LEU A N 1
ATOM 2541 C CA . LEU A 1 323 ? -26.502 0.288 3.381 1.00 91.12 323 LEU A CA 1
ATOM 2542 C C . LEU A 1 323 ? -26.165 -1.044 4.052 1.00 91.12 323 LEU A C 1
ATOM 2544 O O . LEU A 1 323 ? -26.697 -2.069 3.644 1.00 91.12 323 LEU A O 1
ATOM 2548 N N . ALA A 1 324 ? -25.360 -1.026 5.119 1.00 90.62 324 ALA A N 1
ATOM 2549 C CA . ALA A 1 324 ? -24.990 -2.224 5.875 1.00 90.62 324 ALA A CA 1
ATOM 2550 C C . ALA A 1 324 ? -26.209 -2.968 6.451 1.00 90.62 324 ALA A C 1
ATOM 2552 O O . ALA A 1 324 ? -26.246 -4.196 6.460 1.00 90.62 324 ALA A O 1
ATOM 2553 N N . ALA A 1 325 ? -27.220 -2.220 6.896 1.00 89.88 325 ALA A N 1
ATOM 2554 C CA . ALA A 1 325 ? -28.493 -2.748 7.372 1.00 89.88 325 ALA A CA 1
ATOM 2555 C C . ALA A 1 325 ? -29.314 -3.470 6.285 1.00 89.88 325 ALA A C 1
ATOM 2557 O O . ALA A 1 325 ? -30.081 -4.379 6.613 1.00 89.88 325 ALA A O 1
ATOM 2558 N N . ALA A 1 326 ? -29.184 -3.051 5.024 1.00 88.69 326 ALA A N 1
ATOM 2559 C CA . ALA A 1 326 ? -29.955 -3.574 3.901 1.00 88.69 326 ALA A CA 1
ATOM 2560 C C . ALA A 1 326 ? -29.307 -4.795 3.227 1.00 88.69 326 ALA A C 1
ATOM 2562 O O . ALA A 1 326 ? -30.030 -5.581 2.622 1.00 88.69 326 ALA A O 1
ATOM 2563 N N . VAL A 1 327 ? -27.985 -4.982 3.360 1.00 88.31 327 VAL A N 1
ATOM 2564 C CA . VAL A 1 327 ? -27.256 -6.051 2.653 1.00 88.31 327 VAL A CA 1
ATOM 2565 C C . VAL A 1 327 ? -27.807 -7.435 2.995 1.00 88.31 327 VAL A C 1
ATOM 2567 O O . VAL A 1 327 ? -27.973 -7.793 4.168 1.00 88.31 327 VAL A O 1
ATOM 2570 N N . ASP A 1 328 ? -28.032 -8.248 1.968 1.00 85.00 328 ASP A N 1
ATOM 2571 C CA . ASP A 1 328 ? -28.462 -9.638 2.092 1.00 85.00 328 ASP A CA 1
ATOM 2572 C C . ASP A 1 328 ? -27.604 -10.583 1.230 1.00 85.00 328 ASP A C 1
ATOM 2574 O O . ASP A 1 328 ? -26.922 -10.177 0.290 1.00 85.00 328 ASP A O 1
ATOM 2578 N N . THR A 1 329 ? -27.682 -11.871 1.547 1.00 85.06 329 THR A N 1
ATOM 2579 C CA . THR A 1 329 ? -27.073 -13.009 0.837 1.00 85.06 329 THR A CA 1
ATOM 2580 C C . THR A 1 329 ? -27.459 -13.100 -0.634 1.00 85.06 329 THR A C 1
ATOM 2582 O O . THR A 1 329 ? -26.710 -13.632 -1.452 1.00 85.06 329 THR A O 1
ATOM 2585 N N . GLN A 1 330 ? -28.619 -12.558 -1.010 1.00 84.50 330 GLN A N 1
ATOM 2586 C CA . GLN A 1 330 ? -29.018 -12.505 -2.413 1.00 84.50 330 GLN A CA 1
ATOM 2587 C C . GLN A 1 330 ? -28.142 -11.548 -3.224 1.00 84.50 330 GLN A C 1
ATOM 2589 O O . GLN A 1 330 ? -27.904 -11.807 -4.404 1.00 84.50 330 GLN A O 1
ATOM 2594 N N . GLU A 1 331 ? -27.627 -10.484 -2.608 1.00 84.25 331 GLU A N 1
ATOM 2595 C CA . GLU A 1 331 ? -26.845 -9.446 -3.282 1.00 84.25 331 GLU A CA 1
ATOM 2596 C C . GLU A 1 331 ? -25.349 -9.773 -3.288 1.00 84.25 331 GLU A C 1
ATOM 2598 O O . GLU A 1 331 ? -24.702 -9.627 -4.326 1.00 84.25 331 GLU A O 1
ATOM 2603 N N . ALA A 1 332 ? -24.810 -10.273 -2.173 1.00 92.06 332 ALA A N 1
ATOM 2604 C CA . ALA A 1 332 ? -23.382 -10.547 -2.025 1.00 92.06 332 ALA A CA 1
ATOM 2605 C C . ALA A 1 332 ? -23.091 -11.728 -1.092 1.00 92.06 332 ALA A C 1
ATOM 2607 O O . ALA A 1 332 ? -23.892 -12.059 -0.222 1.00 92.06 332 ALA A O 1
ATOM 2608 N N . ASP A 1 333 ? -21.902 -12.313 -1.244 1.00 93.62 333 ASP A N 1
ATOM 2609 C CA . ASP A 1 333 ? -21.407 -13.415 -0.409 1.00 93.62 333 ASP A CA 1
ATOM 2610 C C . ASP A 1 333 ? -20.481 -12.911 0.715 1.00 93.62 333 ASP A C 1
ATOM 2612 O O . ASP A 1 333 ? -20.247 -13.608 1.701 1.00 93.62 333 ASP A O 1
ATOM 2616 N N . ALA A 1 334 ? -19.949 -11.692 0.580 1.00 95.00 334 ALA A N 1
ATOM 2617 C CA . ALA A 1 334 ? -19.106 -11.029 1.570 1.00 95.00 334 ALA A CA 1
ATOM 2618 C C . ALA A 1 334 ? -19.259 -9.504 1.504 1.00 95.00 334 ALA A C 1
ATOM 2620 O O . ALA A 1 334 ? -19.465 -8.934 0.429 1.00 95.00 334 ALA A O 1
ATOM 2621 N N . VAL A 1 335 ? -19.081 -8.836 2.646 1.00 95.69 335 VAL A N 1
ATOM 2622 C CA . VAL A 1 335 ? -19.025 -7.369 2.737 1.00 95.69 335 VAL A CA 1
ATOM 2623 C C . VAL A 1 335 ? -17.589 -6.939 3.001 1.00 95.69 335 VAL A C 1
ATOM 2625 O O . VAL A 1 335 ? -16.938 -7.464 3.897 1.00 95.69 335 VAL A O 1
ATOM 2628 N N . TYR A 1 336 ? -17.081 -5.963 2.256 1.00 96.19 336 TYR A N 1
ATOM 2629 C CA . TYR A 1 336 ? -15.725 -5.448 2.417 1.00 96.19 336 TYR A CA 1
ATOM 2630 C C . TYR A 1 336 ? -15.739 -3.944 2.703 1.00 96.19 336 TYR A C 1
ATOM 2632 O O . TYR A 1 336 ? -16.085 -3.128 1.853 1.00 96.19 336 TYR A O 1
ATOM 2640 N N . VAL A 1 337 ? -15.378 -3.558 3.923 1.00 94.38 337 VAL A N 1
ATOM 2641 C CA . VAL A 1 337 ? -15.461 -2.175 4.406 1.00 94.38 337 VAL A CA 1
ATOM 2642 C C . VAL A 1 337 ? -14.155 -1.442 4.128 1.00 94.38 337 VAL A C 1
ATOM 2644 O O . VAL A 1 337 ? -13.087 -1.869 4.564 1.00 94.38 337 VAL A O 1
ATOM 2647 N N . VAL A 1 338 ? -14.232 -0.305 3.441 1.00 93.25 338 VAL A N 1
ATOM 2648 C CA . VAL A 1 338 ? -13.088 0.565 3.155 1.00 93.25 338 VAL A CA 1
ATOM 2649 C C . VAL A 1 338 ? -13.156 1.801 4.035 1.00 93.25 338 VAL A C 1
ATOM 2651 O O . VAL A 1 338 ? -13.915 2.727 3.755 1.00 93.25 338 VAL A O 1
ATOM 2654 N N . GLY A 1 339 ? -12.342 1.821 5.093 1.00 88.75 339 GLY A N 1
ATOM 2655 C CA . GLY A 1 339 ? -12.310 2.943 6.026 1.00 88.75 339 GLY A CA 1
ATOM 2656 C C . GLY A 1 339 ? -11.513 2.669 7.295 1.00 88.75 339 GLY A C 1
ATOM 2657 O O . GLY A 1 339 ? -10.662 1.781 7.339 1.00 88.75 339 GLY A O 1
ATOM 2658 N N . GLY A 1 340 ? -11.740 3.494 8.313 1.00 84.69 340 GLY A N 1
ATOM 2659 C CA . GLY A 1 340 ? -11.141 3.324 9.635 1.00 84.69 340 GLY A CA 1
ATOM 2660 C C . GLY A 1 340 ? -12.035 2.540 10.598 1.00 84.69 340 GLY A C 1
ATOM 2661 O O . GLY A 1 340 ? -13.037 1.940 10.215 1.00 84.69 340 GLY A O 1
ATOM 2662 N N . ASP A 1 341 ? -11.687 2.600 11.885 1.00 83.62 341 ASP A N 1
ATOM 2663 C CA . ASP A 1 341 ? -12.479 1.981 12.957 1.00 83.62 341 ASP A CA 1
ATOM 2664 C C . ASP A 1 341 ? -13.904 2.562 13.059 1.00 83.62 341 ASP A C 1
ATOM 2666 O O . ASP A 1 341 ? -14.831 1.823 13.379 1.00 83.62 341 ASP A O 1
ATOM 2670 N N . GLY A 1 342 ? -14.087 3.854 12.756 1.00 84.44 342 GLY A N 1
ATOM 2671 C CA . GLY A 1 342 ? -15.399 4.514 12.804 1.00 84.44 342 GLY A CA 1
ATOM 2672 C C . GLY A 1 342 ? -16.338 3.954 11.740 1.00 84.44 342 GLY A C 1
ATOM 2673 O O . GLY A 1 342 ? -17.416 3.444 12.040 1.00 84.44 342 GLY A O 1
ATOM 2674 N N . THR A 1 343 ? -15.848 3.899 10.498 1.00 88.75 343 THR A N 1
ATOM 2675 C CA . THR A 1 343 ? -16.508 3.263 9.352 1.00 88.75 343 THR A CA 1
ATOM 2676 C C . THR A 1 343 ? -16.924 1.820 9.663 1.00 88.75 343 THR A C 1
ATOM 2678 O O . THR A 1 343 ? -18.073 1.439 9.440 1.00 88.75 343 THR A O 1
ATOM 2681 N N . LEU A 1 344 ? -16.013 1.026 10.240 1.00 90.31 344 LEU A N 1
ATOM 2682 C CA . LEU A 1 344 ? -16.297 -0.344 10.673 1.00 90.31 344 LEU A CA 1
ATOM 2683 C C . LEU A 1 344 ? -17.386 -0.388 11.755 1.00 90.31 344 LEU A C 1
ATOM 2685 O O . LEU A 1 344 ? -18.322 -1.179 11.646 1.00 90.31 344 LEU A O 1
ATOM 2689 N N . GLY A 1 345 ? -17.298 0.476 12.768 1.00 89.56 345 GLY A N 1
ATOM 2690 C CA . GLY A 1 345 ? -18.293 0.579 13.835 1.00 89.56 345 GLY A CA 1
ATOM 2691 C C . GLY A 1 345 ? -19.699 0.887 13.309 1.00 89.56 345 GLY A C 1
ATOM 2692 O O . GLY A 1 345 ? -20.669 0.280 13.764 1.00 89.56 345 GLY A O 1
ATOM 2693 N N . ARG A 1 346 ? -19.823 1.761 12.300 1.00 89.75 346 ARG A N 1
ATOM 2694 C CA . ARG A 1 346 ? -21.106 2.069 11.640 1.00 89.75 346 ARG A CA 1
ATOM 2695 C C . ARG A 1 346 ? -21.690 0.871 10.906 1.00 89.75 346 ARG A C 1
ATOM 2697 O O . ARG A 1 346 ? -22.877 0.596 11.051 1.00 89.75 346 ARG A O 1
ATOM 2704 N N . VAL A 1 347 ? -20.866 0.132 10.164 1.00 91.56 347 VAL A N 1
ATOM 2705 C CA . VAL A 1 347 ? -21.308 -1.078 9.453 1.00 91.56 347 VAL A CA 1
ATOM 2706 C C . VAL A 1 347 ? -21.780 -2.146 10.442 1.00 91.56 347 VAL A C 1
ATOM 2708 O O . VAL A 1 347 ? -22.881 -2.675 10.299 1.00 91.56 347 VAL A O 1
ATOM 2711 N N . VAL A 1 348 ? -20.994 -2.406 11.491 1.00 92.38 348 VAL A N 1
ATOM 2712 C CA . VAL A 1 348 ? -21.338 -3.366 12.554 1.00 92.38 348 VAL A CA 1
ATOM 2713 C C . VAL A 1 348 ? -22.631 -2.958 13.268 1.00 92.38 348 VAL A C 1
ATOM 2715 O O . VAL A 1 348 ? -23.512 -3.791 13.483 1.00 92.38 348 VAL A O 1
ATOM 2718 N N . THR A 1 349 ? -22.791 -1.668 13.574 1.00 91.88 349 THR A N 1
ATOM 2719 C CA . THR A 1 349 ? -24.025 -1.127 14.159 1.00 91.88 349 THR A CA 1
ATOM 2720 C C . THR A 1 349 ? -25.232 -1.329 13.242 1.00 91.88 349 THR A C 1
ATOM 2722 O O . THR A 1 349 ? -26.268 -1.794 13.713 1.00 91.88 349 THR A O 1
ATOM 2725 N N . GLY A 1 350 ? -25.111 -1.030 11.945 1.00 90.69 350 GLY A N 1
ATOM 2726 C CA . GLY A 1 350 ? -26.202 -1.190 10.977 1.00 90.69 350 GLY A CA 1
ATOM 2727 C C . GLY A 1 350 ? -26.691 -2.635 10.860 1.00 90.69 350 GLY A C 1
ATOM 2728 O O . GLY A 1 350 ? -27.896 -2.880 10.831 1.00 90.69 350 GLY A O 1
ATOM 2729 N N . ILE A 1 351 ? -25.766 -3.598 10.888 1.00 90.94 351 ILE A N 1
ATOM 2730 C CA . ILE A 1 351 ? -26.082 -5.032 10.846 1.00 90.94 351 ILE A CA 1
ATOM 2731 C C . ILE A 1 351 ? -26.819 -5.464 12.122 1.00 90.94 351 ILE A C 1
ATOM 2733 O O . ILE A 1 351 ? -27.917 -6.022 12.052 1.00 90.94 351 ILE A O 1
ATOM 2737 N N . PHE A 1 352 ? -26.251 -5.177 13.297 1.00 90.81 352 PHE A N 1
ATOM 2738 C CA . PHE A 1 352 ? -26.781 -5.677 14.569 1.00 90.81 352 PHE A CA 1
ATOM 2739 C C . PHE A 1 352 ? -28.005 -4.916 15.094 1.00 90.81 352 PHE A C 1
ATOM 2741 O O . PHE A 1 352 ? -28.700 -5.401 15.985 1.00 90.81 352 PHE A O 1
ATOM 2748 N N . ARG A 1 353 ? -28.335 -3.746 14.539 1.00 88.06 353 ARG A N 1
ATOM 2749 C CA . ARG A 1 353 ? -29.603 -3.067 14.851 1.00 88.06 353 ARG A CA 1
ATOM 2750 C C . ARG A 1 353 ? -30.824 -3.822 14.338 1.00 88.06 353 ARG A C 1
ATOM 2752 O O . ARG A 1 353 ? -31.880 -3.738 14.956 1.00 88.06 353 ARG A O 1
ATOM 2759 N N . ASN A 1 354 ? -30.674 -4.554 13.237 1.00 80.06 354 ASN A N 1
ATOM 2760 C CA . ASN A 1 354 ? -31.785 -5.240 12.580 1.00 80.06 354 ASN A CA 1
ATOM 2761 C C . ASN A 1 354 ? -31.714 -6.766 12.710 1.00 80.06 354 ASN A C 1
ATOM 2763 O O . ASN A 1 354 ? -32.696 -7.441 12.412 1.00 80.06 354 ASN A O 1
ATOM 2767 N N . ARG A 1 355 ? -30.560 -7.320 13.107 1.00 82.06 355 ARG A N 1
ATOM 2768 C CA . ARG A 1 355 ? -30.297 -8.766 13.123 1.00 82.06 355 ARG A CA 1
ATOM 2769 C C . ARG A 1 355 ? -29.528 -9.176 14.379 1.00 82.06 355 ARG A C 1
ATOM 2771 O O . ARG A 1 355 ? -28.725 -8.408 14.900 1.00 82.06 355 ARG A O 1
ATOM 2778 N N . GLU A 1 356 ? -29.747 -10.403 14.851 1.00 73.38 356 GLU A N 1
ATOM 2779 C CA . GLU A 1 356 ? -29.006 -10.945 16.002 1.00 73.38 356 GLU A CA 1
ATOM 2780 C C . GLU A 1 356 ? -27.574 -11.352 15.639 1.00 73.38 356 GLU A C 1
ATOM 2782 O O . GLU A 1 356 ? -26.657 -11.084 16.408 1.00 73.38 356 GLU A O 1
ATOM 2787 N N . ASN A 1 357 ? -27.371 -11.943 14.458 1.00 75.62 357 ASN A N 1
ATOM 2788 C CA . ASN A 1 357 ? -26.063 -12.353 13.948 1.00 75.62 357 ASN A CA 1
ATOM 2789 C C . ASN A 1 357 ? -25.789 -11.721 12.581 1.00 75.62 357 ASN A C 1
ATOM 2791 O O . ASN A 1 357 ? -26.720 -11.451 11.813 1.00 75.62 357 ASN A O 1
ATOM 2795 N N . ALA A 1 358 ? -24.510 -11.495 12.271 1.00 78.56 358 ALA A N 1
ATOM 2796 C CA . ALA A 1 358 ? -24.119 -11.074 10.933 1.00 78.56 358 ALA A CA 1
ATOM 2797 C C . ALA A 1 358 ? -24.380 -12.217 9.943 1.00 78.56 358 ALA A C 1
ATOM 2799 O O . ALA A 1 358 ? -23.980 -13.353 10.177 1.00 78.56 358 ALA A O 1
ATOM 2800 N N . VAL A 1 359 ? -25.076 -11.910 8.848 1.00 82.00 359 VAL A N 1
ATOM 2801 C CA . VAL A 1 359 ? -25.432 -12.913 7.829 1.00 82.00 359 VAL A CA 1
ATOM 2802 C C . VAL A 1 359 ? -24.268 -13.154 6.867 1.00 82.00 359 VAL A C 1
ATOM 2804 O O . VAL A 1 359 ? -24.101 -14.259 6.366 1.00 82.00 359 VAL A O 1
ATOM 2807 N N . LEU A 1 360 ? -23.462 -12.117 6.625 1.00 90.94 360 LEU A N 1
ATOM 2808 C CA . LEU A 1 360 ? -22.321 -12.158 5.721 1.00 90.94 360 LEU A CA 1
ATOM 2809 C C . LEU A 1 360 ? -21.016 -11.898 6.479 1.00 90.94 360 LEU A C 1
ATOM 2811 O O . LEU A 1 360 ? -21.000 -11.046 7.377 1.00 90.94 360 LEU A O 1
ATOM 2815 N N . PRO A 1 361 ? -19.919 -12.569 6.093 1.00 94.88 361 PRO A N 1
ATOM 2816 C CA . PRO A 1 361 ? -18.600 -12.296 6.636 1.00 94.88 361 PRO A CA 1
ATOM 2817 C C . PRO A 1 361 ? -18.088 -10.920 6.186 1.00 94.88 361 PRO A C 1
ATOM 2819 O O . PRO A 1 361 ? -18.336 -10.473 5.059 1.00 94.88 361 PRO A O 1
ATOM 2822 N N . ILE A 1 362 ? -17.354 -10.246 7.075 1.00 95.19 362 ILE A N 1
ATOM 2823 C CA . ILE A 1 362 ? -16.885 -8.869 6.887 1.00 95.19 362 ILE A CA 1
ATOM 2824 C C . ILE A 1 362 ? -15.365 -8.820 6.724 1.00 95.19 362 ILE A C 1
ATOM 2826 O O . ILE A 1 362 ? -14.609 -9.230 7.601 1.00 95.19 362 ILE A O 1
ATOM 2830 N N . GLY A 1 363 ? -14.887 -8.253 5.621 1.00 95.06 363 GLY A N 1
ATOM 2831 C CA . GLY A 1 363 ? -13.490 -7.862 5.446 1.00 95.06 363 GLY A CA 1
ATOM 2832 C C . GLY A 1 363 ? -13.314 -6.363 5.661 1.00 95.06 363 GLY A C 1
ATOM 2833 O O . GLY A 1 363 ? -14.250 -5.589 5.474 1.00 95.06 363 GLY A O 1
ATOM 2834 N N . VAL A 1 364 ? -12.119 -5.934 6.068 1.00 93.88 364 VAL A N 1
ATOM 2835 C CA . VAL A 1 364 ? -11.859 -4.519 6.372 1.00 93.88 364 VAL A CA 1
ATOM 2836 C C . VAL A 1 364 ? -10.534 -4.080 5.774 1.00 93.88 364 VAL A C 1
ATOM 2838 O O . VAL A 1 364 ? -9.469 -4.574 6.153 1.00 93.88 364 VAL A O 1
ATOM 2841 N N . PHE A 1 365 ? -10.582 -3.102 4.877 1.00 93.69 365 PHE A N 1
ATOM 2842 C CA . PHE A 1 365 ? -9.397 -2.414 4.389 1.00 93.69 365 PHE A CA 1
ATOM 2843 C C . PHE A 1 365 ? -8.925 -1.388 5.428 1.00 93.69 365 PHE A C 1
ATOM 2845 O O . PHE A 1 365 ? -9.727 -0.548 5.836 1.00 93.69 365 PHE A O 1
ATOM 2852 N N . PRO A 1 366 ? -7.640 -1.385 5.833 1.00 89.81 366 PRO A N 1
ATOM 2853 C CA . PRO A 1 366 ? -7.117 -0.503 6.879 1.00 89.81 366 PRO A CA 1
ATOM 2854 C C . PRO A 1 366 ? -6.926 0.943 6.376 1.00 89.81 366 PRO A C 1
ATOM 2856 O O . PRO A 1 366 ? -5.802 1.435 6.240 1.00 89.81 366 PRO A O 1
ATOM 2859 N N . GLY A 1 367 ? -8.032 1.631 6.099 1.00 78.75 367 GLY A N 1
ATOM 2860 C CA . GLY A 1 367 ? -8.100 2.964 5.502 1.00 78.75 367 GLY A CA 1
ATOM 2861 C C . GLY A 1 367 ? -7.894 4.137 6.467 1.00 78.75 367 GLY A C 1
ATOM 2862 O O . GLY A 1 367 ? -7.907 5.283 6.029 1.00 78.75 367 GLY A O 1
ATOM 2863 N N . GLY A 1 368 ? -7.694 3.905 7.765 1.00 72.31 368 GLY A N 1
ATOM 2864 C CA . GLY A 1 368 ? -7.543 4.956 8.777 1.00 72.31 368 GLY A CA 1
ATOM 2865 C C . GLY A 1 368 ? -6.105 5.217 9.239 1.00 72.31 368 GLY A C 1
ATOM 2866 O O . GLY A 1 368 ? -5.159 4.505 8.894 1.00 72.31 368 GLY A O 1
ATOM 2867 N N . TYR A 1 369 ? -5.941 6.243 10.081 1.00 65.50 369 TYR A N 1
ATOM 2868 C CA . TYR A 1 369 ? -4.655 6.564 10.716 1.00 65.50 369 TYR A CA 1
ATOM 2869 C C . TYR A 1 369 ? -4.244 5.529 11.770 1.00 65.50 369 TYR A C 1
ATOM 2871 O O . TYR A 1 369 ? -3.082 5.119 11.804 1.00 65.50 369 TYR A O 1
ATOM 2879 N N . ASP A 1 370 ? -5.182 5.117 12.627 1.00 69.62 370 ASP A N 1
ATOM 2880 C CA . ASP A 1 370 ? -4.844 4.394 13.855 1.00 69.62 370 ASP A CA 1
ATOM 2881 C C . ASP A 1 370 ? -5.277 2.913 13.819 1.00 69.62 370 ASP A C 1
ATOM 2883 O O . ASP A 1 370 ? -4.505 2.092 14.321 1.00 69.62 370 ASP A O 1
ATOM 2887 N N . ASN A 1 371 ? -6.396 2.571 13.147 1.00 80.69 371 ASN A N 1
ATOM 2888 C CA . ASN A 1 371 ? -6.937 1.210 12.920 1.00 80.69 371 ASN A CA 1
ATOM 2889 C C . ASN A 1 371 ? -6.762 0.283 14.139 1.00 80.69 371 ASN A C 1
ATOM 2891 O O . ASN A 1 371 ? -6.191 -0.807 14.036 1.00 80.69 371 ASN A O 1
ATOM 2895 N N . LEU A 1 372 ? -7.169 0.768 15.311 1.00 80.31 372 LEU A N 1
ATOM 2896 C CA . LEU A 1 372 ? -6.941 0.126 16.602 1.00 80.31 372 LEU A CA 1
ATOM 2897 C C . LEU A 1 372 ? -7.642 -1.224 16.693 1.00 80.31 372 LEU A C 1
ATOM 2899 O O . LEU A 1 372 ? -7.054 -2.165 17.224 1.00 80.31 372 LEU A O 1
ATOM 2903 N N . SER A 1 373 ? -8.844 -1.341 16.125 1.00 84.50 373 SER A N 1
ATOM 2904 C CA . SER A 1 373 ? -9.599 -2.597 16.138 1.00 84.50 373 SER A CA 1
ATOM 2905 C C . SER A 1 373 ? -8.817 -3.678 15.394 1.00 84.50 373 SER A C 1
ATOM 2907 O O . SER A 1 373 ? -8.551 -4.744 15.940 1.00 84.50 373 SER A O 1
ATOM 2909 N N . LEU A 1 374 ? -8.330 -3.371 14.186 1.00 87.56 374 LEU A N 1
ATOM 2910 C CA . LEU A 1 374 ? -7.544 -4.312 13.383 1.00 87.56 374 LEU A CA 1
ATOM 2911 C C . LEU A 1 374 ? -6.204 -4.671 14.032 1.00 87.56 374 LEU A C 1
ATOM 2913 O O . LEU A 1 374 ? -5.826 -5.840 14.038 1.00 87.56 374 LEU A O 1
ATOM 2917 N N . LYS A 1 375 ? -5.508 -3.699 14.635 1.00 85.94 375 LYS A N 1
ATOM 2918 C CA . LYS A 1 375 ? -4.263 -3.957 15.380 1.00 85.94 375 LYS A CA 1
ATOM 2919 C C . LYS A 1 375 ? -4.451 -4.925 16.540 1.00 85.94 375 LYS A C 1
ATOM 2921 O O . LYS A 1 375 ? -3.546 -5.698 16.811 1.00 85.94 375 LYS A O 1
ATOM 2926 N N . ARG A 1 376 ? -5.606 -4.912 17.203 1.00 81.38 376 ARG A N 1
ATOM 2927 C CA . ARG A 1 376 ? -5.898 -5.845 18.301 1.00 81.38 376 ARG A CA 1
ATOM 2928 C C . ARG A 1 376 ? -6.351 -7.210 17.801 1.00 81.38 376 ARG A C 1
ATOM 2930 O O . ARG A 1 376 ? -5.962 -8.223 18.369 1.00 81.38 376 ARG A O 1
ATOM 2937 N N . LEU A 1 377 ? -7.134 -7.240 16.726 1.00 85.69 377 LEU A N 1
ATOM 2938 C CA . LEU A 1 377 ? -7.629 -8.482 16.136 1.00 85.69 377 LEU A CA 1
ATOM 2939 C C . LEU A 1 377 ? -6.511 -9.298 15.455 1.00 85.69 377 LEU A C 1
ATOM 2941 O O . LEU A 1 377 ? -6.508 -10.530 15.540 1.00 85.69 377 LEU A O 1
ATOM 2945 N N . ALA A 1 378 ? -5.555 -8.626 14.804 1.00 87.88 378 ALA A N 1
ATOM 2946 C CA . ALA A 1 378 ? -4.415 -9.244 14.117 1.00 87.88 378 ALA A CA 1
ATOM 2947 C C . ALA A 1 378 ? -3.120 -8.395 14.248 1.00 87.88 378 ALA A C 1
ATOM 2949 O O . ALA A 1 378 ? -2.662 -7.771 13.279 1.00 87.88 378 ALA A O 1
ATOM 2950 N N . PRO A 1 379 ? -2.494 -8.366 15.443 1.00 85.69 379 PRO A N 1
ATOM 2951 C CA . PRO A 1 379 ? -1.311 -7.537 15.718 1.00 85.69 379 PRO A CA 1
ATOM 2952 C C . PRO A 1 379 ? -0.100 -7.905 14.855 1.00 85.69 379 PRO A C 1
ATOM 2954 O O . PRO A 1 379 ? 0.632 -7.024 14.397 1.00 85.69 379 PRO A O 1
ATOM 2957 N N . SER A 1 380 ? 0.064 -9.196 14.553 1.00 85.69 380 SER A N 1
ATOM 2958 C CA . SER A 1 380 ? 1.125 -9.748 13.698 1.00 85.69 380 SER A CA 1
ATOM 2959 C C . SER A 1 380 ? 1.199 -9.112 12.307 1.00 85.69 380 SER A C 1
ATOM 2961 O O . SER A 1 380 ? 2.258 -9.157 11.682 1.00 85.69 380 SER A O 1
ATOM 2963 N N . VAL A 1 381 ? 0.112 -8.499 11.829 1.00 88.44 381 VAL A N 1
ATOM 2964 C CA . VAL A 1 381 ? 0.024 -7.856 10.510 1.00 88.44 381 VAL A CA 1
ATOM 2965 C C . VAL A 1 381 ? -0.104 -6.341 10.628 1.00 88.44 381 VAL A C 1
ATOM 2967 O O . VAL A 1 381 ? 0.626 -5.597 9.971 1.00 88.44 381 VAL A O 1
ATOM 2970 N N . PHE A 1 382 ? -1.033 -5.864 11.459 1.00 86.94 382 PHE A N 1
ATOM 2971 C CA . PHE A 1 382 ? -1.400 -4.446 11.483 1.00 86.94 382 PHE A CA 1
ATOM 2972 C C . PHE A 1 382 ? -0.540 -3.589 12.431 1.00 86.94 382 PHE A C 1
ATOM 2974 O O . PHE A 1 382 ? -0.522 -2.364 12.270 1.00 86.94 382 PHE A O 1
ATOM 2981 N N . GLU A 1 383 ? 0.174 -4.190 13.393 1.00 79.94 383 GLU A N 1
ATOM 2982 C CA . GLU A 1 383 ? 1.159 -3.492 14.243 1.00 79.94 383 GLU A CA 1
ATOM 2983 C C . GLU A 1 383 ? 2.585 -3.615 13.680 1.00 79.94 383 GLU A C 1
ATOM 2985 O O . GLU A 1 383 ? 3.341 -2.643 13.706 1.00 79.94 383 GLU A O 1
ATOM 2990 N N . SER A 1 384 ? 2.930 -4.774 13.109 1.00 70.50 384 SER A N 1
ATOM 2991 C CA . SER A 1 384 ? 4.281 -5.086 12.617 1.00 70.50 384 SER A CA 1
ATOM 2992 C C . SER A 1 384 ? 4.684 -4.314 11.353 1.00 70.50 384 SER A C 1
ATOM 2994 O O . SER A 1 384 ? 5.862 -4.000 11.169 1.00 70.50 384 SER A O 1
ATOM 2996 N N . SER A 1 385 ? 3.730 -3.976 10.477 1.00 66.31 385 SER A N 1
ATOM 2997 C CA . SER A 1 385 ? 4.007 -3.290 9.212 1.00 66.31 385 SER A CA 1
ATOM 2998 C C . SER A 1 385 ? 3.299 -1.946 9.103 1.00 66.31 385 SER A C 1
ATOM 3000 O O . SER A 1 385 ? 2.080 -1.835 9.223 1.00 66.31 385 SER A O 1
ATOM 3002 N N . ALA A 1 386 ? 4.080 -0.910 8.792 1.00 71.31 386 ALA A N 1
ATOM 3003 C CA . ALA A 1 386 ? 3.569 0.404 8.403 1.00 71.31 386 ALA A CA 1
ATOM 3004 C C . ALA A 1 386 ? 3.446 0.573 6.874 1.00 71.31 386 ALA A C 1
ATOM 3006 O O . ALA A 1 386 ? 3.020 1.632 6.415 1.00 71.31 386 ALA A O 1
ATOM 3007 N N . ASP A 1 387 ? 3.829 -0.444 6.095 1.00 84.38 387 ASP A N 1
ATOM 3008 C CA . ASP A 1 387 ? 3.884 -0.394 4.632 1.00 84.38 387 ASP A CA 1
ATOM 3009 C C . ASP A 1 387 ? 2.577 -0.883 3.987 1.00 84.38 387 ASP A C 1
ATOM 3011 O O . ASP A 1 387 ? 1.602 -1.226 4.655 1.00 84.38 387 ASP A O 1
ATOM 3015 N N . VAL A 1 388 ? 2.576 -0.969 2.655 1.00 90.50 388 VAL A N 1
ATOM 3016 C CA . VAL A 1 388 ? 1.445 -1.435 1.837 1.00 90.50 388 VAL A CA 1
ATOM 3017 C C . VAL A 1 388 ? 1.069 -2.903 2.114 1.00 90.50 388 VAL A C 1
ATOM 3019 O O . VAL A 1 388 ? -0.061 -3.304 1.859 1.00 90.50 388 VAL A O 1
ATOM 3022 N N . ARG A 1 389 ? 1.963 -3.707 2.710 1.00 92.50 389 ARG A N 1
ATOM 3023 C CA . ARG 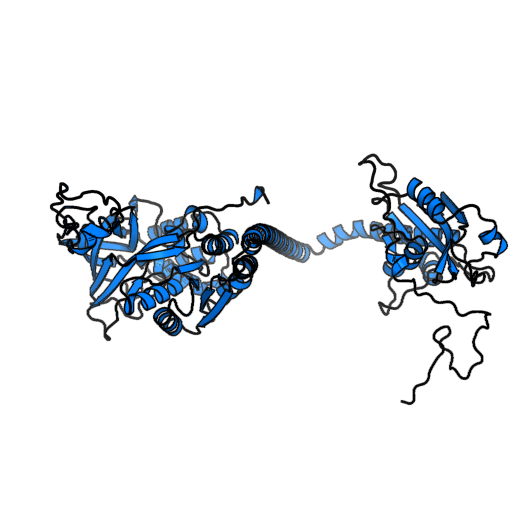A 1 389 ? 1.718 -5.134 3.009 1.00 92.50 389 ARG A CA 1
ATOM 3024 C C . ARG A 1 389 ? 0.444 -5.361 3.821 1.00 92.50 389 ARG A C 1
ATOM 3026 O O . ARG A 1 389 ? -0.349 -6.208 3.448 1.00 92.50 389 ARG A O 1
ATOM 3033 N N . ARG A 1 390 ? 0.181 -4.550 4.852 1.00 91.88 390 ARG A N 1
ATOM 3034 C CA . ARG A 1 390 ? -1.048 -4.659 5.664 1.00 91.88 390 ARG A CA 1
ATOM 3035 C C . ARG A 1 390 ? -2.339 -4.479 4.851 1.00 91.88 390 ARG A C 1
ATOM 3037 O O . ARG A 1 390 ? -3.372 -5.037 5.198 1.00 91.88 390 ARG A O 1
ATOM 3044 N N . MET A 1 391 ? -2.281 -3.673 3.787 1.00 93.50 391 MET A N 1
ATOM 3045 C CA . MET A 1 391 ? -3.407 -3.434 2.884 1.00 93.50 391 MET A CA 1
ATOM 3046 C C . MET A 1 391 ? -3.609 -4.634 1.958 1.00 93.50 391 MET A C 1
ATOM 3048 O O . MET A 1 391 ? -4.735 -5.097 1.803 1.00 93.50 391 MET A O 1
ATOM 3052 N N . CYS A 1 392 ? -2.519 -5.165 1.397 1.00 95.06 392 CYS A N 1
ATOM 3053 C CA . CYS A 1 392 ? -2.567 -6.358 0.557 1.00 95.06 392 CYS A CA 1
ATOM 3054 C C . CYS A 1 392 ? -3.003 -7.601 1.348 1.00 95.06 392 CYS A C 1
ATOM 3056 O O . CYS A 1 392 ? -3.856 -8.339 0.873 1.00 95.06 392 CYS A O 1
ATOM 3058 N N . GLU A 1 393 ? -2.482 -7.813 2.561 1.00 95.06 393 GLU A N 1
ATOM 3059 C CA . GLU A 1 393 ? -2.837 -8.970 3.399 1.00 95.06 393 GLU A CA 1
ATOM 3060 C C . GLU A 1 393 ? -4.309 -8.961 3.815 1.00 95.06 393 GLU A C 1
ATOM 3062 O O . GLU A 1 393 ? -4.936 -10.012 3.866 1.00 95.06 393 GLU A O 1
ATOM 3067 N N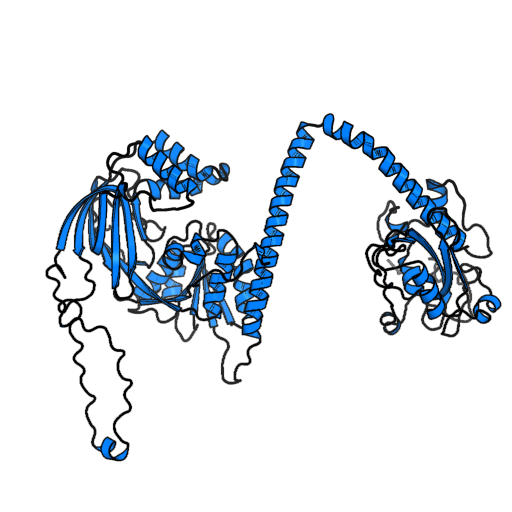 . SER A 1 394 ? -4.897 -7.783 4.048 1.00 95.12 394 SER A N 1
ATOM 3068 C CA . SER A 1 394 ? -6.342 -7.675 4.279 1.00 95.12 394 SER A CA 1
ATOM 3069 C C . SER A 1 394 ? -7.157 -8.175 3.074 1.00 95.12 394 SER A C 1
ATOM 3071 O O . SER A 1 394 ? -8.140 -8.894 3.248 1.00 95.12 394 SER A O 1
ATOM 3073 N N . ALA A 1 395 ? -6.747 -7.838 1.848 1.00 96.44 395 ALA A N 1
ATOM 3074 C CA . ALA A 1 395 ? -7.404 -8.338 0.641 1.00 96.44 395 ALA A CA 1
ATOM 3075 C C . ALA A 1 395 ? -7.141 -9.838 0.419 1.00 96.44 395 ALA A C 1
ATOM 3077 O O . ALA A 1 395 ? -8.056 -10.569 0.052 1.00 96.44 395 ALA A O 1
ATOM 3078 N N . MET A 1 396 ? -5.925 -10.320 0.697 1.00 96.56 396 MET A N 1
ATOM 3079 C CA . MET A 1 396 ? -5.605 -11.750 0.608 1.00 96.56 396 MET A CA 1
ATOM 3080 C C . MET A 1 396 ? -6.397 -12.588 1.613 1.00 96.56 396 MET A C 1
ATOM 3082 O O . MET A 1 396 ? -6.834 -13.676 1.262 1.00 96.56 396 MET A O 1
ATOM 3086 N N . ALA A 1 397 ? -6.646 -12.083 2.825 1.00 96.38 397 ALA A N 1
ATOM 3087 C CA . ALA A 1 397 ? -7.479 -12.772 3.811 1.00 96.38 397 ALA A CA 1
ATOM 3088 C C . ALA A 1 397 ? -8.915 -13.007 3.307 1.00 96.38 397 ALA A C 1
ATOM 3090 O O . ALA A 1 397 ? -9.504 -14.043 3.606 1.00 96.38 397 ALA A O 1
ATOM 3091 N N . LEU A 1 398 ? -9.463 -12.073 2.517 1.00 96.69 398 LEU A N 1
ATOM 3092 C CA . LEU A 1 398 ? -10.757 -12.235 1.847 1.00 96.69 398 LEU A CA 1
ATOM 3093 C C . LEU A 1 398 ? -10.696 -13.292 0.733 1.00 96.69 398 LEU A C 1
ATOM 3095 O O . LEU A 1 398 ? -11.584 -14.145 0.648 1.00 96.69 398 LEU A O 1
ATOM 3099 N N . ILE A 1 399 ? -9.667 -13.210 -0.119 1.00 95.69 399 ILE A N 1
ATOM 3100 C CA . ILE A 1 399 ? -9.464 -14.112 -1.266 1.00 95.69 399 ILE A CA 1
ATOM 3101 C C . ILE A 1 399 ? -9.346 -15.561 -0.783 1.00 95.69 399 ILE A C 1
ATOM 3103 O O . ILE A 1 399 ? -10.016 -16.443 -1.301 1.00 95.69 399 ILE A O 1
ATOM 3107 N N . GLU A 1 400 ? -8.568 -15.782 0.270 1.00 94.25 400 GLU A N 1
ATOM 3108 C CA . GLU A 1 400 ? -8.250 -17.109 0.810 1.00 94.25 400 GLU A CA 1
ATOM 3109 C C . GLU A 1 400 ? -9.214 -17.602 1.886 1.00 94.25 400 GLU A C 1
ATOM 3111 O O . GLU A 1 400 ? -8.982 -18.636 2.506 1.00 94.25 400 GLU A O 1
ATOM 3116 N N . GLU A 1 401 ? -10.262 -16.830 2.157 1.00 93.44 401 GLU A N 1
ATOM 3117 C CA . GLU A 1 401 ? -11.279 -17.160 3.149 1.00 93.44 401 GLU A CA 1
ATOM 3118 C C . GLU A 1 401 ? -10.739 -17.407 4.567 1.00 93.44 401 GLU A C 1
ATOM 3120 O O . GLU A 1 401 ? -11.222 -18.270 5.300 1.00 93.44 401 GLU A O 1
ATOM 3125 N N . GLN A 1 402 ? -9.769 -16.597 4.999 1.00 94.00 402 GLN A N 1
ATOM 3126 C CA . GLN A 1 402 ? -9.255 -16.629 6.370 1.00 94.00 402 GLN A CA 1
ATOM 3127 C C . GLN A 1 402 ? -10.261 -15.985 7.334 1.00 94.00 402 GLN A C 1
ATOM 3129 O O . GLN A 1 402 ? -10.177 -14.793 7.637 1.00 94.00 402 GLN A O 1
ATOM 3134 N N . ARG A 1 403 ? -11.240 -16.770 7.791 1.00 92.38 403 ARG A N 1
ATOM 3135 C CA . ARG A 1 403 ? -12.339 -16.315 8.656 1.00 92.38 403 ARG A CA 1
ATOM 3136 C C . ARG A 1 403 ? -12.030 -16.532 10.132 1.00 92.38 403 ARG A C 1
ATOM 3138 O O . ARG A 1 403 ? -11.468 -17.555 10.520 1.00 92.38 403 ARG A O 1
ATOM 3145 N N . ARG A 1 404 ? -12.436 -15.574 10.963 1.00 90.56 404 ARG A N 1
ATOM 3146 C CA . ARG A 1 404 ? -12.387 -15.662 12.426 1.00 90.56 404 ARG A CA 1
ATOM 3147 C C . ARG A 1 404 ? -13.645 -15.057 13.036 1.00 90.56 404 ARG A C 1
ATOM 3149 O O . ARG A 1 404 ? -14.060 -13.969 12.641 1.00 90.56 404 ARG A O 1
ATOM 3156 N N . ASP A 1 405 ? -14.194 -15.739 14.033 1.00 88.56 405 ASP A N 1
ATOM 3157 C CA . ASP A 1 405 ? -15.307 -15.236 14.834 1.00 88.56 405 ASP A CA 1
ATOM 3158 C C . ASP A 1 405 ? -14.853 -14.070 15.717 1.00 88.56 405 ASP A C 1
ATOM 3160 O O . ASP A 1 405 ? -13.903 -14.185 16.495 1.00 88.56 405 ASP A O 1
ATOM 3164 N N . VAL A 1 406 ? -15.576 -12.957 15.631 1.00 89.50 406 VAL A N 1
ATOM 3165 C CA . VAL A 1 406 ? -15.395 -11.782 16.484 1.00 89.50 406 VAL A CA 1
ATOM 3166 C C . VAL A 1 406 ? -16.736 -11.431 17.115 1.00 89.50 406 VAL A C 1
ATOM 3168 O O . VAL A 1 406 ? -17.746 -11.308 16.429 1.00 89.50 406 VAL A O 1
ATOM 3171 N N . THR A 1 407 ? -16.777 -11.265 18.433 1.00 89.19 407 THR A N 1
ATOM 3172 C CA . THR A 1 407 ? -17.990 -10.831 19.143 1.00 89.19 407 THR A CA 1
ATOM 3173 C C . THR A 1 407 ? -18.049 -9.317 19.240 1.00 89.19 407 THR A C 1
ATOM 3175 O O . THR A 1 407 ? -17.035 -8.679 19.527 1.00 89.19 407 THR A O 1
ATOM 3178 N N . ALA A 1 408 ? -19.230 -8.734 19.051 1.00 91.12 408 ALA A N 1
ATOM 3179 C CA . ALA A 1 408 ? -19.447 -7.304 19.251 1.00 91.12 408 ALA A CA 1
ATOM 3180 C C . ALA A 1 408 ? -19.882 -6.996 20.695 1.00 91.12 408 ALA A C 1
ATOM 3182 O O . ALA A 1 408 ? -20.534 -7.808 21.357 1.00 91.12 408 ALA A O 1
ATOM 3183 N N . PHE A 1 409 ? -19.564 -5.799 21.181 1.00 91.62 409 PHE A N 1
ATOM 3184 C CA . PHE A 1 409 ? -20.182 -5.248 22.386 1.00 91.62 409 PHE A CA 1
ATOM 3185 C C . PHE A 1 409 ? -21.290 -4.262 22.012 1.00 91.62 409 PHE A C 1
ATOM 3187 O O . PHE A 1 409 ? -21.261 -3.640 20.949 1.00 91.62 409 PHE A O 1
ATOM 3194 N N . GLU A 1 410 ? -22.258 -4.123 22.907 1.00 92.75 410 GLU A N 1
ATOM 3195 C CA . GLU A 1 410 ? -23.370 -3.185 22.816 1.00 92.75 410 GLU A CA 1
ATOM 3196 C C . GLU A 1 410 ? -23.131 -2.006 23.755 1.00 92.75 410 GLU A C 1
ATOM 3198 O O . GLU A 1 410 ? -22.717 -2.197 24.900 1.00 92.75 410 GLU A O 1
ATOM 3203 N N . LEU A 1 411 ? -23.413 -0.796 23.278 1.00 91.94 411 LEU A N 1
ATOM 3204 C CA . LEU A 1 411 ? -23.399 0.430 24.061 1.00 91.94 411 LEU A CA 1
ATOM 3205 C C . LEU A 1 411 ? -24.758 1.125 23.976 1.00 91.94 411 LEU A C 1
ATOM 3207 O O . LEU A 1 411 ? -25.242 1.436 22.884 1.00 91.94 411 LEU A O 1
ATOM 3211 N N . THR A 1 412 ? -25.336 1.424 25.135 1.00 90.69 412 THR A N 1
ATOM 3212 C CA . THR A 1 412 ? -26.552 2.226 25.291 1.00 90.69 412 THR A CA 1
ATOM 3213 C C . THR A 1 412 ? -26.300 3.399 26.233 1.00 90.69 412 THR A C 1
ATOM 3215 O O . THR A 1 412 ? -25.436 3.352 27.113 1.00 90.69 412 THR A O 1
ATOM 3218 N N . VAL A 1 413 ? -27.028 4.494 26.017 1.00 87.81 413 VAL A N 1
ATOM 3219 C CA . VAL A 1 413 ? -26.904 5.719 26.814 1.00 87.81 413 VAL A CA 1
ATOM 3220 C C . VAL A 1 413 ? -28.274 6.068 27.375 1.00 87.81 413 VAL A C 1
ATOM 3222 O O . VAL A 1 413 ? -29.202 6.336 26.618 1.00 87.81 413 VAL A O 1
ATOM 3225 N N . GLU A 1 414 ? -28.391 6.082 28.699 1.00 84.44 414 GLU A N 1
ATOM 3226 C CA . GLU A 1 414 ? -29.587 6.529 29.411 1.00 84.44 414 GLU A CA 1
ATOM 3227 C C . GLU A 1 414 ? -29.484 8.030 29.729 1.00 84.44 414 GLU A C 1
ATOM 3229 O O . GLU A 1 414 ? -28.424 8.527 30.127 1.00 84.44 414 GLU A O 1
ATOM 3234 N N . GLY A 1 415 ? -30.597 8.758 29.575 1.00 71.44 415 GLY A N 1
ATOM 3235 C CA . GLY A 1 415 ? -30.674 10.198 29.867 1.00 71.44 415 GLY A CA 1
ATOM 3236 C C . GLY A 1 415 ? -30.193 11.118 28.737 1.00 71.44 415 GLY A C 1
ATOM 3237 O O . GLY A 1 415 ? -29.834 12.267 28.989 1.00 71.44 415 GLY A O 1
ATOM 3238 N N . ALA A 1 416 ? -30.146 10.631 27.495 1.00 69.38 416 ALA A N 1
ATOM 3239 C CA . ALA A 1 416 ? -29.911 11.471 26.321 1.00 69.38 416 ALA A CA 1
ATOM 3240 C C . ALA A 1 416 ? -31.159 12.300 25.948 1.00 69.38 416 ALA A C 1
ATOM 3242 O O . ALA A 1 416 ? -32.282 11.888 26.226 1.00 69.38 416 ALA A O 1
ATOM 3243 N N . GLU A 1 417 ? -30.967 13.466 25.310 1.00 62.28 417 GLU A N 1
ATOM 3244 C CA . GLU A 1 417 ? -32.074 14.338 24.860 1.00 62.28 417 GLU A CA 1
ATOM 3245 C C . GLU A 1 417 ? -32.938 13.673 23.771 1.00 62.28 417 GLU A C 1
ATOM 3247 O O . GLU A 1 417 ? -34.096 14.038 23.573 1.00 62.28 417 GLU A O 1
ATOM 3252 N N . SER A 1 418 ? -32.381 12.672 23.086 1.00 63.50 418 SER A N 1
ATOM 3253 C CA . SER A 1 418 ? -33.060 11.804 22.127 1.00 63.50 418 SER A CA 1
ATOM 3254 C C . SER A 1 418 ? -32.785 10.336 22.459 1.00 63.50 418 SER A C 1
ATOM 3256 O O . SER A 1 418 ? -31.717 10.018 22.981 1.00 63.50 418 SER A O 1
ATOM 3258 N N . ASP A 1 419 ? -33.723 9.434 22.145 1.00 64.81 419 ASP A N 1
ATOM 3259 C CA . ASP A 1 419 ? -33.508 7.987 22.276 1.00 64.81 419 ASP A CA 1
ATOM 3260 C C . ASP A 1 419 ? -32.383 7.541 21.330 1.00 64.81 419 ASP A C 1
ATOM 3262 O O . ASP A 1 419 ? -32.584 7.287 20.135 1.00 64.81 419 ASP A O 1
ATOM 3266 N N . ILE A 1 420 ? -31.163 7.458 21.863 1.00 73.81 420 ILE A N 1
ATOM 3267 C CA . ILE A 1 420 ? -30.012 6.939 21.132 1.00 73.81 420 ILE A CA 1
ATOM 3268 C C . ILE A 1 420 ? -30.188 5.428 21.023 1.00 73.81 420 ILE A C 1
ATOM 3270 O O . ILE A 1 420 ? -30.052 4.690 21.999 1.00 73.81 420 ILE A O 1
ATOM 3274 N N . LYS A 1 421 ? -30.460 4.958 19.804 1.00 83.88 421 LYS A N 1
ATOM 3275 C CA . LYS A 1 421 ? -30.479 3.525 19.492 1.00 83.88 421 LYS A CA 1
ATOM 3276 C C . LYS A 1 421 ? -29.150 2.861 19.888 1.00 83.88 421 LYS A C 1
ATOM 3278 O O . LYS A 1 421 ? -28.101 3.490 19.707 1.00 83.88 421 LYS A O 1
ATOM 3283 N N . PRO A 1 422 ? -29.164 1.584 20.315 1.00 88.69 422 PRO A N 1
ATOM 3284 C CA . PRO A 1 422 ? -27.952 0.865 20.697 1.00 88.69 422 PRO A CA 1
ATOM 3285 C C . PRO A 1 422 ? -26.893 0.926 19.592 1.00 88.69 422 PRO A C 1
ATOM 3287 O O . PRO A 1 422 ? -27.207 0.876 18.395 1.00 88.69 422 PRO A O 1
ATOM 3290 N N . ILE A 1 423 ? -25.639 1.093 20.002 1.00 90.56 423 ILE A N 1
ATOM 3291 C CA . ILE A 1 423 ? -24.464 1.106 19.128 1.00 90.56 423 ILE A CA 1
ATOM 3292 C C . ILE A 1 423 ? -23.732 -0.215 19.334 1.00 90.56 423 ILE A C 1
ATOM 3294 O O . ILE A 1 423 ? -23.482 -0.605 20.472 1.00 90.56 423 ILE A O 1
ATOM 3298 N N . TYR A 1 424 ? -23.366 -0.883 18.243 1.00 91.44 424 TYR A N 1
ATOM 3299 C CA . TYR A 1 424 ? -22.606 -2.129 18.291 1.00 91.44 424 TYR A CA 1
ATOM 3300 C C . TYR A 1 424 ? -21.229 -1.915 17.677 1.00 91.44 424 TYR A C 1
ATOM 3302 O O . TYR A 1 424 ? -21.107 -1.330 16.600 1.00 91.44 424 TYR A O 1
ATOM 3310 N N . SER A 1 425 ? -20.181 -2.397 18.338 1.00 90.38 425 SER A N 1
ATOM 3311 C CA . SER A 1 425 ? -18.833 -2.327 17.779 1.00 90.38 425 SER A CA 1
ATOM 3312 C C . SER A 1 425 ? -17.955 -3.499 18.206 1.00 90.38 425 SER A C 1
ATOM 3314 O O . SER A 1 425 ? -18.210 -4.173 19.199 1.00 90.38 425 SER A O 1
ATOM 3316 N N . VAL A 1 426 ? -16.898 -3.725 17.430 1.00 89.56 426 VAL A N 1
ATOM 3317 C CA . VAL A 1 426 ? -15.819 -4.683 17.706 1.00 89.56 426 VAL A CA 1
ATOM 3318 C C . VAL A 1 426 ? -14.544 -4.004 18.219 1.00 89.56 426 VAL A C 1
ATOM 3320 O O . VAL A 1 426 ? -13.601 -4.693 18.598 1.00 89.56 426 VAL A O 1
ATOM 3323 N N . GLY A 1 427 ? -14.504 -2.666 18.212 1.00 87.62 427 GLY A N 1
ATOM 3324 C CA . GLY A 1 427 ? -13.340 -1.864 18.583 1.00 87.62 427 GLY A CA 1
ATOM 3325 C C . GLY A 1 427 ? -13.254 -1.563 20.079 1.00 87.62 427 GLY A C 1
ATOM 3326 O O . GLY A 1 427 ? -13.315 -2.452 20.927 1.00 87.62 427 GLY A O 1
ATOM 3327 N N . ASP A 1 428 ? -13.068 -0.288 20.409 1.00 87.69 428 ASP A N 1
ATOM 3328 C CA . ASP A 1 428 ? -12.856 0.178 21.777 1.00 87.69 428 ASP A CA 1
ATOM 3329 C C . ASP A 1 428 ? -13.737 1.362 22.144 1.00 87.69 428 ASP A C 1
ATOM 3331 O O . ASP A 1 428 ? -14.253 2.069 21.279 1.00 87.69 428 ASP A O 1
ATOM 3335 N N . VAL A 1 429 ? -13.911 1.576 23.442 1.00 89.56 429 VAL A N 1
ATOM 3336 C CA . VAL A 1 429 ? -14.547 2.766 23.994 1.00 89.56 429 VAL A CA 1
ATOM 3337 C C . VAL A 1 429 ? -13.513 3.500 24.831 1.00 89.56 429 VAL A C 1
ATOM 3339 O O . VAL A 1 429 ? -12.837 2.890 25.651 1.00 89.56 429 VAL A O 1
ATOM 3342 N N . GLY A 1 430 ? -13.361 4.805 24.632 1.00 88.25 430 GLY A N 1
ATOM 3343 C CA . GLY A 1 430 ? -12.353 5.578 25.346 1.00 88.25 430 GLY A CA 1
ATOM 3344 C C . GLY A 1 430 ? -12.789 6.998 25.665 1.00 88.25 430 GLY A C 1
ATOM 3345 O O . GLY A 1 430 ? -13.482 7.646 24.880 1.00 88.25 430 GLY A O 1
ATOM 3346 N N . ALA A 1 431 ? -12.334 7.495 26.809 1.00 88.00 431 ALA A N 1
ATOM 3347 C CA . ALA A 1 431 ? -12.457 8.885 27.233 1.00 88.00 431 ALA A CA 1
ATOM 3348 C C . ALA A 1 431 ? -11.149 9.328 27.896 1.00 88.00 431 ALA A C 1
ATOM 3350 O O . ALA A 1 431 ? -10.462 8.522 28.516 1.00 88.00 431 ALA A O 1
ATOM 3351 N N . GLY A 1 432 ? -10.802 10.610 27.785 1.00 87.81 432 GLY A N 1
ATOM 3352 C CA . GLY A 1 432 ? -9.650 11.169 28.492 1.00 87.81 432 GLY A CA 1
ATOM 3353 C C . GLY A 1 432 ? -8.728 12.035 27.648 1.00 87.81 432 GLY A C 1
ATOM 3354 O O . GLY A 1 432 ? -8.979 12.337 26.476 1.00 87.81 432 GLY A O 1
ATOM 3355 N N . TRP A 1 433 ? -7.636 12.449 28.287 1.00 86.56 433 TRP A N 1
ATOM 3356 C CA . TRP A 1 433 ? -6.684 13.419 27.748 1.00 86.56 433 TRP A CA 1
ATOM 3357 C C . TRP A 1 433 ? -5.988 12.928 26.488 1.00 86.56 433 TRP A C 1
ATOM 3359 O O . TRP A 1 433 ? -5.895 13.662 25.505 1.00 86.56 433 TRP A O 1
ATOM 3369 N N . PHE A 1 434 ? -5.527 11.680 26.489 1.00 87.38 434 PHE A N 1
ATOM 3370 C CA . PHE A 1 434 ? -4.770 11.125 25.372 1.00 87.38 434 PHE A CA 1
ATOM 3371 C C . PHE A 1 434 ? -5.633 11.036 24.115 1.00 87.38 434 PHE A C 1
ATOM 3373 O O . PHE A 1 434 ? -5.214 11.483 23.047 1.00 87.38 434 PHE A O 1
ATOM 3380 N N . ARG A 1 435 ? -6.874 10.549 24.241 1.00 84.00 435 ARG A N 1
ATOM 3381 C CA . ARG A 1 435 ? -7.807 10.459 23.110 1.00 84.00 435 ARG A CA 1
ATOM 3382 C C . ARG A 1 435 ? -8.141 11.834 22.531 1.00 84.00 435 ARG A C 1
ATOM 3384 O O . ARG A 1 435 ? -8.091 12.017 21.316 1.00 84.00 435 ARG A O 1
ATOM 3391 N N . HIS A 1 436 ? -8.388 12.811 23.401 1.00 85.62 436 HIS A N 1
ATOM 3392 C CA . HIS A 1 436 ? -8.640 14.203 23.020 1.00 85.62 436 HIS A CA 1
ATOM 3393 C C . HIS A 1 436 ? -7.463 14.845 22.266 1.00 85.62 436 HIS A C 1
ATOM 3395 O O . HIS A 1 436 ? -7.649 15.488 21.229 1.00 85.62 436 HIS A O 1
ATOM 3401 N N . ILE A 1 437 ? -6.232 14.644 22.748 1.00 86.62 437 ILE A N 1
ATOM 3402 C CA . ILE A 1 437 ? -5.018 15.171 22.106 1.00 86.62 437 ILE A CA 1
ATOM 3403 C C . ILE A 1 437 ? -4.821 14.546 20.714 1.00 86.62 437 ILE A C 1
ATOM 3405 O O . ILE A 1 437 ? -4.507 15.253 19.750 1.00 86.62 437 ILE A O 1
ATOM 3409 N N . GLU A 1 438 ? -5.037 13.234 20.580 1.00 82.19 438 GLU A N 1
ATOM 3410 C CA . GLU A 1 438 ? -4.906 12.527 19.299 1.00 82.19 438 GLU A CA 1
ATOM 3411 C C . GLU A 1 438 ? -5.967 12.956 18.271 1.00 82.19 438 GLU A C 1
ATOM 3413 O O . GLU A 1 438 ? -5.678 12.977 17.072 1.00 82.19 438 GLU A O 1
ATOM 3418 N N . GLU A 1 439 ? -7.159 13.384 18.698 1.00 79.00 439 GLU A N 1
ATOM 3419 C CA . GLU A 1 439 ? -8.148 13.977 17.789 1.00 79.00 439 GLU A CA 1
ATOM 3420 C C . GLU A 1 439 ? -7.678 15.354 17.283 1.00 79.00 439 GLU A C 1
ATOM 3422 O O . GLU A 1 439 ? -7.670 15.624 16.074 1.00 79.00 439 GLU A O 1
ATOM 3427 N N . ARG A 1 440 ? -7.191 16.220 18.184 1.00 80.75 440 ARG A N 1
ATOM 3428 C CA . ARG A 1 440 ? -6.689 17.561 17.824 1.00 80.75 440 ARG A CA 1
ATOM 3429 C C . ARG A 1 440 ? -5.464 17.521 16.916 1.00 80.75 440 ARG A C 1
ATOM 3431 O O . ARG A 1 440 ? -5.298 18.428 16.095 1.00 80.75 440 ARG A O 1
ATOM 3438 N N . ARG A 1 441 ? -4.659 16.453 16.975 1.00 82.44 441 ARG A N 1
ATOM 3439 C CA . ARG A 1 441 ? -3.548 16.180 16.042 1.00 82.44 441 ARG A CA 1
ATOM 3440 C C . ARG A 1 441 ? -3.955 16.358 14.577 1.00 82.44 441 ARG A C 1
ATOM 3442 O O . ARG A 1 441 ? -3.129 16.792 13.775 1.00 82.44 441 ARG A O 1
ATOM 3449 N N . ARG A 1 442 ? -5.209 16.047 14.217 1.00 74.56 442 ARG A N 1
ATOM 3450 C CA . ARG A 1 442 ? -5.727 16.185 12.843 1.00 74.56 442 ARG A CA 1
ATOM 3451 C C . ARG A 1 442 ? -5.677 17.634 12.338 1.00 74.56 442 ARG A C 1
ATOM 3453 O O . ARG A 1 442 ? -5.430 17.854 11.159 1.00 74.56 442 ARG A O 1
ATOM 3460 N N . LYS A 1 443 ? -5.826 18.624 13.227 1.00 79.56 443 LYS A N 1
ATOM 3461 C CA . LYS A 1 443 ? -5.786 20.059 12.886 1.00 79.56 443 LYS A CA 1
ATOM 3462 C C . LYS A 1 443 ? -4.358 20.603 12.711 1.00 79.56 443 LYS A C 1
ATOM 3464 O O . LYS A 1 443 ? -4.181 21.667 12.129 1.00 79.56 443 LYS A O 1
ATOM 3469 N N . LEU A 1 444 ? -3.338 19.873 13.172 1.00 82.25 444 LEU A N 1
ATOM 3470 C CA . LEU A 1 444 ? -1.926 20.287 13.196 1.00 82.25 444 LEU A CA 1
ATOM 3471 C C . LEU A 1 444 ? -1.118 19.750 11.998 1.00 82.25 444 LEU A C 1
ATOM 3473 O O . LEU A 1 444 ? 0.046 19.368 12.133 1.00 82.25 444 LEU A O 1
ATOM 3477 N N . TRP A 1 445 ? -1.736 19.687 10.815 1.00 74.12 445 TRP A N 1
ATOM 3478 C CA . TRP A 1 445 ? -1.155 19.062 9.617 1.00 74.12 445 TRP A CA 1
ATOM 3479 C C . TRP A 1 445 ? 0.167 19.706 9.156 1.00 74.12 445 TRP A C 1
ATOM 3481 O O . TRP A 1 445 ? 1.044 19.012 8.643 1.00 74.12 445 TRP A O 1
ATOM 3491 N N . TYR A 1 446 ? 0.348 21.004 9.413 1.00 77.88 446 TYR A N 1
ATOM 3492 C CA . TYR A 1 446 ? 1.511 21.801 9.010 1.00 77.88 446 TYR A CA 1
ATOM 3493 C C . TYR A 1 446 ? 2.818 21.432 9.737 1.00 77.88 446 TYR A C 1
ATOM 3495 O O . TYR A 1 446 ? 3.898 21.761 9.254 1.00 77.88 446 TYR A O 1
ATOM 3503 N N . PHE A 1 447 ? 2.758 20.706 10.861 1.00 78.31 447 PHE A N 1
ATOM 3504 C CA . PHE A 1 447 ? 3.945 20.260 11.609 1.00 78.31 447 PHE A CA 1
ATOM 3505 C C . PHE A 1 447 ? 4.515 18.903 11.148 1.00 78.31 447 PHE A C 1
ATOM 3507 O O . PHE A 1 447 ? 5.448 18.381 11.769 1.00 78.31 447 PHE A O 1
ATOM 3514 N N . GLY A 1 448 ? 3.971 18.307 10.081 1.00 78.44 448 GLY A N 1
ATOM 3515 C CA . GLY A 1 448 ? 4.506 17.085 9.472 1.00 78.44 448 GLY A CA 1
ATOM 3516 C C . GLY A 1 448 ? 4.709 15.944 10.478 1.00 78.44 448 GLY A C 1
ATOM 3517 O O . GLY A 1 448 ? 3.801 15.594 11.230 1.00 78.44 448 GLY A O 1
ATOM 3518 N N . ALA A 1 449 ? 5.913 15.365 10.520 1.00 75.12 449 ALA A N 1
ATOM 3519 C CA . ALA A 1 449 ? 6.251 14.257 11.422 1.00 75.12 449 ALA A CA 1
ATOM 3520 C C . ALA A 1 449 ? 6.215 14.638 12.917 1.00 75.12 449 ALA A C 1
ATOM 3522 O O . ALA A 1 449 ? 5.955 13.787 13.767 1.00 75.12 449 ALA A O 1
ATOM 3523 N N . LEU A 1 450 ? 6.423 15.916 13.253 1.00 82.00 450 LEU A N 1
ATOM 3524 C CA . LEU A 1 450 ? 6.397 16.397 14.637 1.00 82.00 450 LEU A CA 1
ATOM 3525 C C . LEU A 1 450 ? 4.977 16.711 15.129 1.00 82.00 450 LEU A C 1
ATOM 3527 O O . LEU A 1 450 ? 4.803 16.962 16.322 1.00 82.00 450 LEU A O 1
ATOM 3531 N N . LYS A 1 451 ? 3.959 16.649 14.254 1.00 85.69 451 LYS A N 1
ATOM 3532 C CA . LYS A 1 451 ? 2.564 17.011 14.571 1.00 85.69 451 LYS A CA 1
ATOM 3533 C C . LYS A 1 451 ? 2.039 16.361 15.847 1.00 85.69 451 LYS A C 1
ATOM 3535 O O . LYS A 1 451 ? 1.348 17.001 16.629 1.00 85.69 451 LYS A O 1
ATOM 3540 N N . ARG A 1 452 ? 2.382 15.087 16.065 1.00 85.31 452 ARG A N 1
ATOM 3541 C CA . ARG A 1 452 ? 1.876 14.301 17.192 1.00 85.31 452 ARG A CA 1
ATOM 3542 C C . ARG A 1 452 ? 2.478 14.783 18.508 1.00 85.31 452 ARG A C 1
ATOM 3544 O O . ARG A 1 452 ? 1.732 15.106 19.417 1.00 85.31 452 ARG A O 1
ATOM 3551 N N . ARG A 1 453 ? 3.806 14.930 18.579 1.00 89.06 453 ARG A N 1
ATOM 3552 C CA . ARG A 1 453 ? 4.494 15.457 19.774 1.00 89.06 453 ARG A CA 1
ATOM 3553 C C . ARG A 1 453 ? 4.084 16.899 20.074 1.00 89.06 453 ARG A C 1
ATOM 3555 O O . ARG A 1 453 ? 3.867 17.232 21.235 1.00 89.06 453 ARG A O 1
ATOM 3562 N N . TRP A 1 454 ? 3.921 17.719 19.035 1.00 89.19 454 TRP A N 1
ATOM 3563 C CA . TRP A 1 454 ? 3.431 19.090 19.171 1.00 89.19 454 TRP A CA 1
ATOM 3564 C C . TRP A 1 454 ? 2.007 19.170 19.707 1.00 89.19 454 TRP A C 1
ATOM 3566 O O . TRP A 1 454 ? 1.736 20.076 20.487 1.00 89.19 454 TRP A O 1
ATOM 3576 N N . ALA A 1 455 ? 1.121 18.232 19.356 1.00 89.38 455 ALA A N 1
ATOM 3577 C CA . ALA A 1 455 ? -0.234 18.193 19.905 1.00 89.38 455 ALA A CA 1
ATOM 3578 C C . ALA A 1 455 ? -0.218 18.109 21.440 1.00 89.38 455 ALA A C 1
ATOM 3580 O O . ALA A 1 455 ? -0.907 18.886 22.097 1.00 89.38 455 ALA A O 1
ATOM 3581 N N . TYR A 1 456 ? 0.632 17.245 22.012 1.00 89.00 456 TYR A N 1
ATOM 3582 C CA . TYR A 1 456 ? 0.787 17.140 23.467 1.00 89.00 456 TYR A CA 1
ATOM 3583 C C . TYR A 1 456 ? 1.321 18.439 24.083 1.00 89.00 456 TYR A C 1
ATOM 3585 O O . TYR A 1 456 ? 0.749 18.930 25.050 1.00 89.00 456 TYR A O 1
ATOM 3593 N N . ILE A 1 457 ? 2.375 19.035 23.512 1.00 89.56 457 ILE A N 1
ATOM 3594 C CA . ILE A 1 457 ? 2.935 20.303 24.020 1.00 89.56 457 ILE A CA 1
ATOM 3595 C C . ILE A 1 457 ? 1.877 21.410 23.986 1.00 89.56 457 ILE A C 1
ATOM 3597 O O . ILE A 1 457 ? 1.674 22.116 24.970 1.00 89.56 457 ILE A O 1
ATOM 3601 N N . TRP A 1 458 ? 1.200 21.555 22.848 1.00 88.19 458 TRP A N 1
ATOM 3602 C CA . TRP A 1 458 ? 0.217 22.604 22.613 1.00 88.19 458 TRP A CA 1
ATOM 3603 C C . TRP A 1 458 ? -0.949 22.530 23.598 1.00 88.19 458 TRP A C 1
ATOM 3605 O O . TRP A 1 458 ? -1.373 23.560 24.121 1.00 88.19 458 TRP A O 1
ATOM 3615 N N . GLU A 1 459 ? -1.432 21.323 23.900 1.00 87.75 459 GLU A N 1
ATOM 3616 C CA . GLU A 1 459 ? -2.481 21.139 24.903 1.00 87.75 459 GLU A CA 1
ATOM 3617 C C . GLU A 1 459 ? -1.988 21.412 26.324 1.00 87.75 459 GLU A C 1
ATOM 3619 O O . GLU A 1 459 ? -2.676 22.103 27.072 1.00 87.75 459 GLU A O 1
ATOM 3624 N N . MET A 1 460 ? -0.779 20.971 26.683 1.00 88.81 460 MET A N 1
ATOM 3625 C CA . MET A 1 460 ? -0.214 21.222 28.017 1.00 88.81 460 MET A CA 1
ATOM 3626 C C . MET A 1 460 ? 0.103 22.704 28.279 1.00 88.81 460 MET A C 1
ATOM 3628 O O . MET A 1 460 ? 0.147 23.130 29.434 1.00 88.81 460 MET A O 1
ATOM 3632 N N . LEU A 1 461 ? 0.311 23.509 27.230 1.00 87.38 461 LEU A N 1
ATOM 3633 C CA . LEU A 1 461 ? 0.455 24.964 27.351 1.00 87.38 461 LEU A CA 1
ATOM 3634 C C . LEU A 1 461 ? -0.880 25.653 27.658 1.00 87.38 461 LEU A C 1
ATOM 3636 O O . LEU A 1 461 ? -0.907 26.618 28.419 1.00 87.38 461 LEU A O 1
ATOM 3640 N N . LYS A 1 462 ? -1.980 25.165 27.074 1.00 84.38 462 LYS A N 1
ATOM 3641 C CA . LYS A 1 462 ? -3.311 25.778 27.201 1.00 84.38 462 LYS A CA 1
ATOM 3642 C C . LYS A 1 462 ? -4.053 25.346 28.454 1.00 84.38 462 LYS A C 1
ATOM 3644 O O . LYS A 1 462 ? -4.709 26.165 29.091 1.00 84.38 462 LYS A O 1
ATOM 3649 N N . HIS A 1 463 ? -3.966 24.066 28.794 1.00 85.12 463 HIS A N 1
ATOM 3650 C CA . HIS A 1 463 ? -4.778 23.457 29.835 1.00 85.12 463 HIS A CA 1
ATOM 3651 C C . HIS A 1 463 ? -3.903 22.611 30.762 1.00 85.12 463 HIS A C 1
ATOM 3653 O O . HIS A 1 463 ? -2.880 22.062 30.358 1.00 85.12 463 HIS A O 1
ATOM 3659 N N . SER A 1 464 ? -4.273 22.540 32.040 1.00 83.44 464 SER A N 1
ATOM 3660 C CA . SER A 1 464 ? -3.642 21.604 32.973 1.00 83.44 464 SER A CA 1
ATOM 3661 C C . SER A 1 464 ? -4.443 20.303 33.003 1.00 83.44 464 SER A C 1
ATOM 3663 O O . SER A 1 464 ? -5.668 20.390 33.103 1.00 83.44 464 SER A O 1
ATOM 3665 N N . PRO A 1 465 ? -3.793 19.127 32.935 1.00 84.38 465 PRO A N 1
ATOM 3666 C CA . PRO A 1 465 ? -4.474 17.856 33.059 1.00 84.38 465 PRO A CA 1
ATOM 3667 C C . PRO A 1 465 ? -5.141 17.711 34.416 1.00 84.38 465 PRO A C 1
ATOM 3669 O O . PRO A 1 465 ? -4.489 17.835 35.451 1.00 84.38 465 PRO A O 1
ATOM 3672 N N . THR A 1 46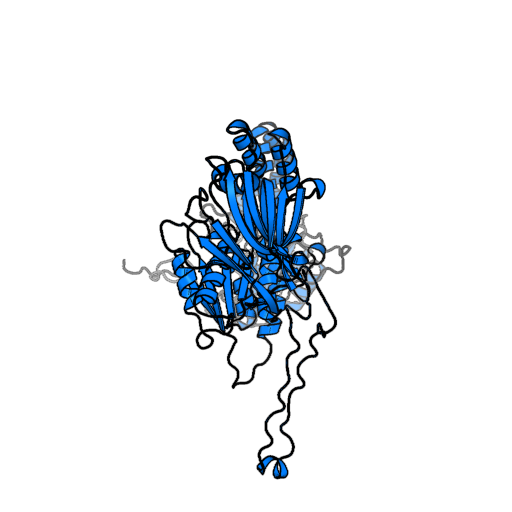6 ? -6.453 17.501 34.380 1.00 86.88 466 THR A N 1
ATOM 3673 C CA . THR A 1 466 ? -7.294 17.208 35.536 1.00 86.88 466 THR A CA 1
ATOM 3674 C C . THR A 1 466 ? -7.872 15.810 35.396 1.00 86.88 466 THR A C 1
ATOM 3676 O O . THR A 1 466 ? -8.222 15.382 34.290 1.00 86.88 466 THR A O 1
ATOM 3679 N N . ASP A 1 467 ? -7.960 15.116 36.525 1.00 87.56 467 ASP A N 1
ATOM 3680 C CA . ASP A 1 467 ? -8.485 13.758 36.593 1.00 87.56 467 ASP A CA 1
ATOM 3681 C C . ASP A 1 467 ? -10.001 13.757 36.354 1.00 87.56 467 ASP A C 1
ATOM 3683 O O . ASP A 1 467 ? -10.727 14.648 36.810 1.00 87.56 467 ASP A O 1
ATOM 3687 N N . MET A 1 468 ? -10.460 12.740 35.632 1.00 89.56 468 MET A N 1
ATOM 3688 C CA . MET A 1 468 ? -11.864 12.368 35.528 1.00 89.56 468 MET A CA 1
ATOM 3689 C C . MET A 1 468 ? -12.218 11.468 36.709 1.00 89.56 468 MET A C 1
ATOM 3691 O O . MET A 1 468 ? -11.425 10.603 37.087 1.00 89.56 468 MET A O 1
ATOM 3695 N N . GLU A 1 469 ? -13.416 11.651 37.252 1.00 90.25 469 GLU A N 1
ATOM 3696 C CA . GLU A 1 469 ? -13.965 10.817 38.322 1.00 90.25 469 GLU A CA 1
ATOM 3697 C C . GLU A 1 469 ? -15.279 10.204 37.834 1.00 90.25 469 GLU A C 1
ATOM 3699 O O . GLU A 1 469 ? -16.178 10.920 37.378 1.00 90.25 469 GLU A O 1
ATOM 3704 N N . ALA A 1 470 ? -15.388 8.880 37.903 1.00 90.19 470 ALA A N 1
ATOM 3705 C CA . ALA A 1 470 ? -16.558 8.136 37.458 1.00 90.19 470 ALA A CA 1
ATOM 3706 C C . ALA A 1 470 ? -16.897 7.019 38.442 1.00 90.19 470 ALA A C 1
ATOM 3708 O O . ALA A 1 470 ? -16.012 6.342 38.953 1.00 90.19 470 ALA A O 1
ATOM 3709 N N . LYS A 1 471 ? -18.190 6.798 38.663 1.00 92.44 471 LYS A N 1
ATOM 3710 C CA . LYS A 1 471 ? -18.689 5.622 39.369 1.00 92.44 471 LYS A CA 1
ATOM 3711 C C . LYS A 1 471 ? -18.973 4.521 38.368 1.00 92.44 471 LYS A C 1
ATOM 3713 O O . LYS A 1 471 ? -19.674 4.755 37.380 1.00 92.44 471 LYS A O 1
ATOM 3718 N N . MET A 1 472 ? -18.441 3.336 38.631 1.00 93.88 472 MET A N 1
ATOM 3719 C CA . MET A 1 472 ? -18.623 2.168 37.788 1.00 93.88 472 MET A CA 1
ATOM 3720 C C . MET A 1 472 ? -19.348 1.063 38.546 1.00 93.88 472 MET A C 1
ATOM 3722 O O . MET A 1 472 ? -18.903 0.635 39.606 1.00 93.88 472 MET A O 1
ATOM 3726 N N . LEU A 1 473 ? -20.423 0.552 37.950 1.00 94.06 473 LEU A N 1
ATOM 3727 C CA . LEU A 1 473 ? -21.023 -0.723 38.330 1.00 94.06 473 LEU A CA 1
ATOM 3728 C C . LEU A 1 473 ? -20.655 -1.754 37.272 1.00 94.06 473 LEU A C 1
ATOM 3730 O O . LEU A 1 473 ? -20.961 -1.540 36.099 1.00 94.06 473 LEU A O 1
ATOM 3734 N N . TYR A 1 474 ? -20.020 -2.858 37.648 1.00 93.38 474 TYR A N 1
ATOM 3735 C CA . TYR A 1 474 ? -19.642 -3.892 36.687 1.00 93.38 474 TYR A CA 1
ATOM 3736 C C . TYR A 1 474 ? -20.036 -5.294 37.142 1.00 93.38 474 TYR A C 1
ATOM 3738 O O . TYR A 1 474 ? -20.073 -5.595 38.333 1.00 93.38 474 TYR A O 1
ATOM 3746 N N . GLU A 1 475 ? -20.345 -6.143 36.167 1.00 91.25 475 GLU A N 1
ATOM 3747 C CA . GLU A 1 475 ? -20.518 -7.584 36.338 1.00 91.25 475 GLU A CA 1
ATOM 3748 C C . GLU A 1 475 ? -19.194 -8.264 35.977 1.00 91.25 475 GLU A C 1
ATOM 3750 O O . GLU A 1 475 ? -18.677 -8.038 34.880 1.00 91.25 475 GLU A O 1
ATOM 3755 N N . GLU A 1 476 ? -18.634 -9.086 36.867 1.00 86.56 476 GLU A N 1
ATOM 3756 C CA . GLU A 1 476 ? -17.374 -9.795 36.603 1.00 86.56 476 GLU A CA 1
ATOM 3757 C C . GLU A 1 476 ? -17.476 -10.711 35.371 1.00 86.56 476 GLU A C 1
ATOM 3759 O O . GLU A 1 476 ? -18.476 -11.404 35.146 1.00 86.56 476 GLU A O 1
ATOM 3764 N N . ALA A 1 477 ? -16.416 -10.739 34.558 1.00 85.00 477 ALA A N 1
ATOM 3765 C CA . ALA A 1 477 ? -16.323 -11.684 33.453 1.00 85.00 477 ALA A CA 1
ATOM 3766 C C . ALA A 1 477 ? -16.165 -13.115 33.995 1.00 85.00 477 ALA A C 1
ATOM 3768 O O . ALA A 1 477 ? -15.238 -13.412 34.746 1.00 85.00 477 ALA A O 1
ATOM 3769 N N . CYS A 1 478 ? -17.046 -14.031 33.590 1.00 81.31 478 CYS A N 1
ATOM 3770 C CA . CYS A 1 478 ? -16.968 -15.435 33.988 1.00 81.31 478 CYS A CA 1
ATOM 3771 C C . CYS A 1 478 ? -16.536 -16.302 32.806 1.00 81.31 478 CYS A C 1
ATOM 3773 O O . CYS A 1 478 ? -17.256 -16.375 31.819 1.00 81.31 478 CYS A O 1
ATOM 3775 N N . THR A 1 479 ? -15.426 -17.032 32.946 1.00 75.69 479 THR A N 1
ATOM 3776 C CA . THR A 1 479 ? -14.866 -17.970 31.946 1.00 75.69 479 THR A CA 1
ATOM 3777 C C . THR A 1 479 ? -15.755 -19.182 31.625 1.00 75.69 479 THR A C 1
ATOM 3779 O O . THR A 1 479 ? -15.434 -19.970 30.736 1.00 75.69 479 THR A O 1
ATOM 3782 N N . GLY A 1 480 ? -16.887 -19.319 32.317 1.00 76.00 480 GLY A N 1
ATOM 3783 C CA . GLY A 1 480 ? -17.848 -20.408 32.184 1.00 76.00 480 GLY A CA 1
ATOM 3784 C C . GLY A 1 480 ? -18.067 -21.107 33.523 1.00 76.00 480 GLY A C 1
ATOM 3785 O O . GLY A 1 480 ? -17.133 -21.604 34.141 1.00 76.00 480 GLY A O 1
ATOM 3786 N N . CYS A 1 481 ? -19.312 -21.139 33.984 1.00 77.06 481 CYS A N 1
ATOM 3787 C CA . CYS A 1 481 ? -19.747 -21.870 35.170 1.00 77.06 481 CYS A CA 1
ATOM 3788 C C . CYS A 1 481 ? -21.162 -22.404 34.941 1.00 77.06 481 CYS A C 1
ATOM 3790 O O . CYS A 1 481 ? -21.854 -21.942 34.030 1.00 77.06 481 CYS A O 1
ATOM 3792 N N . ARG A 1 482 ? -21.634 -23.307 35.805 1.00 77.00 482 ARG A N 1
ATOM 3793 C CA . ARG A 1 482 ? -23.000 -23.857 35.736 1.00 77.00 482 ARG A CA 1
ATOM 3794 C C . ARG A 1 482 ? -24.106 -22.792 35.677 1.00 77.00 482 ARG A C 1
ATOM 3796 O O . ARG A 1 482 ? -25.184 -23.062 35.162 1.00 77.00 482 ARG A O 1
ATOM 3803 N N . THR A 1 483 ? -23.847 -21.598 36.217 1.00 76.12 483 THR A N 1
ATOM 3804 C CA . THR A 1 483 ? -24.810 -20.490 36.285 1.00 76.12 483 THR A CA 1
ATOM 3805 C C . THR A 1 483 ? -24.913 -19.735 34.959 1.00 76.12 483 THR A C 1
ATOM 3807 O O . THR A 1 483 ? -26.014 -19.400 34.539 1.00 76.12 483 THR A O 1
ATOM 3810 N N . CYS A 1 484 ? -23.791 -19.464 34.281 1.00 74.06 484 CYS A N 1
ATOM 3811 C CA . CYS A 1 484 ? -23.791 -18.729 33.007 1.00 74.06 484 CYS A CA 1
ATOM 3812 C C . CYS A 1 484 ? -23.844 -19.634 31.769 1.00 74.06 484 CYS A C 1
ATOM 3814 O O . CYS A 1 484 ? -24.220 -19.164 30.697 1.00 74.06 484 CYS A O 1
ATOM 3816 N N . ARG A 1 485 ? -23.472 -20.912 31.904 1.00 74.38 485 ARG A N 1
ATOM 3817 C CA . ARG A 1 485 ? -23.520 -21.936 30.853 1.00 74.38 485 ARG A CA 1
ATOM 3818 C C . ARG A 1 485 ? -24.212 -23.186 31.400 1.00 74.38 485 ARG A C 1
ATOM 3820 O O . ARG A 1 485 ? -23.526 -24.144 31.759 1.00 74.38 485 ARG A O 1
ATOM 3827 N N . PRO A 1 486 ? -25.553 -23.181 31.518 1.00 63.25 486 PRO A N 1
ATOM 3828 C CA . PRO A 1 486 ? -26.271 -24.376 31.931 1.00 63.25 486 PRO A CA 1
ATOM 3829 C C . PRO A 1 486 ? -26.016 -25.509 30.922 1.00 63.25 486 PRO A C 1
ATOM 3831 O O . PRO A 1 486 ? -25.831 -25.235 29.730 1.00 63.25 486 PRO A O 1
ATOM 3834 N N . PRO A 1 487 ? -25.989 -26.775 31.374 1.00 62.12 487 PRO A N 1
ATOM 3835 C CA . PRO A 1 487 ? -25.816 -27.910 30.480 1.00 62.12 487 PRO A CA 1
ATOM 3836 C C . PRO A 1 487 ? -26.923 -27.891 29.425 1.00 62.12 487 PRO A C 1
ATOM 3838 O O . PRO A 1 487 ? -28.108 -27.786 29.750 1.00 62.12 487 PRO A O 1
ATOM 3841 N N . VAL A 1 488 ? -26.531 -27.970 28.152 1.00 62.50 488 VAL A N 1
ATOM 3842 C CA . VAL A 1 488 ? -27.484 -28.100 27.049 1.00 62.50 488 VAL A CA 1
ATOM 3843 C C . VAL A 1 488 ? -28.152 -29.462 27.203 1.00 62.50 488 VAL A C 1
ATOM 3845 O O . VAL A 1 488 ? -27.508 -30.494 27.027 1.00 62.50 488 VAL A O 1
ATOM 3848 N N . VAL A 1 489 ? -29.432 -29.474 27.572 1.00 59.09 489 VAL A N 1
ATOM 3849 C CA . VAL A 1 489 ? -30.225 -30.705 27.610 1.00 59.09 489 VAL A CA 1
ATOM 3850 C C . VAL A 1 489 ? -30.435 -31.142 26.164 1.00 59.09 489 VAL A C 1
ATOM 3852 O O . VAL A 1 489 ? -31.169 -30.503 25.416 1.00 59.09 489 VAL A O 1
ATOM 3855 N N . PHE A 1 490 ? -29.733 -32.191 25.743 1.00 59.69 490 PHE A N 1
ATOM 3856 C CA . PHE A 1 490 ? -29.941 -32.778 24.426 1.00 59.69 490 PHE A CA 1
ATOM 3857 C C . PHE A 1 490 ? -31.258 -33.559 24.437 1.00 59.69 490 PHE A C 1
ATOM 3859 O O . PHE A 1 490 ? -31.352 -34.609 25.073 1.00 59.69 490 PHE A O 1
ATOM 3866 N N . GLU A 1 491 ? -32.275 -33.053 23.741 1.00 60.09 491 GLU A N 1
ATOM 3867 C CA . GLU A 1 491 ? -33.477 -33.829 23.442 1.00 60.09 491 GLU A CA 1
ATOM 3868 C C . GLU A 1 491 ? -33.196 -34.712 22.215 1.00 60.09 491 GLU A C 1
ATOM 3870 O O . GLU A 1 491 ? -33.002 -34.184 21.115 1.00 60.09 491 GLU A O 1
ATOM 3875 N N . PRO A 1 492 ? -33.136 -36.052 22.354 1.00 61.50 492 PRO A N 1
ATOM 3876 C CA . PRO A 1 492 ? -32.976 -36.916 21.195 1.00 61.50 492 PRO A CA 1
ATOM 3877 C C . PRO A 1 492 ? -34.192 -36.759 20.264 1.00 61.50 492 PRO A C 1
ATOM 3879 O O . PRO A 1 492 ? -35.326 -36.662 20.743 1.00 61.50 492 PRO A O 1
ATOM 3882 N N . PRO A 1 493 ? -33.996 -36.747 18.933 1.00 64.25 493 PRO A N 1
ATOM 3883 C CA . PRO A 1 493 ? -35.093 -36.564 17.994 1.00 64.25 493 PRO A CA 1
ATOM 3884 C C . PRO A 1 493 ? -36.132 -37.679 18.146 1.00 64.25 493 PRO A C 1
ATOM 3886 O O . PRO A 1 493 ? -35.799 -38.863 18.248 1.00 64.25 493 PRO A O 1
ATOM 3889 N N . ALA A 1 494 ? -37.408 -37.293 18.131 1.00 67.12 494 ALA A N 1
ATOM 3890 C CA . ALA A 1 494 ? -38.522 -38.218 18.280 1.00 67.12 494 ALA A CA 1
ATOM 3891 C C . ALA A 1 494 ? -38.519 -39.280 17.166 1.00 67.12 494 ALA A C 1
ATOM 3893 O O . ALA A 1 494 ? -38.627 -38.966 15.976 1.00 67.12 494 ALA A O 1
ATOM 3894 N N . TRP A 1 495 ? -38.432 -40.553 17.559 1.00 68.38 495 TRP A N 1
ATOM 3895 C CA . TRP A 1 495 ? -38.549 -41.686 16.646 1.00 68.38 495 TRP A CA 1
ATOM 3896 C C . TRP A 1 495 ? -39.932 -41.695 15.987 1.00 68.38 495 TRP A C 1
ATOM 3898 O O . TRP A 1 495 ? -40.959 -41.820 16.652 1.00 68.38 495 TRP A O 1
ATOM 3908 N N . ARG A 1 496 ? -39.961 -41.590 14.657 1.00 78.75 496 ARG A N 1
ATOM 3909 C CA . ARG A 1 496 ? -41.163 -41.853 13.856 1.00 78.75 496 ARG A CA 1
ATOM 3910 C C . ARG A 1 496 ? -41.132 -43.286 13.338 1.00 78.75 496 ARG A C 1
ATOM 3912 O O . ARG A 1 496 ? -40.067 -43.797 13.004 1.00 78.75 496 ARG A O 1
ATOM 3919 N N . TRP A 1 497 ? -42.298 -43.913 13.212 1.00 77.56 497 TRP A N 1
ATOM 3920 C CA . TRP A 1 497 ? -42.407 -45.342 12.896 1.00 77.56 497 TRP A CA 1
ATOM 3921 C C . TRP A 1 497 ? -41.739 -45.756 11.573 1.00 77.56 497 TRP A C 1
ATOM 3923 O O . TRP A 1 497 ? -41.208 -46.858 11.476 1.00 77.56 497 TRP A O 1
ATOM 3933 N N . TRP A 1 498 ? -41.688 -44.875 10.570 1.00 75.00 498 TRP A N 1
ATOM 3934 C CA . TRP A 1 498 ? -41.035 -45.150 9.281 1.00 75.00 498 TRP A CA 1
ATOM 3935 C C . TRP A 1 498 ? -39.495 -45.183 9.351 1.00 75.00 498 TRP A C 1
ATOM 3937 O O . TRP A 1 498 ? -38.874 -45.727 8.441 1.00 75.00 498 TRP A O 1
ATOM 3947 N N . HIS A 1 499 ? -38.859 -44.709 10.433 1.00 76.62 499 HIS A N 1
ATOM 3948 C CA . HIS A 1 499 ? -37.403 -44.857 10.631 1.00 76.62 499 HIS A CA 1
ATOM 3949 C C . HIS A 1 499 ? -36.957 -46.309 10.864 1.00 76.62 499 HIS A C 1
ATOM 3951 O O . HIS A 1 499 ? -35.777 -46.620 10.728 1.00 76.62 499 HIS A O 1
ATOM 3957 N N . ILE A 1 500 ? -37.893 -47.226 11.131 1.00 75.25 500 ILE A N 1
ATOM 3958 C CA . ILE A 1 500 ? -37.630 -48.674 11.140 1.00 75.25 500 ILE A CA 1
ATOM 3959 C C . ILE A 1 500 ? -37.237 -49.174 9.737 1.00 75.25 500 ILE A C 1
ATOM 3961 O O . ILE A 1 500 ? -36.468 -50.122 9.617 1.00 75.25 500 ILE A O 1
ATOM 3965 N N . LEU A 1 501 ? -37.733 -48.525 8.675 1.00 77.06 501 LEU A N 1
ATOM 3966 C CA . LEU A 1 501 ? -37.487 -48.916 7.282 1.00 77.06 501 LEU A CA 1
ATOM 3967 C C . LEU A 1 501 ? -36.260 -48.223 6.675 1.00 77.06 501 LEU A C 1
ATOM 3969 O O . LEU A 1 501 ? -35.622 -48.780 5.788 1.00 77.06 501 LEU A O 1
ATOM 3973 N N . THR A 1 502 ? -35.938 -47.010 7.129 1.00 74.25 502 THR A N 1
ATOM 3974 C CA . THR A 1 502 ? -34.872 -46.171 6.551 1.00 74.25 502 THR A CA 1
ATOM 3975 C C . THR A 1 502 ? -33.609 -46.088 7.411 1.00 74.25 502 THR A C 1
ATOM 3977 O O . THR A 1 502 ? -32.616 -45.504 6.980 1.00 74.25 502 THR A O 1
ATOM 3980 N N . GLY A 1 503 ? -33.619 -46.704 8.597 1.00 70.00 503 GLY A N 1
ATOM 3981 C CA . GLY A 1 503 ? -32.545 -46.607 9.580 1.00 70.00 503 GLY A CA 1
ATOM 3982 C C . GLY A 1 503 ? -32.657 -45.356 10.464 1.00 70.00 503 GLY A C 1
ATOM 3983 O O . GLY A 1 503 ? -33.464 -44.455 10.198 1.00 70.00 503 GLY A O 1
ATOM 3984 N N . PRO A 1 504 ? -31.863 -45.290 11.551 1.00 71.12 504 PRO A N 1
ATOM 3985 C CA . PRO A 1 504 ? -31.867 -44.143 12.447 1.00 71.12 504 PRO A CA 1
ATOM 3986 C C . PRO A 1 504 ? -31.499 -42.863 11.677 1.00 71.12 504 PRO A C 1
ATOM 3988 O O . PRO A 1 504 ? -30.647 -42.908 10.783 1.00 71.12 504 PRO A O 1
ATOM 3991 N N . PRO A 1 505 ? -32.120 -41.714 12.001 1.00 65.88 505 PRO A N 1
ATOM 3992 C CA . PRO A 1 505 ? -31.753 -40.445 11.386 1.00 65.88 505 PRO A CA 1
ATOM 3993 C C . PRO A 1 505 ? -30.256 -40.184 11.595 1.00 65.88 505 PRO A C 1
ATOM 3995 O O . PRO A 1 505 ? -29.757 -40.247 12.718 1.00 65.88 505 PRO A O 1
ATOM 3998 N N . ARG A 1 506 ? -29.529 -39.903 10.505 1.00 59.81 506 ARG A N 1
ATOM 3999 C CA . ARG A 1 506 ? -28.124 -39.480 10.577 1.00 59.81 506 ARG A CA 1
ATOM 4000 C C . ARG A 1 506 ? -28.070 -38.139 11.306 1.00 59.81 506 ARG A C 1
ATOM 4002 O O . ARG A 1 506 ? -28.516 -37.136 10.755 1.00 59.81 506 ARG A O 1
ATOM 4009 N N . TYR A 1 507 ? -27.542 -38.126 12.527 1.00 64.69 507 TYR A N 1
ATOM 4010 C CA . TYR A 1 507 ? -27.291 -36.895 13.270 1.00 64.69 507 TYR A CA 1
ATOM 4011 C C . TYR A 1 507 ? -25.805 -36.538 13.175 1.00 64.69 507 TYR A C 1
ATOM 4013 O O . TYR A 1 507 ? -24.941 -37.413 13.231 1.00 64.69 507 TYR A O 1
ATOM 4021 N N . LYS A 1 508 ? -25.506 -35.248 12.995 1.00 50.38 508 LYS A N 1
ATOM 4022 C CA . LYS A 1 508 ? -24.168 -34.719 13.271 1.00 50.38 508 LYS A CA 1
ATOM 4023 C C . LYS A 1 508 ? -24.020 -34.704 14.787 1.00 50.38 508 LYS A C 1
ATOM 4025 O O . LYS A 1 508 ? -24.837 -34.066 15.453 1.00 50.38 508 LYS A O 1
ATOM 4030 N N . GLU A 1 509 ? -23.027 -35.409 15.321 1.00 54.44 509 GLU A N 1
ATOM 4031 C CA . GLU A 1 509 ? -22.662 -35.259 16.729 1.00 54.44 509 GLU A CA 1
ATOM 4032 C C . GLU A 1 509 ? -22.400 -33.774 17.012 1.00 54.44 509 GLU A C 1
ATOM 4034 O O . GLU A 1 509 ? -21.667 -33.138 16.247 1.00 54.44 509 GLU A O 1
ATOM 4039 N N . PRO A 1 510 ? -23.045 -33.181 18.033 1.00 54.59 510 PRO A N 1
ATOM 4040 C CA . PRO A 1 510 ? -22.743 -31.813 18.408 1.00 54.59 510 PRO A CA 1
ATOM 4041 C C . PRO A 1 510 ? -21.270 -31.740 18.808 1.00 54.59 510 PRO A C 1
ATOM 4043 O O . PRO A 1 510 ? -20.773 -32.608 19.526 1.00 54.59 510 PRO A O 1
ATOM 4046 N N . GLU A 1 511 ? -20.575 -30.704 18.343 1.00 53.25 511 GLU A N 1
ATOM 4047 C CA . GLU A 1 511 ? -19.211 -30.427 18.785 1.00 53.25 511 GLU A CA 1
ATOM 4048 C C . GLU A 1 511 ? -19.181 -30.381 20.316 1.00 53.25 511 GLU A C 1
ATOM 4050 O O . GLU A 1 511 ? -20.010 -29.716 20.949 1.00 53.25 511 GLU A O 1
ATOM 4055 N N . VAL A 1 512 ? -18.251 -31.128 20.915 1.00 49.59 512 VAL A N 1
ATOM 4056 C CA . VAL A 1 512 ? -18.120 -31.243 22.369 1.00 49.59 512 VAL A CA 1
ATOM 4057 C C . VAL A 1 512 ? -17.686 -29.886 22.927 1.00 49.59 512 VAL A C 1
ATOM 4059 O O . VAL A 1 512 ? -16.500 -29.577 23.018 1.00 49.59 512 VAL A O 1
ATOM 4062 N N . LYS A 1 513 ? -18.657 -29.045 23.298 1.00 59.75 513 LYS A N 1
ATOM 4063 C CA . LYS A 1 513 ? -18.408 -27.858 24.121 1.00 59.75 513 LYS A CA 1
ATOM 4064 C C . LYS A 1 513 ? -17.843 -28.330 25.461 1.00 59.75 513 LYS A C 1
ATOM 4066 O O . LYS A 1 513 ? -18.352 -29.297 26.026 1.00 59.75 513 LYS A O 1
ATOM 4071 N N . LYS A 1 514 ? -16.805 -27.652 25.969 1.00 66.50 514 LYS A N 1
ATOM 4072 C CA . LYS A 1 514 ? -16.266 -27.898 27.319 1.00 66.50 514 LYS A CA 1
ATOM 4073 C C . LYS A 1 514 ? -17.425 -27.970 28.317 1.00 66.50 514 LYS A C 1
ATOM 4075 O O . LYS A 1 514 ? -18.286 -27.090 28.320 1.00 66.50 514 LYS A O 1
ATOM 4080 N N . ASP A 1 515 ? -17.460 -29.017 29.134 1.00 68.94 515 ASP A N 1
ATOM 4081 C CA . ASP A 1 515 ? -18.504 -29.167 30.142 1.00 68.94 515 ASP A CA 1
ATOM 4082 C C . ASP A 1 515 ? -18.209 -28.253 31.342 1.00 68.94 515 ASP A C 1
ATOM 4084 O O . ASP A 1 515 ? -17.192 -28.397 32.020 1.00 68.94 515 ASP A O 1
ATOM 4088 N N . TYR A 1 516 ? -19.105 -27.296 31.591 1.00 73.00 516 TYR A N 1
ATOM 4089 C CA . TYR A 1 516 ? -19.021 -26.345 32.705 1.00 73.00 516 TYR A CA 1
ATOM 4090 C C . TYR A 1 516 ? -19.937 -26.725 33.878 1.00 73.00 516 TYR A C 1
ATOM 4092 O O . TYR A 1 516 ? -20.017 -25.973 34.852 1.00 73.00 516 TYR A O 1
ATOM 4100 N N . SER A 1 517 ? -20.616 -27.878 33.815 1.00 73.56 517 SER A N 1
ATOM 4101 C CA . SER A 1 517 ? -21.558 -28.343 34.842 1.00 73.56 517 SER A CA 1
ATOM 4102 C C . SER A 1 517 ? -20.922 -28.449 36.236 1.00 73.56 517 SER A C 1
ATOM 4104 O O . SER A 1 517 ? -21.564 -28.126 37.239 1.00 73.56 517 SER A O 1
ATOM 4106 N N . GLY A 1 518 ? -19.639 -28.823 36.299 1.00 73.06 518 GLY A N 1
ATOM 4107 C CA . GLY A 1 518 ? -18.851 -28.915 37.532 1.00 73.06 518 GLY A CA 1
ATOM 4108 C C . GLY A 1 518 ? -18.183 -27.612 37.988 1.00 73.06 518 GLY A C 1
ATOM 4109 O O . GLY A 1 518 ? -17.651 -27.565 39.095 1.00 73.06 518 GLY A O 1
ATOM 4110 N N . VAL A 1 519 ? -18.196 -26.548 37.176 1.00 80.00 519 VAL A N 1
ATOM 4111 C CA . VAL A 1 519 ? -17.518 -25.285 37.504 1.00 80.00 519 VAL A CA 1
ATOM 4112 C C . VAL A 1 519 ? -18.485 -24.359 38.239 1.00 80.00 519 VAL A C 1
ATOM 4114 O O . VAL A 1 519 ? -19.523 -23.963 37.705 1.00 80.00 519 VAL A O 1
ATOM 4117 N N . VAL A 1 520 ? -18.139 -23.985 39.471 1.00 77.50 520 VAL A N 1
ATOM 4118 C CA . VAL A 1 520 ? -18.899 -23.032 40.289 1.00 77.50 520 VAL A CA 1
ATOM 4119 C C . VAL A 1 520 ? -18.102 -21.737 40.394 1.00 77.50 520 VAL A C 1
ATOM 4121 O O . VAL A 1 520 ? -16.974 -21.745 40.872 1.00 77.50 520 VAL A O 1
ATOM 4124 N N . ASN A 1 521 ? -18.697 -20.628 39.956 1.00 79.38 521 ASN A N 1
ATOM 4125 C CA . ASN A 1 521 ? -18.165 -19.289 40.182 1.00 79.38 521 ASN A CA 1
ATOM 4126 C C . ASN A 1 521 ? -19.166 -18.503 41.035 1.00 79.38 521 ASN A C 1
ATOM 4128 O O . ASN A 1 521 ? -20.272 -18.212 40.579 1.00 79.38 521 ASN A O 1
ATOM 4132 N N . GLU A 1 522 ? -18.780 -18.173 42.266 1.00 80.38 522 GLU A N 1
ATOM 4133 C CA . GLU A 1 522 ? -19.630 -17.452 43.220 1.00 80.38 522 GLU A CA 1
ATOM 4134 C C . GLU A 1 522 ? -19.843 -15.979 42.850 1.00 80.38 522 GLU A C 1
ATOM 4136 O O . GLU A 1 522 ? -20.869 -15.406 43.220 1.00 80.38 522 GLU A O 1
ATOM 4141 N N . ASN A 1 523 ? -18.914 -15.388 42.094 1.00 80.38 523 ASN A N 1
ATOM 4142 C CA . ASN A 1 523 ? -19.000 -14.006 41.621 1.00 80.38 523 ASN A CA 1
ATOM 4143 C C . ASN A 1 523 ? -19.740 -13.874 40.283 1.00 80.38 523 ASN A C 1
ATOM 4145 O O . ASN A 1 523 ? -20.024 -12.766 39.833 1.00 80.38 523 ASN A O 1
ATOM 4149 N N . CYS A 1 524 ? -20.089 -14.990 39.636 1.00 79.44 524 CYS A N 1
ATOM 4150 C CA . CYS A 1 524 ? -20.820 -14.954 38.376 1.00 79.44 524 CYS A CA 1
ATOM 4151 C C . CYS A 1 524 ? -22.192 -14.287 38.563 1.00 79.44 524 CYS A C 1
ATOM 4153 O O . CYS A 1 524 ? -23.025 -14.777 39.325 1.00 79.44 524 CYS A O 1
ATOM 4155 N N . GLY A 1 525 ? -22.437 -13.196 37.833 1.00 77.50 525 GLY A N 1
ATOM 4156 C CA . GLY A 1 525 ? -23.680 -12.425 37.913 1.00 77.50 525 GLY A CA 1
ATOM 4157 C C . GLY A 1 525 ? -23.763 -11.461 39.102 1.00 77.50 525 GLY A C 1
ATOM 4158 O O . GLY A 1 525 ? -24.806 -10.837 39.292 1.00 77.50 525 GLY A O 1
ATOM 4159 N N . ARG A 1 526 ? -22.699 -11.319 39.909 1.00 86.19 526 ARG A N 1
ATOM 4160 C CA . ARG A 1 526 ? -22.632 -10.287 40.953 1.00 86.19 526 ARG A CA 1
ATOM 4161 C C . ARG A 1 526 ? -22.235 -8.945 40.349 1.00 86.19 526 ARG A C 1
ATOM 4163 O O . ARG A 1 526 ? -21.389 -8.878 39.461 1.00 86.19 526 ARG A O 1
ATOM 4170 N N . ILE A 1 527 ? -22.857 -7.882 40.854 1.00 89.44 527 ILE A N 1
ATOM 4171 C CA . ILE A 1 527 ? -22.559 -6.502 40.471 1.00 89.44 527 ILE A CA 1
ATOM 4172 C C . ILE A 1 527 ? -21.675 -5.889 41.555 1.00 89.44 527 ILE A C 1
ATOM 4174 O O . ILE A 1 527 ? -22.026 -5.920 42.734 1.00 89.44 527 ILE A O 1
ATOM 4178 N N . HIS A 1 528 ? -20.551 -5.320 41.141 1.00 91.62 528 HIS A N 1
ATOM 4179 C CA . HIS A 1 528 ? -19.579 -4.658 42.002 1.00 91.62 528 HIS A CA 1
ATOM 4180 C C . HIS A 1 528 ? -19.557 -3.157 41.711 1.00 91.62 528 HIS A C 1
ATOM 4182 O O . HIS A 1 528 ? -19.652 -2.750 40.552 1.00 91.62 528 HIS A O 1
ATOM 4188 N N . GLU A 1 529 ? -19.414 -2.340 42.755 1.00 93.62 529 GLU A N 1
ATOM 4189 C CA . GLU A 1 529 ? -19.246 -0.888 42.646 1.00 93.62 529 GLU A CA 1
ATOM 4190 C C . GLU A 1 529 ? -17.775 -0.518 42.844 1.00 93.62 529 GLU A C 1
ATOM 4192 O O . GLU A 1 529 ? -17.139 -0.964 43.800 1.00 93.62 529 GLU A O 1
ATOM 4197 N N . VAL A 1 530 ? -17.233 0.276 41.920 1.00 93.06 530 VAL A N 1
ATOM 4198 C CA . VAL A 1 530 ? -15.858 0.782 41.955 1.00 93.06 530 VAL A CA 1
ATOM 4199 C C . VAL A 1 530 ? -15.855 2.254 41.570 1.00 93.06 530 VAL A C 1
ATOM 4201 O O . VAL A 1 530 ? -16.405 2.643 40.537 1.00 93.06 530 VAL A O 1
ATOM 4204 N N . ASP A 1 531 ? -15.187 3.065 42.383 1.00 92.31 531 ASP A N 1
ATOM 4205 C CA . ASP A 1 531 ? -14.893 4.455 42.056 1.00 92.31 531 ASP A CA 1
ATOM 4206 C C . ASP A 1 531 ? -13.627 4.517 41.195 1.00 92.31 531 ASP A C 1
ATOM 4208 O O . ASP A 1 531 ? -12.551 4.062 41.587 1.00 92.31 531 ASP A O 1
ATOM 4212 N N . LEU A 1 532 ? -13.756 5.091 40.005 1.00 90.94 532 LEU A N 1
ATOM 4213 C CA . LEU A 1 532 ? -12.667 5.271 39.062 1.00 90.94 532 LEU A CA 1
ATOM 4214 C C . LEU A 1 532 ? -12.177 6.719 39.090 1.00 90.94 532 LEU A C 1
ATOM 4216 O O . LEU A 1 532 ? -12.964 7.661 38.971 1.00 90.94 532 LEU A O 1
ATOM 4220 N N . LYS A 1 533 ? -10.857 6.896 39.171 1.00 91.38 533 LYS A N 1
ATOM 4221 C CA . LYS A 1 533 ? -10.185 8.197 39.069 1.00 91.38 533 LYS A CA 1
ATOM 4222 C C . LYS A 1 533 ? -8.974 8.077 38.147 1.00 91.38 533 LYS A C 1
ATOM 4224 O O . LYS A 1 533 ? -8.202 7.131 38.273 1.00 91.38 533 LYS A O 1
ATOM 4229 N N . GLY A 1 534 ? -8.802 9.016 37.219 1.00 90.12 534 GLY A N 1
ATOM 4230 C CA . GLY A 1 534 ? -7.673 8.994 36.284 1.00 90.12 534 GLY A CA 1
ATOM 4231 C C . GLY A 1 534 ? -7.805 9.962 35.111 1.00 90.12 534 GLY A C 1
ATOM 4232 O O . GLY A 1 534 ? -8.848 10.576 34.899 1.00 90.12 534 GLY A O 1
ATOM 4233 N N . THR A 1 535 ? -6.738 10.100 34.328 1.00 88.50 535 THR A N 1
ATOM 4234 C CA . THR A 1 535 ? -6.687 10.970 33.138 1.00 88.50 535 THR A CA 1
ATOM 4235 C C . THR A 1 535 ? -7.036 10.246 31.836 1.00 88.50 535 THR A C 1
ATOM 4237 O O . THR A 1 535 ? -7.301 10.910 30.827 1.00 88.50 535 THR A O 1
ATOM 4240 N N . ASP A 1 536 ? -7.059 8.912 31.853 1.00 89.88 536 ASP A N 1
ATOM 4241 C CA . ASP A 1 536 ? -7.313 8.046 30.698 1.00 89.88 536 ASP A CA 1
ATOM 4242 C C . ASP A 1 536 ? -8.247 6.897 31.107 1.00 89.88 536 ASP A C 1
ATOM 4244 O O . ASP A 1 536 ? -7.984 6.225 32.105 1.00 89.88 536 ASP A O 1
ATOM 4248 N N . LEU A 1 537 ? -9.317 6.677 30.341 1.00 90.56 537 LEU A N 1
ATOM 4249 C CA . LEU A 1 537 ? -10.268 5.572 30.476 1.00 90.56 537 LEU A CA 1
ATOM 4250 C C . LEU A 1 537 ? -10.366 4.846 29.135 1.00 90.56 537 LEU A C 1
ATOM 4252 O O . LEU A 1 537 ? -10.655 5.465 28.109 1.00 90.56 537 LEU A O 1
ATOM 4256 N N . ILE A 1 538 ? -10.178 3.531 29.156 1.00 89.94 538 ILE A N 1
ATOM 4257 C CA . ILE A 1 538 ? -10.249 2.669 27.980 1.00 89.94 538 ILE A CA 1
ATOM 4258 C C . ILE A 1 538 ? -11.022 1.406 28.350 1.00 89.94 538 ILE A C 1
ATOM 4260 O O . ILE A 1 538 ? -10.699 0.726 29.318 1.00 89.94 538 ILE A O 1
ATOM 4264 N N . ILE A 1 539 ? -12.032 1.080 27.558 1.00 91.06 539 ILE A N 1
ATOM 4265 C CA . ILE A 1 539 ? -12.783 -0.167 27.626 1.00 91.06 539 ILE A CA 1
ATOM 4266 C C . ILE A 1 539 ? -12.584 -0.877 26.300 1.00 91.06 539 ILE A C 1
ATOM 4268 O O . ILE A 1 539 ? -12.896 -0.351 25.232 1.00 91.06 539 ILE A O 1
ATOM 4272 N N . GLU A 1 540 ? -12.025 -2.072 26.364 1.00 88.06 540 GLU A N 1
ATOM 4273 C CA . GLU A 1 540 ? -11.612 -2.821 25.190 1.00 88.06 540 GLU A CA 1
ATOM 4274 C C . GLU A 1 540 ? -12.420 -4.096 25.068 1.00 88.06 540 GLU A C 1
ATOM 4276 O O . GLU A 1 540 ? -12.657 -4.787 26.057 1.00 88.06 540 GLU A O 1
ATOM 4281 N N . ASN A 1 541 ? -12.786 -4.432 23.837 1.00 87.69 541 ASN A N 1
ATOM 4282 C CA . ASN A 1 541 ? -13.306 -5.748 23.533 1.00 87.69 541 ASN A CA 1
ATOM 4283 C C . ASN A 1 541 ? -12.162 -6.770 23.590 1.00 87.69 541 ASN A C 1
ATOM 4285 O O . ASN A 1 541 ? -11.251 -6.738 22.760 1.00 87.69 541 ASN A O 1
ATOM 4289 N N . ASN A 1 542 ? -12.182 -7.634 24.599 1.00 84.00 542 ASN A N 1
ATOM 4290 C CA . ASN A 1 542 ? -11.184 -8.666 24.815 1.00 84.00 542 ASN A CA 1
ATOM 4291 C C . ASN A 1 542 ? -11.753 -10.023 24.391 1.00 84.00 542 ASN A C 1
ATOM 4293 O O . ASN A 1 542 ? -12.750 -10.498 24.936 1.00 84.00 542 ASN A O 1
ATOM 4297 N N . LEU A 1 543 ? -11.095 -10.640 23.414 1.00 74.38 543 LEU A N 1
ATOM 4298 C CA . LEU A 1 543 ? -11.489 -11.922 22.842 1.00 74.38 543 LEU A CA 1
ATOM 4299 C C . LEU A 1 543 ? -10.532 -12.992 23.369 1.00 74.38 543 LEU A C 1
ATOM 4301 O O . LEU A 1 543 ? -9.391 -13.082 22.917 1.00 74.38 543 LEU A O 1
ATOM 4305 N N . GLN A 1 544 ? -10.985 -13.784 24.338 1.00 67.12 544 GLN A N 1
ATOM 4306 C CA . GLN A 1 544 ? -10.313 -15.024 24.736 1.00 67.12 544 GLN A CA 1
ATOM 4307 C C . GLN A 1 544 ? -10.978 -16.211 24.029 1.00 67.12 544 GLN A C 1
ATOM 4309 O O . GLN A 1 544 ? -12.142 -16.111 23.646 1.00 67.12 544 GLN A O 1
ATOM 4314 N N . GLU A 1 545 ? -10.257 -17.329 23.872 1.00 58.31 545 GLU A N 1
ATOM 4315 C CA . GLU A 1 545 ? -10.678 -18.497 23.067 1.00 58.31 545 GLU A CA 1
ATOM 4316 C C . GLU A 1 545 ? -12.130 -18.944 23.314 1.00 58.31 545 GLU A C 1
ATOM 4318 O O . GLU A 1 545 ? -12.828 -19.292 22.367 1.00 58.31 545 GLU A O 1
ATOM 4323 N N . ASP A 1 546 ? -12.606 -18.863 24.561 1.00 57.19 546 ASP A N 1
ATOM 4324 C CA . ASP A 1 546 ? -13.954 -19.289 24.949 1.00 57.19 546 ASP A CA 1
ATOM 4325 C C . ASP A 1 546 ? -14.839 -18.159 25.502 1.00 57.19 546 ASP A C 1
ATOM 4327 O O . ASP A 1 546 ? -15.975 -18.437 25.889 1.00 57.19 546 ASP A O 1
ATOM 4331 N N . LEU A 1 547 ? -14.368 -16.908 25.598 1.00 68.00 547 LEU A N 1
ATOM 4332 C CA . LEU A 1 547 ? -15.107 -15.829 26.266 1.00 68.00 547 LEU A CA 1
ATOM 4333 C C . LEU A 1 547 ? -14.863 -14.458 25.627 1.00 68.00 547 LEU A C 1
ATOM 4335 O O . LEU A 1 547 ? -13.734 -13.973 25.568 1.00 68.00 547 LEU A O 1
ATOM 4339 N N . ALA A 1 548 ? -15.959 -13.801 25.253 1.00 77.62 548 ALA A N 1
ATOM 4340 C CA . ALA A 1 548 ? -15.988 -12.373 24.988 1.00 77.62 548 ALA A CA 1
ATOM 4341 C C . ALA A 1 548 ? -16.171 -11.612 26.305 1.00 77.62 548 ALA A C 1
ATOM 4343 O O . ALA A 1 548 ? -17.133 -11.847 27.040 1.00 77.62 548 ALA A O 1
ATOM 4344 N N . CYS A 1 549 ? -15.248 -10.710 26.627 1.00 87.88 549 CYS A N 1
ATOM 4345 C CA . CYS A 1 549 ? -15.376 -9.839 27.790 1.00 87.88 549 CYS A CA 1
ATOM 4346 C C . CYS A 1 549 ? -14.844 -8.437 27.498 1.00 87.88 549 CYS A C 1
ATOM 4348 O O . CYS A 1 549 ? -14.168 -8.187 26.505 1.00 87.88 549 CYS A O 1
ATOM 4350 N N . LEU A 1 550 ? -15.181 -7.496 28.368 1.00 90.88 550 LEU A N 1
ATOM 4351 C CA . LEU A 1 550 ? -14.701 -6.125 28.326 1.00 90.88 550 LEU A CA 1
ATOM 4352 C C . LEU A 1 550 ? -13.513 -5.999 29.278 1.00 90.88 550 LEU A C 1
ATOM 4354 O O . LEU A 1 550 ? -13.640 -6.308 30.461 1.00 90.88 550 LEU A O 1
ATOM 4358 N N . ARG A 1 551 ? -12.367 -5.523 28.793 1.00 91.50 551 ARG A N 1
ATOM 4359 C CA . ARG A 1 551 ? -11.246 -5.127 29.652 1.00 91.50 551 ARG A CA 1
ATOM 4360 C C . ARG A 1 551 ? -11.344 -3.636 29.934 1.00 91.50 551 ARG A C 1
ATOM 4362 O O . ARG A 1 551 ? -11.223 -2.832 29.013 1.00 91.50 551 ARG A O 1
ATOM 4369 N N . VAL A 1 552 ? -11.581 -3.274 31.189 1.00 92.06 552 VAL A N 1
ATOM 4370 C CA . VAL A 1 552 ? -11.702 -1.883 31.636 1.00 92.06 552 VAL A CA 1
ATOM 4371 C C . VAL A 1 552 ? -10.383 -1.443 32.244 1.00 92.06 552 VAL A C 1
ATOM 4373 O O . VAL A 1 552 ? -9.910 -2.058 33.196 1.00 92.06 552 VAL A O 1
ATOM 4376 N N . ARG A 1 553 ? -9.814 -0.361 31.712 1.00 91.69 553 ARG A N 1
ATOM 4377 C CA . ARG A 1 553 ? -8.564 0.237 32.172 1.00 91.69 553 ARG A CA 1
ATOM 4378 C C . ARG A 1 553 ? -8.740 1.719 32.446 1.00 91.69 553 ARG A C 1
ATOM 4380 O O . ARG A 1 553 ? -9.144 2.469 31.560 1.00 91.69 553 ARG A O 1
ATOM 4387 N N . MET A 1 554 ? -8.402 2.150 33.656 1.00 90.56 554 MET A N 1
ATOM 4388 C CA . MET A 1 554 ? -8.371 3.564 34.029 1.00 90.56 554 MET A CA 1
ATOM 4389 C C . MET A 1 554 ? -7.075 3.872 34.772 1.00 90.56 554 MET A C 1
ATOM 4391 O O . MET A 1 554 ? -6.613 3.071 35.584 1.00 90.56 554 MET A O 1
ATOM 4395 N N . GLY A 1 555 ? -6.441 4.995 34.435 1.00 89.69 555 GLY A N 1
ATOM 4396 C CA . GLY A 1 555 ? -5.084 5.277 34.892 1.00 89.69 555 GLY A CA 1
ATOM 4397 C C . GLY A 1 555 ? -4.647 6.730 34.789 1.00 89.69 555 GLY A C 1
ATOM 4398 O O . GLY A 1 555 ? -5.384 7.601 34.319 1.00 89.69 555 GLY A O 1
ATOM 4399 N N . GLY A 1 556 ? -3.418 6.982 35.241 1.00 84.12 556 GLY A N 1
ATOM 4400 C CA . GLY A 1 556 ? -2.781 8.297 35.194 1.00 84.12 556 GLY A CA 1
ATOM 4401 C C . GLY A 1 556 ? -3.333 9.298 36.209 1.00 84.12 556 GLY A C 1
ATOM 4402 O O . GLY A 1 556 ? -3.473 10.474 35.869 1.00 84.12 556 GLY A O 1
ATOM 4403 N N . THR A 1 557 ? -3.672 8.841 37.417 1.00 83.81 557 THR A N 1
ATOM 4404 C CA . THR A 1 557 ? -4.063 9.695 38.552 1.00 83.81 557 THR A CA 1
ATOM 4405 C C . THR A 1 557 ? -2.957 10.677 38.906 1.00 83.81 557 THR A C 1
ATOM 4407 O O . THR A 1 557 ? -1.803 10.274 39.038 1.00 83.81 557 THR A O 1
ATOM 4410 N N . GLU A 1 558 ? -3.308 11.952 39.073 1.00 77.69 558 GLU A N 1
ATOM 4411 C CA . GLU A 1 558 ? -2.384 13.017 39.496 1.00 77.69 558 GLU A CA 1
ATOM 4412 C C . GLU A 1 558 ? -1.115 13.144 38.629 1.00 77.69 558 GLU A C 1
ATOM 4414 O O . GLU A 1 558 ? -0.111 13.721 39.045 1.00 77.69 558 GLU A O 1
ATOM 4419 N N . ALA A 1 559 ? -1.162 12.666 37.379 1.00 76.62 559 ALA A N 1
ATOM 4420 C CA . ALA A 1 559 ? -0.012 12.664 36.474 1.00 76.62 559 ALA A CA 1
ATOM 4421 C C . ALA A 1 559 ? 0.538 14.080 36.199 1.00 76.62 559 ALA A C 1
ATOM 4423 O O . ALA A 1 559 ? 1.722 14.253 35.896 1.00 76.62 559 ALA A O 1
ATOM 4424 N N . GLY A 1 560 ? -0.316 15.106 36.285 1.00 82.56 560 GLY A N 1
ATOM 4425 C CA . GLY A 1 560 ? 0.056 16.491 36.010 1.00 82.56 560 GLY A CA 1
ATOM 4426 C C . GLY A 1 560 ? 0.560 16.703 34.574 1.00 82.56 560 GLY A C 1
ATOM 4427 O O . GLY A 1 560 ? 0.503 15.819 33.716 1.00 82.56 560 GLY A O 1
ATOM 4428 N N . ARG A 1 561 ? 1.044 17.916 34.274 1.00 86.81 561 ARG A N 1
ATOM 4429 C CA . ARG A 1 561 ? 1.506 18.266 32.914 1.00 86.81 561 ARG A CA 1
ATOM 4430 C C . ARG A 1 561 ? 2.690 17.415 32.465 1.00 86.81 561 ARG A C 1
ATOM 4432 O O . ARG A 1 561 ? 2.744 16.987 31.316 1.00 86.81 561 ARG A O 1
ATOM 4439 N N . SER A 1 562 ? 3.643 17.189 33.365 1.00 84.94 562 SER A N 1
ATOM 4440 C CA . SER A 1 562 ? 4.857 16.427 33.084 1.00 84.94 562 SER A CA 1
ATOM 4441 C C . SER A 1 562 ? 4.561 14.949 32.845 1.00 84.94 562 SER A C 1
ATOM 4443 O O . SER A 1 562 ? 5.101 14.393 31.893 1.00 84.94 562 SER A O 1
ATOM 4445 N N . GLY A 1 563 ? 3.686 14.327 33.643 1.00 86.06 563 GLY A N 1
ATOM 4446 C CA . GLY A 1 563 ? 3.337 12.915 33.492 1.00 86.06 563 GLY A CA 1
ATOM 4447 C C . GLY A 1 563 ? 2.589 12.635 32.192 1.00 86.06 563 GLY A C 1
ATOM 4448 O O . GLY A 1 563 ? 3.006 11.765 31.429 1.00 86.06 563 GLY A O 1
ATOM 4449 N N . VAL A 1 564 ? 1.555 13.427 31.876 1.00 86.62 564 VAL A N 1
ATOM 4450 C CA . VAL A 1 564 ? 0.794 13.271 30.619 1.00 86.62 564 VAL A CA 1
ATOM 4451 C C . VAL A 1 564 ? 1.678 13.523 29.395 1.00 86.62 564 VAL A C 1
ATOM 4453 O O . VAL A 1 564 ? 1.596 12.789 28.409 1.00 86.62 564 VAL A O 1
ATOM 4456 N N . LEU A 1 565 ? 2.566 14.523 29.447 1.00 89.56 565 LEU A N 1
ATOM 4457 C CA . LEU A 1 565 ? 3.506 14.798 28.358 1.00 89.56 565 LEU A CA 1
ATOM 4458 C C . LEU A 1 565 ? 4.525 13.663 28.181 1.00 89.56 565 LEU A C 1
ATOM 4460 O O . LEU A 1 565 ? 4.768 13.236 27.051 1.00 89.56 565 LEU A O 1
ATOM 4464 N N . ALA A 1 566 ? 5.110 13.173 29.278 1.00 88.69 566 ALA A N 1
ATOM 4465 C CA . ALA A 1 566 ? 6.103 12.105 29.252 1.00 88.69 566 ALA A CA 1
ATOM 4466 C C . ALA A 1 566 ? 5.510 10.800 28.708 1.00 88.69 566 ALA A C 1
ATOM 4468 O O . ALA A 1 566 ? 6.083 10.204 27.795 1.00 88.69 566 ALA A O 1
ATOM 4469 N N . ASP A 1 567 ? 4.343 10.388 29.209 1.00 88.25 567 ASP A N 1
ATOM 4470 C CA . ASP A 1 567 ? 3.654 9.190 28.729 1.00 88.25 567 ASP A CA 1
ATOM 4471 C C . ASP A 1 567 ? 3.189 9.359 27.273 1.00 88.25 567 ASP A C 1
ATOM 4473 O O . ASP A 1 567 ? 3.442 8.504 26.424 1.00 88.25 567 ASP A O 1
ATOM 4477 N N . GLY A 1 568 ? 2.648 10.529 26.921 1.00 87.81 568 GLY A N 1
ATOM 4478 C CA . GLY A 1 568 ? 2.268 10.857 25.548 1.00 87.81 568 GLY A CA 1
ATOM 4479 C C . GLY A 1 568 ? 3.435 10.760 24.562 1.00 87.81 568 GLY A C 1
ATOM 4480 O O . GLY A 1 568 ? 3.291 10.247 23.449 1.00 87.81 568 GLY A O 1
ATOM 4481 N N . TRP A 1 569 ? 4.629 11.196 24.965 1.00 88.81 569 TRP A N 1
ATOM 4482 C CA . TRP A 1 569 ? 5.841 11.074 24.153 1.00 88.81 569 TRP A CA 1
ATOM 4483 C C . TRP A 1 569 ? 6.394 9.650 24.088 1.00 88.81 569 TRP A C 1
ATOM 4485 O O . TRP A 1 569 ? 6.919 9.273 23.032 1.00 88.81 569 TRP A O 1
ATOM 4495 N N . LYS A 1 570 ? 6.249 8.848 25.151 1.00 87.88 570 LYS A N 1
ATOM 4496 C CA . LYS A 1 570 ? 6.518 7.401 25.098 1.00 87.88 570 LYS A CA 1
ATOM 4497 C C . LYS A 1 570 ? 5.613 6.739 24.057 1.00 87.88 570 LYS A C 1
ATOM 4499 O O . LYS A 1 570 ? 6.134 6.162 23.103 1.00 87.88 570 LYS A O 1
ATOM 4504 N N . ARG A 1 571 ? 4.295 6.982 24.111 1.00 86.38 571 ARG A N 1
ATOM 4505 C CA . ARG A 1 571 ? 3.316 6.502 23.111 1.00 86.38 571 ARG A CA 1
ATOM 4506 C C . ARG A 1 571 ? 3.651 6.971 21.687 1.00 86.38 571 ARG A C 1
ATOM 4508 O O . ARG A 1 571 ? 3.540 6.207 20.726 1.00 86.38 571 ARG A O 1
ATOM 4515 N N . CYS A 1 572 ? 4.108 8.219 21.524 1.00 83.75 572 CYS A N 1
ATOM 4516 C CA . CYS A 1 572 ? 4.578 8.734 20.231 1.00 83.75 572 CYS A CA 1
ATOM 4517 C C . CYS A 1 572 ? 5.772 7.946 19.688 1.00 83.75 572 CYS A C 1
ATOM 4519 O O . CYS A 1 572 ? 5.825 7.662 18.492 1.00 83.75 572 CYS A O 1
ATOM 4521 N N . SER A 1 573 ? 6.730 7.632 20.557 1.00 82.81 573 SER A N 1
ATOM 4522 C CA . SER A 1 573 ? 7.983 6.972 20.183 1.00 82.81 573 SER A CA 1
ATOM 4523 C C . SER A 1 573 ? 7.763 5.485 19.893 1.00 82.81 573 SER A C 1
ATOM 4525 O O . SER A 1 573 ? 8.328 4.974 18.931 1.00 82.81 573 SER A O 1
ATOM 4527 N N . ALA A 1 574 ? 6.845 4.842 20.620 1.00 77.69 574 ALA A N 1
ATOM 4528 C CA . ALA A 1 574 ? 6.369 3.483 20.363 1.00 77.69 574 ALA A CA 1
ATOM 4529 C C . ALA A 1 574 ? 5.403 3.370 19.162 1.00 77.69 574 ALA A C 1
ATOM 4531 O O . ALA A 1 574 ? 4.991 2.274 18.803 1.00 77.69 574 ALA A O 1
ATOM 4532 N N . LYS A 1 575 ? 5.000 4.489 18.533 1.00 73.12 575 LYS A N 1
ATOM 4533 C CA . LYS A 1 575 ? 3.983 4.548 17.454 1.00 73.12 575 LYS A CA 1
ATOM 4534 C C . LYS A 1 575 ? 2.619 3.928 17.820 1.00 73.12 575 LYS A C 1
ATOM 4536 O O . LYS A 1 575 ? 1.800 3.676 16.935 1.00 73.12 575 LYS A O 1
ATOM 4541 N N . ARG A 1 576 ? 2.328 3.768 19.111 1.00 71.81 576 ARG A N 1
ATOM 4542 C CA . ARG A 1 576 ? 1.047 3.269 19.631 1.00 71.81 576 ARG A CA 1
ATOM 4543 C C . ARG A 1 576 ? 0.077 4.406 19.867 1.00 71.81 576 ARG A C 1
ATOM 4545 O O . ARG A 1 576 ? 0.500 5.511 20.196 1.00 71.81 576 ARG A O 1
ATOM 4552 N N . VAL A 1 577 ? -1.213 4.154 19.690 1.00 67.31 577 VAL A N 1
ATOM 4553 C CA . VAL A 1 577 ? -2.289 5.119 19.945 1.00 67.31 577 VAL A CA 1
ATOM 4554 C C . VAL A 1 577 ? -3.237 4.485 20.950 1.00 67.31 577 VAL A C 1
ATOM 4556 O O . VAL A 1 577 ? -3.542 3.306 20.834 1.00 67.31 577 VAL A O 1
ATOM 4559 N N . GLY A 1 578 ? -3.685 5.250 21.940 1.00 66.38 578 GLY A N 1
ATOM 4560 C CA . GLY A 1 578 ? -4.639 4.761 22.934 1.00 66.38 578 GLY A CA 1
ATOM 4561 C C . GLY A 1 578 ? -3.979 4.241 24.203 1.00 66.38 578 GLY A C 1
ATOM 4562 O O . GLY A 1 578 ? -4.170 4.865 25.226 1.00 66.38 578 GLY A O 1
ATOM 4563 N N . THR A 1 579 ? -3.179 3.178 24.176 1.00 74.56 579 THR A N 1
ATOM 4564 C CA . THR A 1 579 ? -2.727 2.508 25.417 1.00 74.56 579 THR A CA 1
ATOM 4565 C C . THR A 1 579 ? -1.330 2.945 25.871 1.00 74.56 579 THR A C 1
ATOM 4567 O O . THR A 1 579 ? -0.460 3.174 25.028 1.00 74.56 579 THR A O 1
ATOM 4570 N N . SER A 1 580 ? -1.106 3.064 27.186 1.00 79.88 580 SER A N 1
ATOM 4571 C CA . SER A 1 580 ? 0.244 3.212 27.764 1.00 79.88 580 SER A CA 1
ATOM 4572 C C . SER A 1 580 ? 0.986 1.867 27.779 1.00 79.88 580 SER A C 1
ATOM 4574 O O . SER A 1 580 ? 0.351 0.815 27.840 1.00 79.88 580 SER A O 1
ATOM 4576 N N . ASP A 1 581 ? 2.321 1.919 27.714 1.00 70.38 581 ASP A N 1
ATOM 4577 C CA . ASP A 1 581 ? 3.218 0.752 27.780 1.00 70.38 581 ASP A CA 1
ATOM 4578 C C . ASP A 1 581 ? 3.614 0.380 29.215 1.00 70.38 581 ASP A C 1
ATOM 4580 O O . ASP A 1 581 ? 4.153 -0.699 29.442 1.00 70.38 581 ASP A O 1
ATOM 4584 N N . SER A 1 582 ? 3.414 1.278 30.180 1.00 73.50 582 SER A N 1
ATOM 4585 C CA . SER A 1 582 ? 3.711 0.984 31.580 1.00 73.50 582 SER A CA 1
ATOM 4586 C C . SER A 1 582 ? 2.489 0.386 32.253 1.00 73.50 582 SER A C 1
ATOM 4588 O O . SER A 1 582 ? 1.490 1.084 32.421 1.00 73.50 582 SER A O 1
ATOM 4590 N N . ASP A 1 583 ? 2.605 -0.862 32.700 1.00 69.94 583 ASP A N 1
ATOM 4591 C CA . ASP A 1 583 ? 1.569 -1.531 33.493 1.00 69.94 583 ASP A CA 1
ATOM 4592 C C . ASP A 1 583 ? 1.238 -0.740 34.773 1.00 69.94 583 ASP A C 1
ATOM 4594 O O . ASP A 1 583 ? 0.089 -0.690 35.194 1.00 69.94 583 ASP A O 1
ATOM 4598 N N . GLU A 1 584 ? 2.212 -0.003 35.319 1.00 79.56 584 GLU A N 1
ATOM 4599 C CA . GLU A 1 584 ? 2.038 0.894 36.473 1.00 79.56 584 GLU A CA 1
ATOM 4600 C C . GLU A 1 584 ? 1.152 2.125 36.193 1.00 79.56 584 GLU A C 1
ATOM 4602 O O . GLU A 1 584 ? 0.728 2.804 37.126 1.00 79.56 584 GLU A O 1
ATOM 4607 N N . PHE A 1 585 ? 0.876 2.457 34.925 1.00 85.19 585 PHE A N 1
ATOM 4608 C CA . PHE A 1 585 ? 0.058 3.626 34.581 1.00 85.19 585 PHE A CA 1
ATOM 4609 C C . PHE A 1 585 ? -1.421 3.418 34.919 1.00 85.19 585 PHE A C 1
ATOM 4611 O O . PHE A 1 585 ? -2.103 4.368 35.318 1.00 85.19 585 PHE A O 1
ATOM 4618 N N . TYR A 1 586 ? -1.924 2.198 34.728 1.00 87.69 586 TYR A N 1
ATOM 4619 C CA . TYR A 1 586 ? -3.322 1.860 34.966 1.00 87.69 586 TYR A CA 1
ATOM 4620 C C . TYR A 1 586 ? -3.498 1.405 36.412 1.00 87.69 586 TYR A C 1
ATOM 4622 O O . TYR A 1 586 ? -3.046 0.336 36.804 1.00 87.69 586 TYR A O 1
ATOM 4630 N N . THR A 1 587 ? -4.172 2.232 37.211 1.00 88.00 587 THR A N 1
ATOM 4631 C CA . THR A 1 587 ? -4.490 1.914 38.609 1.00 88.00 587 THR A CA 1
ATOM 4632 C C . THR A 1 587 ? -5.600 0.876 38.704 1.00 88.00 587 THR A C 1
ATOM 4634 O O . THR A 1 587 ? -5.648 0.103 39.655 1.00 88.00 587 THR A O 1
ATOM 4637 N N . THR A 1 588 ? -6.496 0.859 37.716 1.00 88.06 588 THR A N 1
ATOM 4638 C CA . THR A 1 588 ? -7.563 -0.132 37.585 1.00 88.06 588 THR A CA 1
ATOM 4639 C C . THR A 1 588 ? -7.413 -0.854 36.254 1.00 88.06 588 THR A C 1
ATOM 4641 O O . THR A 1 588 ? -7.414 -0.203 35.209 1.00 88.06 588 THR A O 1
ATOM 4644 N N . ASP A 1 589 ? -7.322 -2.183 36.295 1.00 91.12 589 ASP A N 1
ATOM 4645 C CA . ASP A 1 589 ? -7.350 -3.075 35.133 1.00 91.12 589 ASP A CA 1
ATOM 4646 C C . ASP A 1 589 ? -8.147 -4.331 35.501 1.00 91.12 589 ASP A C 1
ATOM 4648 O O . ASP A 1 589 ? -7.709 -5.133 36.327 1.00 91.12 589 ASP A O 1
ATOM 4652 N N . LEU A 1 590 ? -9.358 -4.464 34.957 1.00 90.88 590 LEU A N 1
ATOM 4653 C CA . LEU A 1 590 ? -10.261 -5.569 35.285 1.00 90.88 590 LEU A CA 1
ATOM 4654 C C . LEU A 1 590 ? -11.033 -6.084 34.072 1.00 90.88 590 LEU A C 1
ATOM 4656 O O . LEU A 1 590 ? -11.188 -5.391 33.064 1.00 90.88 590 LEU A O 1
ATOM 4660 N N . LEU A 1 591 ? -11.537 -7.314 34.188 1.00 90.81 591 LEU A N 1
ATOM 4661 C CA . LEU A 1 591 ? -12.358 -7.970 33.173 1.00 90.81 591 LEU A CA 1
ATOM 4662 C C . LEU A 1 591 ? -13.822 -8.004 33.618 1.00 90.81 591 LEU A C 1
ATOM 4664 O O . LEU A 1 591 ? -14.158 -8.559 34.664 1.00 90.81 591 LEU A O 1
ATOM 4668 N N . ALA A 1 592 ? -14.700 -7.453 32.789 1.00 91.12 592 ALA A N 1
ATOM 4669 C CA . ALA A 1 592 ? -16.126 -7.340 33.049 1.00 91.12 592 ALA A CA 1
ATOM 4670 C C . ALA A 1 592 ? -16.954 -7.914 31.893 1.00 91.12 592 ALA A C 1
ATOM 4672 O O . ALA A 1 592 ? -16.569 -7.842 30.729 1.00 91.12 592 ALA A O 1
ATOM 4673 N N . LYS A 1 593 ? -18.126 -8.467 32.196 1.00 89.38 593 LYS A N 1
ATOM 4674 C CA . LYS A 1 593 ? -19.132 -8.839 31.193 1.00 89.38 593 LYS A CA 1
ATOM 4675 C C . LYS A 1 593 ? -19.997 -7.643 30.800 1.00 89.38 593 LYS A C 1
ATOM 4677 O O . LYS A 1 593 ? -20.321 -7.463 29.627 1.00 89.38 593 LYS A O 1
ATOM 4682 N N . ALA A 1 594 ? -20.357 -6.825 31.782 1.00 92.19 594 ALA A N 1
ATOM 4683 C CA . ALA A 1 594 ? -21.140 -5.615 31.604 1.00 92.19 594 ALA A CA 1
ATOM 4684 C C . ALA A 1 594 ? -20.612 -4.517 32.526 1.00 92.19 594 ALA A C 1
ATOM 4686 O O . ALA A 1 594 ? -20.142 -4.798 33.626 1.00 92.19 594 ALA A O 1
ATOM 4687 N N . VAL A 1 595 ? -20.690 -3.275 32.067 1.00 94.00 595 VAL A N 1
ATOM 4688 C CA . VAL A 1 595 ? -20.168 -2.090 32.741 1.00 94.00 595 VAL A CA 1
ATOM 4689 C C . VAL A 1 595 ? -21.192 -0.970 32.612 1.00 94.00 595 VAL A C 1
ATOM 4691 O O . VAL A 1 595 ? -21.695 -0.699 31.527 1.00 94.00 595 VAL A O 1
ATOM 4694 N N . SER A 1 596 ? -21.497 -0.307 33.720 1.00 93.69 596 SER A N 1
ATOM 4695 C CA . SER A 1 596 ? -22.339 0.885 33.774 1.00 93.69 596 SER A CA 1
ATOM 4696 C C . SER A 1 596 ? -21.526 2.029 34.358 1.00 93.69 596 SER A C 1
ATOM 4698 O O . SER A 1 596 ? -21.071 1.928 35.495 1.00 93.69 596 SER A O 1
ATOM 4700 N N . LEU A 1 597 ? -21.339 3.100 33.594 1.00 91.62 597 LEU A N 1
ATOM 4701 C CA . LEU A 1 597 ? -20.538 4.258 33.982 1.00 91.62 597 LEU A CA 1
ATOM 4702 C C . LEU A 1 597 ? -21.416 5.485 34.195 1.00 91.62 597 LEU A C 1
ATOM 4704 O O . LEU A 1 597 ? -22.200 5.848 33.317 1.00 91.62 597 LEU A O 1
ATOM 4708 N N . THR A 1 598 ? -21.196 6.163 35.317 1.00 90.81 598 THR A N 1
ATOM 4709 C CA . THR A 1 598 ? -21.741 7.492 35.594 1.00 90.81 598 THR A CA 1
ATOM 4710 C C . THR A 1 598 ? -20.593 8.423 35.946 1.00 90.81 598 THR A C 1
ATOM 4712 O O . THR A 1 598 ? -19.923 8.247 36.966 1.00 90.81 598 THR A O 1
ATOM 4715 N N . PHE A 1 599 ? -20.349 9.425 35.111 1.00 87.38 599 PHE A N 1
ATOM 4716 C CA . PHE A 1 599 ? -19.290 10.391 35.367 1.00 87.38 599 PHE A CA 1
ATOM 4717 C C . PHE A 1 599 ? -19.729 11.423 36.411 1.00 87.38 599 PHE A C 1
ATOM 4719 O O . PHE A 1 599 ? -20.766 12.066 36.263 1.00 87.38 599 PHE A O 1
ATOM 4726 N N . VAL A 1 600 ? -18.922 11.588 37.459 1.00 86.81 600 VAL A N 1
ATOM 4727 C CA . VAL A 1 600 ? -19.142 12.561 38.542 1.00 86.81 600 VAL A CA 1
ATOM 4728 C C . VAL A 1 600 ? -18.449 13.880 38.218 1.00 86.81 600 VAL A C 1
ATOM 4730 O O . VAL A 1 600 ? -18.995 14.953 38.464 1.00 86.81 600 VAL A O 1
ATOM 4733 N N . LYS A 1 601 ? -17.246 13.803 37.639 1.00 85.69 601 LYS A N 1
ATOM 4734 C CA . LYS A 1 601 ? -16.435 14.965 37.278 1.00 85.69 601 LYS A CA 1
ATOM 4735 C C . LYS A 1 601 ? -15.723 14.720 35.956 1.00 85.69 601 LYS A C 1
ATOM 4737 O O . LYS A 1 601 ? -14.921 13.794 35.840 1.00 85.69 601 LYS A O 1
ATOM 4742 N N . ILE A 1 602 ? -15.988 15.583 34.979 1.00 82.38 602 ILE A N 1
ATOM 4743 C CA . ILE A 1 602 ? -15.343 15.571 33.664 1.00 82.38 602 ILE A CA 1
ATOM 4744 C C . ILE A 1 602 ? -14.786 16.972 33.376 1.00 82.38 602 ILE A C 1
ATOM 4746 O O . ILE A 1 602 ? -15.466 17.963 33.644 1.00 82.38 602 ILE A O 1
ATOM 4750 N N . PRO A 1 603 ? -13.561 17.096 32.837 1.00 79.06 603 PRO A N 1
ATOM 4751 C CA . PRO A 1 603 ? -13.035 18.381 32.383 1.00 79.06 603 PRO A CA 1
ATOM 4752 C C . PRO A 1 603 ? -13.903 18.993 31.270 1.00 79.06 603 PRO A C 1
ATOM 4754 O O . PRO A 1 603 ? -14.255 18.290 30.325 1.00 79.06 603 PRO A O 1
ATOM 4757 N N . GLU A 1 604 ? -14.144 20.312 31.313 1.00 68.62 604 GLU A N 1
ATOM 4758 C CA . GLU A 1 604 ? -15.093 21.034 30.431 1.00 68.62 604 GLU A CA 1
ATOM 4759 C C . GLU A 1 604 ? -14.890 20.858 28.904 1.00 68.62 604 GLU A C 1
ATOM 4761 O O . GLU A 1 604 ? -15.717 21.224 28.070 1.00 68.62 604 GLU A O 1
ATOM 4766 N N . PHE A 1 605 ? -13.742 20.335 28.491 1.00 70.19 605 PHE A N 1
ATOM 4767 C CA . PHE A 1 605 ? -13.363 20.150 27.091 1.00 70.19 605 PHE A CA 1
ATOM 4768 C C . PHE A 1 605 ? -13.231 18.675 26.685 1.00 70.19 605 PHE A C 1
ATOM 4770 O O . PHE A 1 605 ? -13.017 18.414 25.502 1.00 70.19 605 PHE A O 1
ATOM 4777 N N . ILE A 1 606 ? -13.386 17.725 27.620 1.00 71.81 606 ILE A N 1
ATOM 4778 C CA . ILE A 1 606 ? -13.337 16.266 27.399 1.00 71.81 606 ILE A CA 1
ATOM 4779 C C . ILE A 1 606 ? -14.718 15.647 27.698 1.00 71.81 606 ILE A C 1
ATOM 4781 O O . ILE A 1 606 ? -14.827 14.593 28.305 1.00 71.81 606 ILE A O 1
ATOM 4785 N N . HIS A 1 607 ? -15.812 16.278 27.265 1.00 69.44 607 HIS A N 1
ATOM 4786 C CA . HIS A 1 607 ? -17.169 15.723 27.444 1.00 69.44 607 HIS A CA 1
ATOM 4787 C C . HIS A 1 607 ? -17.581 14.708 26.370 1.00 69.44 607 HIS A C 1
ATOM 4789 O O . HIS A 1 607 ? -18.773 14.463 26.192 1.00 69.44 607 HIS A O 1
ATOM 4795 N N . ARG A 1 608 ? -16.630 14.172 25.597 1.00 78.62 608 ARG A N 1
ATOM 4796 C CA . ARG A 1 608 ? -16.905 13.244 24.493 1.00 78.62 608 ARG A CA 1
ATOM 4797 C C . ARG A 1 608 ? -16.396 11.858 24.838 1.00 78.62 608 ARG A C 1
ATOM 4799 O O . ARG A 1 608 ? -15.215 11.693 25.142 1.00 78.62 608 ARG A O 1
ATOM 4806 N N . LEU A 1 609 ? -17.281 10.876 24.722 1.00 83.19 609 LEU A N 1
ATOM 4807 C CA . LEU A 1 609 ? -16.915 9.468 24.713 1.00 83.19 609 LEU A CA 1
ATOM 4808 C C . LEU A 1 609 ? -16.681 9.039 23.271 1.00 83.19 609 LEU A C 1
ATOM 4810 O O . LEU A 1 609 ? -17.496 9.332 22.394 1.00 83.19 609 LEU A O 1
ATOM 4814 N N . TYR A 1 610 ? -15.575 8.346 23.040 1.00 85.06 610 TYR A N 1
ATOM 4815 C CA . TYR A 1 610 ? -15.224 7.826 21.730 1.00 85.06 610 TYR A CA 1
ATOM 4816 C C . TYR A 1 610 ? -15.547 6.343 21.670 1.00 85.06 610 TYR A C 1
ATOM 4818 O O . TYR A 1 610 ? -15.085 5.592 22.520 1.00 85.06 610 TYR A O 1
ATOM 4826 N N . VAL A 1 611 ? -16.279 5.920 20.647 1.00 85.50 611 VAL A N 1
ATOM 4827 C CA . VAL A 1 611 ? -16.544 4.522 20.314 1.00 85.50 611 VAL A CA 1
ATOM 4828 C C . VAL A 1 611 ? -15.881 4.251 18.973 1.00 85.50 611 VAL A C 1
ATOM 4830 O O . VAL A 1 611 ? -16.257 4.827 17.959 1.00 85.50 611 VAL A O 1
ATOM 4833 N N . SER A 1 612 ? -14.848 3.410 18.964 1.00 77.56 612 SER A N 1
ATOM 4834 C CA . SER A 1 612 ? -14.134 2.990 17.748 1.00 77.56 612 SER A CA 1
ATOM 4835 C C . SER A 1 612 ? -13.661 4.168 16.897 1.00 77.56 612 SER A C 1
ATOM 4837 O O . SER A 1 612 ? -13.704 4.144 15.678 1.00 77.56 612 SER A O 1
ATOM 4839 N N . SER A 1 613 ? -13.161 5.208 17.567 1.00 74.12 613 SER A N 1
ATOM 4840 C CA . SER A 1 613 ? -12.639 6.456 16.976 1.00 74.12 613 SER A CA 1
ATOM 4841 C C . SER A 1 613 ? -13.662 7.507 16.551 1.00 74.12 613 SER A C 1
ATOM 4843 O O . SER A 1 613 ? -13.236 8.631 16.282 1.00 74.12 613 SER A O 1
ATOM 4845 N N . ASP A 1 614 ? -14.958 7.213 16.624 1.00 77.50 614 ASP A N 1
ATOM 4846 C CA . ASP A 1 614 ? -16.018 8.213 16.471 1.00 77.50 614 ASP A CA 1
ATOM 4847 C C . ASP A 1 614 ? -16.484 8.710 17.834 1.00 77.50 614 ASP A C 1
ATOM 4849 O O . ASP A 1 614 ? -16.479 7.965 18.811 1.00 77.50 614 ASP A O 1
ATOM 4853 N N . HIS A 1 615 ? -16.866 9.982 17.931 1.00 75.56 615 HIS A N 1
ATOM 4854 C CA . HIS A 1 615 ? -17.403 10.532 19.172 1.00 75.56 615 HIS A CA 1
ATOM 4855 C C . HIS A 1 615 ? -18.924 10.397 19.207 1.00 75.56 615 HIS A C 1
ATOM 4857 O O . HIS A 1 615 ? -19.612 10.638 18.215 1.00 75.56 615 HIS A O 1
ATOM 4863 N N . LEU A 1 616 ? -19.457 10.087 20.385 1.00 74.44 616 LEU A N 1
ATOM 4864 C CA . LEU A 1 616 ? -20.870 10.298 20.668 1.00 74.44 616 LEU A CA 1
ATOM 4865 C C . LEU A 1 616 ? -21.153 11.805 20.571 1.00 74.44 616 LEU A C 1
ATOM 4867 O O . LEU A 1 616 ? -20.465 12.614 21.195 1.00 74.44 616 LEU A O 1
ATOM 4871 N N . GLY A 1 617 ? -22.150 12.192 19.771 1.00 65.19 617 GLY A N 1
ATOM 4872 C CA . GLY A 1 617 ? -22.543 13.595 19.546 1.00 65.19 617 GLY A CA 1
ATOM 4873 C C . GLY A 1 617 ? -23.153 14.291 20.770 1.00 65.19 617 GLY A C 1
ATOM 4874 O O . GLY A 1 617 ? -23.662 15.401 20.665 1.00 65.19 617 GLY A O 1
ATOM 4875 N N . GLU A 1 618 ? -23.097 13.641 21.924 1.00 68.44 618 GLU A N 1
ATOM 4876 C CA . GLU A 1 618 ? -23.842 13.942 23.132 1.00 68.44 618 GLU A CA 1
ATOM 4877 C C . GLU A 1 618 ? -22.865 14.135 24.290 1.00 68.44 618 GLU A C 1
ATOM 4879 O O . GLU A 1 618 ? -21.918 13.362 24.455 1.00 68.44 618 GLU A O 1
ATOM 4884 N N . LYS A 1 619 ? -23.087 15.176 25.101 1.00 71.81 619 LYS A N 1
ATOM 4885 C CA . LYS A 1 619 ? -22.260 15.420 26.291 1.00 71.81 619 LYS A CA 1
ATOM 4886 C C . LYS A 1 619 ? -22.488 14.319 27.321 1.00 71.81 619 LYS A C 1
ATOM 4888 O O . LYS A 1 619 ? -23.622 13.879 27.494 1.00 71.81 619 LYS A O 1
ATOM 4893 N N . LEU A 1 620 ? -21.419 13.914 28.001 1.00 70.00 620 LEU A N 1
ATOM 4894 C CA . LEU A 1 620 ? -21.431 12.854 29.017 1.00 70.00 620 LEU A CA 1
ATOM 4895 C C . LEU A 1 620 ? -22.027 13.273 30.371 1.00 70.00 620 LEU A C 1
ATOM 4897 O O . LEU A 1 620 ? -22.311 12.409 31.198 1.00 70.00 620 LEU A O 1
ATOM 4901 N N . ASP A 1 621 ? -22.201 14.573 30.613 1.00 70.69 621 ASP A N 1
ATOM 4902 C CA . ASP A 1 621 ? -22.594 15.089 31.926 1.00 70.69 621 ASP A CA 1
ATOM 4903 C C . ASP A 1 621 ? -23.998 14.610 32.324 1.00 70.69 621 ASP A C 1
ATOM 4905 O O . ASP A 1 621 ? -24.974 14.837 31.609 1.00 70.69 621 ASP A O 1
ATOM 4909 N N . GLY A 1 622 ? -24.094 13.943 33.479 1.00 70.62 622 GLY A N 1
ATOM 4910 C CA . GLY A 1 622 ? -25.357 13.451 34.039 1.00 70.62 622 GLY A CA 1
ATOM 4911 C C . GLY A 1 622 ? -25.953 12.223 33.341 1.00 70.62 622 GLY A C 1
ATOM 4912 O O . GLY A 1 622 ? -27.042 11.795 33.718 1.00 70.62 622 GLY A O 1
ATOM 4913 N N . LYS A 1 623 ? -25.258 11.642 32.356 1.00 83.19 623 LYS A N 1
ATOM 4914 C CA . LYS A 1 623 ? -25.725 10.463 31.616 1.00 83.19 623 LYS A CA 1
ATOM 4915 C C . LYS A 1 623 ? -25.112 9.185 32.154 1.00 83.19 623 LYS A C 1
ATOM 4917 O O . LYS A 1 623 ? -23.981 9.172 32.643 1.00 83.19 623 LYS A O 1
ATOM 4922 N N . LYS A 1 624 ? -25.866 8.099 32.017 1.00 88.25 624 LYS A N 1
ATOM 4923 C CA . LYS A 1 624 ? -25.439 6.766 32.429 1.00 88.25 624 LYS A CA 1
ATOM 4924 C C . LYS A 1 624 ? -25.193 5.917 31.191 1.00 88.25 624 LYS A C 1
ATOM 4926 O O . LYS A 1 624 ? -26.056 5.794 30.325 1.00 88.25 624 LYS A O 1
ATOM 4931 N N . ILE A 1 625 ? -23.984 5.380 31.081 1.00 90.62 625 ILE A N 1
ATOM 4932 C CA . ILE A 1 625 ? -23.520 4.663 29.892 1.00 90.62 625 ILE A CA 1
ATOM 4933 C C . ILE A 1 625 ? -23.437 3.192 30.238 1.00 90.62 625 ILE A C 1
ATOM 4935 O O . ILE A 1 625 ? -22.706 2.814 31.149 1.00 90.62 625 ILE A O 1
ATOM 4939 N N . HIS A 1 626 ? -24.161 2.371 29.498 1.00 92.44 626 HIS A N 1
ATOM 4940 C CA . HIS A 1 626 ? -24.192 0.932 29.676 1.00 92.44 626 HIS A CA 1
ATOM 4941 C C . HIS A 1 626 ? -23.453 0.269 28.521 1.00 92.44 626 HIS A C 1
ATOM 4943 O O . HIS A 1 626 ? -23.764 0.505 27.358 1.00 92.44 626 HIS A O 1
ATOM 4949 N N . ILE A 1 627 ? -22.453 -0.546 28.844 1.00 93.50 627 ILE A N 1
ATOM 4950 C CA . ILE A 1 627 ? -21.630 -1.273 27.880 1.00 93.50 627 ILE A CA 1
ATOM 4951 C C . ILE A 1 627 ? -21.680 -2.743 28.255 1.00 93.50 627 ILE A C 1
ATOM 4953 O O . ILE A 1 627 ? -21.344 -3.114 29.379 1.00 93.50 627 ILE A O 1
ATOM 4957 N N . ARG A 1 628 ? -22.097 -3.596 27.326 1.00 91.94 628 ARG A N 1
ATOM 4958 C CA . ARG A 1 628 ? -22.271 -5.026 27.572 1.00 91.94 628 ARG A CA 1
ATOM 4959 C C . ARG A 1 628 ? -21.595 -5.840 26.483 1.00 91.94 628 ARG A C 1
ATOM 4961 O O . ARG A 1 628 ? -21.809 -5.599 25.299 1.00 91.94 628 ARG A O 1
ATOM 4968 N N . SER A 1 629 ? -20.805 -6.831 26.882 1.00 89.75 629 SER A N 1
ATOM 4969 C CA . SER A 1 629 ? -20.340 -7.861 25.957 1.00 89.75 629 SER A CA 1
ATOM 4970 C C . SER A 1 629 ? -21.525 -8.730 25.534 1.00 89.75 629 SER A C 1
ATOM 4972 O O . SER A 1 629 ? -22.301 -9.181 26.383 1.00 89.75 629 SER A O 1
ATOM 4974 N N . THR A 1 630 ? -21.697 -8.923 24.228 1.00 86.69 630 THR A N 1
ATOM 4975 C CA . THR A 1 630 ? -22.814 -9.692 23.672 1.00 86.69 630 THR A CA 1
ATOM 4976 C C . THR A 1 630 ? -22.332 -11.025 23.114 1.00 86.69 630 THR A C 1
ATOM 4978 O O . THR A 1 630 ? -21.172 -11.167 22.738 1.00 86.69 630 THR A O 1
ATOM 4981 N N . ASP A 1 631 ? -23.250 -11.982 22.988 1.00 82.25 631 ASP A N 1
ATOM 4982 C CA . ASP A 1 631 ? -22.995 -13.245 22.286 1.00 82.25 631 ASP A CA 1
ATOM 4983 C C . ASP A 1 631 ? -23.164 -13.110 20.759 1.00 82.25 631 ASP A C 1
ATOM 4985 O O . ASP A 1 631 ? -23.118 -14.104 20.034 1.00 82.25 631 ASP A O 1
ATOM 4989 N N . ARG A 1 632 ? -23.373 -11.882 20.255 1.00 86.19 632 ARG A N 1
ATOM 4990 C CA . ARG A 1 632 ? -23.563 -11.610 18.829 1.00 86.19 632 ARG A CA 1
ATOM 4991 C C . ARG A 1 632 ? -22.224 -11.680 18.115 1.00 86.19 632 ARG A C 1
ATOM 4993 O O . ARG A 1 632 ? -21.322 -10.873 18.366 1.00 86.19 632 ARG A O 1
ATOM 5000 N N . LYS A 1 633 ? -22.105 -12.658 17.223 1.00 87.12 633 LYS A N 1
ATOM 5001 C CA . LYS A 1 633 ? -20.881 -12.941 16.477 1.00 87.12 633 LYS A CA 1
ATOM 5002 C C . LYS A 1 633 ? -20.946 -12.363 15.070 1.00 87.12 633 LYS A C 1
ATOM 5004 O O . LYS A 1 633 ? -21.998 -12.341 14.428 1.00 87.12 633 LYS A O 1
ATOM 5009 N N . VAL A 1 634 ? -19.790 -11.922 14.595 1.00 89.81 634 VAL A N 1
ATOM 5010 C CA . VAL A 1 634 ? -19.530 -11.580 13.202 1.00 89.81 634 VAL A CA 1
ATOM 5011 C C . VAL A 1 634 ? -18.295 -12.335 12.730 1.00 89.81 634 VAL A C 1
ATOM 5013 O O . VAL A 1 634 ? -17.240 -12.275 13.362 1.00 89.81 634 VAL A O 1
ATOM 5016 N N . GLU A 1 635 ? -18.425 -13.056 11.620 1.00 92.75 635 GLU A N 1
ATOM 5017 C CA . GLU A 1 635 ? -17.270 -13.634 10.939 1.00 92.75 635 GLU A CA 1
ATOM 5018 C C . GLU A 1 635 ? -16.493 -12.510 10.252 1.00 92.75 635 GLU A C 1
ATOM 5020 O O . GLU A 1 635 ? -17.054 -11.744 9.466 1.00 92.75 635 GLU A O 1
ATOM 5025 N N . MET A 1 636 ? -15.198 -12.399 10.537 1.00 94.44 636 MET A N 1
ATOM 5026 C CA . MET A 1 636 ? -14.327 -11.409 9.912 1.00 94.44 636 MET A CA 1
ATOM 5027 C C . MET A 1 636 ? -13.191 -12.066 9.132 1.00 94.44 636 MET A C 1
ATOM 5029 O O . MET A 1 636 ? -12.586 -13.030 9.602 1.00 94.44 636 MET A O 1
ATOM 5033 N N . TYR A 1 637 ? -12.858 -11.503 7.969 1.00 95.94 637 TYR A N 1
ATOM 5034 C CA . TYR A 1 637 ? -11.661 -11.883 7.220 1.00 95.94 637 TYR A CA 1
ATOM 5035 C C . TYR A 1 637 ? -10.435 -11.212 7.839 1.00 95.94 637 TYR A C 1
ATOM 5037 O O . TYR A 1 637 ? -10.247 -9.998 7.708 1.00 95.94 637 TYR A O 1
ATOM 5045 N N . LEU A 1 638 ? -9.613 -11.993 8.539 1.00 92.75 638 LEU A N 1
ATOM 5046 C CA . LEU A 1 638 ? -8.472 -11.495 9.304 1.00 92.75 638 LEU A CA 1
ATOM 5047 C C . LEU A 1 638 ? -7.196 -12.260 8.928 1.00 92.75 638 LEU A C 1
ATOM 5049 O O . LEU A 1 638 ? -7.157 -13.477 9.100 1.00 92.75 638 LEU A O 1
ATOM 5053 N N . PRO A 1 639 ? -6.137 -11.568 8.467 1.00 92.56 639 PRO A N 1
ATOM 5054 C CA . PRO A 1 639 ? -4.886 -12.222 8.110 1.00 92.56 639 PRO A CA 1
ATOM 5055 C C . PRO A 1 639 ? -4.125 -12.689 9.357 1.00 92.56 639 PRO A C 1
ATOM 5057 O O . PRO A 1 639 ? -4.069 -11.985 10.368 1.00 92.56 639 PRO A O 1
ATOM 5060 N N . ASN A 1 640 ? -3.485 -13.855 9.270 1.00 88.25 640 ASN A N 1
ATOM 5061 C CA . ASN A 1 640 ? -2.735 -14.432 10.393 1.00 88.25 640 ASN A CA 1
ATOM 5062 C C . ASN A 1 640 ? -1.319 -13.857 10.553 1.00 88.25 640 ASN A C 1
ATOM 5064 O O . ASN A 1 640 ? -0.859 -13.628 11.672 1.00 88.25 640 ASN A O 1
ATOM 5068 N N . ALA A 1 641 ? -0.607 -13.638 9.448 1.00 89.69 641 ALA A N 1
ATOM 5069 C CA . ALA A 1 641 ? 0.773 -13.159 9.436 1.00 89.69 641 ALA A CA 1
ATOM 5070 C C . ALA A 1 641 ? 1.103 -12.478 8.103 1.00 89.69 641 ALA A C 1
ATOM 5072 O O . ALA A 1 641 ? 0.387 -12.649 7.119 1.00 89.69 641 ALA A O 1
ATOM 5073 N N . ILE A 1 642 ? 2.201 -11.721 8.077 1.00 88.62 642 ILE A N 1
ATOM 5074 C CA . ILE A 1 642 ? 2.747 -11.170 6.835 1.00 88.62 642 ILE A CA 1
ATOM 5075 C C . ILE A 1 642 ? 3.517 -12.270 6.113 1.00 88.62 642 ILE A C 1
ATOM 5077 O O . ILE A 1 642 ? 4.431 -12.865 6.678 1.00 88.62 642 ILE A O 1
ATOM 5081 N N . ARG A 1 643 ? 3.171 -12.503 4.851 1.00 88.19 643 ARG A N 1
ATOM 5082 C CA . ARG A 1 643 ? 3.731 -13.581 4.033 1.00 88.19 643 ARG A CA 1
ATOM 5083 C C . ARG A 1 643 ? 5.094 -13.278 3.449 1.00 88.19 643 ARG A C 1
ATOM 5085 O O . ARG A 1 643 ? 5.931 -14.166 3.349 1.00 88.19 643 ARG A O 1
ATOM 5092 N N . PHE A 1 644 ? 5.287 -12.038 3.010 1.00 85.25 644 PHE A N 1
ATOM 5093 C CA . PHE A 1 644 ? 6.500 -11.626 2.315 1.00 85.25 644 PHE A CA 1
ATOM 5094 C C . PHE A 1 644 ? 7.345 -10.710 3.190 1.00 85.25 644 PHE A C 1
ATOM 5096 O O . PHE A 1 644 ? 6.888 -9.648 3.646 1.00 85.25 644 PHE A O 1
ATOM 5103 N N . ASP A 1 645 ? 8.603 -11.100 3.368 1.00 82.38 645 ASP A N 1
ATOM 5104 C CA . ASP A 1 645 ? 9.604 -10.229 3.959 1.00 82.38 645 ASP A CA 1
ATOM 5105 C C . ASP A 1 645 ? 10.136 -9.240 2.913 1.00 82.38 645 ASP A C 1
ATOM 5107 O O . ASP A 1 645 ? 10.300 -9.592 1.744 1.00 82.38 645 ASP A O 1
ATOM 5111 N N . ILE A 1 646 ? 10.398 -7.996 3.322 1.00 76.25 646 ILE A N 1
ATOM 5112 C CA . ILE A 1 646 ? 10.884 -6.946 2.414 1.00 76.25 646 ILE A CA 1
ATOM 5113 C C . ILE A 1 646 ? 12.235 -7.334 1.829 1.00 76.25 646 ILE A C 1
ATOM 5115 O O . ILE A 1 646 ? 12.451 -7.115 0.642 1.00 76.25 646 ILE A O 1
ATOM 5119 N N . ASP A 1 647 ? 13.106 -7.933 2.639 1.00 74.06 647 ASP A N 1
ATOM 5120 C CA . ASP A 1 647 ? 14.463 -8.280 2.218 1.00 74.06 647 ASP A CA 1
ATOM 5121 C C . ASP A 1 647 ? 14.491 -9.485 1.257 1.00 74.06 647 ASP A C 1
ATOM 5123 O O . ASP A 1 647 ? 15.494 -9.730 0.591 1.00 74.06 647 ASP A O 1
ATOM 5127 N N . SER A 1 648 ? 13.372 -10.211 1.138 1.00 68.56 648 SER A N 1
ATOM 5128 C CA . SER A 1 648 ? 13.212 -11.363 0.240 1.00 68.56 648 SER A CA 1
ATOM 5129 C C . SER A 1 648 ? 12.643 -11.025 -1.153 1.00 68.56 648 SER A C 1
ATOM 5131 O O . SER A 1 648 ? 12.555 -11.919 -1.995 1.00 68.56 648 SER A O 1
ATOM 5133 N N . LEU A 1 649 ? 12.259 -9.760 -1.407 1.00 61.84 649 LEU A N 1
ATOM 5134 C CA . LEU A 1 649 ? 11.594 -9.263 -2.633 1.00 61.84 649 LEU A CA 1
ATOM 5135 C C . LEU A 1 649 ? 12.471 -8.292 -3.454 1.00 61.84 649 LEU A C 1
ATOM 5137 O O . LEU A 1 649 ? 12.439 -8.319 -4.710 1.00 61.84 649 LEU A O 1
#